Protein 6VPM (pdb70)

CATH classification: 1.10.510.10

Solvent-accessible surface area: 25249 Å² total

B-factor: mean 33.16, std 14.26, range [13.33, 147.03]

Foldseek 3Di:
DDPDAPADQPDDDPVVVHGDDPVQKDWADWPADDPFGTKTWIAGPPNRDIWIKTKGWPVSCVVVVQPVLVRVLRNLQCPADDPQAKHFVTWDDDPTIIITTTHDAPPFWQVVVCVVVLAADLQLLLQQLLSVLVSLVSCVVQQKAQLDDDRNQWGAHPVRHTHGHDSSPMDRQDPCVVDCPPPDPCVVLVVSSDSLSVLLVSLQSSQCRHRSDGFLDDPDPVSSVVCLQVVDGDHDPPDDPQNVVSSVQSSDNRSVSHDRSVCSCPRPSSVVRYPD/DDPDAQADQPDDDPVVVHGDDPVQKDWAAWPAADPFFTKTWIAGPPNRHTWIKTKGWPVSCVVVVCVVLVRVLRNLQQPADDPQAKHFVTWDDDDTIIITTTHDAPPAWQVVVCVVVLAADLAVLLQLLLLVLVSLVSCVVQQKAQLDDDGNQWGAHPVRRTHGHDSSPMDRADPCPVDCPPDDPCVVVVVSSDNLSVLLVSLQSSQCRHRNDGFLDDPDPVSSVVCLQVVPGDDDPPQDPLSVVQSVLSSDPPSVSRDRSVCSNVRVSSVVRYPD

Structure (mmCIF, N/CA/C/O backbone):
data_6VPM
#
_entry.id   6VPM
#
_cell.length_a   50.730
_cell.length_b   85.769
_cell.length_c   152.492
_cell.angle_alpha   90.00
_cell.angle_beta   90.00
_cell.angle_gamma   90.00
#
_symmetry.space_group_name_H-M   'P 21 21 21'
#
loop_
_entity.id
_entity.type
_entity.pdbx_description
1 polymer 'TPX2 fragme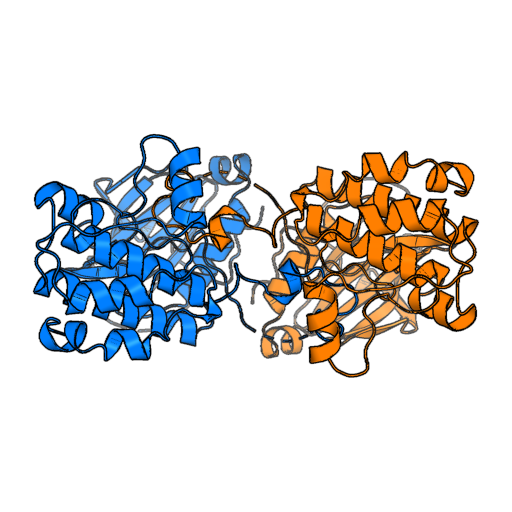nt - Aurora A kinase domain fusion'
2 non-polymer 'MAGNESIUM ION'
3 non-polymer 'ADENOSINE MONOPHOSPHATE'
4 non-polymer N~2~-[(2H-1,3-benzodioxol-5-yl)acetyl]-N-[(pyridin-4-yl)methyl]-L-cysteinamide
5 non-polymer 'MALONIC ACID'
6 water water
#
loop_
_atom_site.group_PDB
_atom_site.id
_atom_site.type_symbol
_atom_site.label_atom_id
_atom_site.label_alt_id
_atom_site.label_comp_id
_atom_site.label_asym_id
_atom_site.label_entity_id
_atom_site.label_seq_id
_atom_site.pdbx_PDB_ins_code
_atom_site.Cartn_x
_atom_site.Cartn_y
_atom_site.Cartn_z
_atom_site.occupancy
_atom_site.B_iso_or_equiv
_atom_site.auth_seq_id
_atom_site.auth_comp_id
_atom_site.auth_asym_id
_atom_site.auth_atom_id
_atom_site.pdbx_PDB_model_num
ATOM 1 N N . MET A 1 4 ? -6.012 18.603 -8.792 1.00 58.15 -1 MET A N 1
ATOM 2 C CA . MET A 1 4 ? -6.151 18.034 -10.142 1.00 58.27 -1 MET A CA 1
ATOM 3 C C . MET A 1 4 ? -5.329 18.783 -11.195 1.00 49.64 -1 MET A C 1
ATOM 4 O O . MET A 1 4 ? -5.370 20.023 -11.266 1.00 37.72 -1 MET A O 1
ATOM 9 N N . SER A 1 5 ? -4.615 18.041 -12.047 1.00 37.84 7 SER A N 1
ATOM 10 C CA . SER A 1 5 ? -3.604 18.650 -12.884 1.00 38.32 7 SER A CA 1
ATOM 11 C C . SER A 1 5 ? -4.192 19.027 -14.235 1.00 39.68 7 SER A C 1
ATOM 12 O O . SER A 1 5 ? -4.775 18.192 -14.940 1.00 48.20 7 SER A O 1
ATOM 15 N N . TYR A 1 6 ? -4.011 20.263 -14.614 1.00 26.48 8 TYR A N 1
ATOM 16 C CA . TYR A 1 6 ? -4.459 20.634 -15.949 1.00 25.30 8 TYR A CA 1
ATOM 17 C C . TYR A 1 6 ? -3.283 20.896 -16.883 1.00 26.70 8 TYR A C 1
ATOM 18 O O . TYR A 1 6 ? -3.385 21.664 -17.837 1.00 26.25 8 TYR A O 1
ATOM 27 N N . SER A 1 7 ? -2.204 20.170 -16.670 1.00 26.16 9 SER A N 1
ATOM 28 C CA . SER A 1 7 ? -1.018 20.150 -17.527 1.00 27.42 9 SER A CA 1
ATOM 29 C C . SER A 1 7 ? -1.144 18.979 -18.493 1.00 29.10 9 SER A C 1
ATOM 30 O O . SER A 1 7 ? -0.950 17.821 -18.120 1.00 31.28 9 SER A O 1
ATOM 35 N N . TYR A 1 8 ? -1.538 19.267 -19.732 1.00 22.39 10 TYR A N 1
ATOM 36 C CA . TYR A 1 8 ? -1.724 18.269 -20.769 1.00 21.90 10 TYR A CA 1
ATOM 37 C C . TYR A 1 8 ? -0.552 18.306 -21.737 1.00 29.04 10 TYR A C 1
ATOM 38 O O . TYR A 1 8 ? 0.135 19.328 -21.901 1.00 28.26 10 TYR A O 1
ATOM 47 N N . ASP A 1 9 ? -0.339 17.187 -22.422 1.00 23.43 11 ASP A N 1
ATOM 48 C CA . ASP A 1 9 ? 0.640 17.154 -23.498 1.00 23.25 11 ASP A CA 1
ATOM 49 C C . ASP A 1 9 ? -0.033 17.635 -24.772 1.00 24.38 11 ASP A C 1
ATOM 50 O O . ASP A 1 9 ? -0.326 16.880 -25.709 1.00 24.27 11 ASP A O 1
ATOM 55 N N . ALA A 1 10 ? -0.277 18.947 -24.794 1.00 21.59 12 ALA A N 1
ATOM 56 C CA . ALA A 1 10 ? -0.985 19.638 -25.825 1.00 19.63 12 ALA A CA 1
ATOM 57 C C . ALA A 1 10 ? -0.496 21.065 -25.833 1.00 23.99 12 ALA A C 1
ATOM 58 O O . ALA A 1 10 ? -0.114 21.592 -24.781 1.00 23.66 12 ALA A O 1
ATOM 60 N N . PRO A 1 11 ? -0.587 21.733 -26.960 1.00 22.07 13 PRO A N 1
ATOM 61 C CA . PRO A 1 11 ? -0.028 23.091 -27.061 1.00 23.72 13 PRO A CA 1
ATOM 62 C C . PRO A 1 11 ? -0.837 24.132 -26.303 1.00 22.21 13 PRO A C 1
ATOM 63 O O . PRO A 1 11 ? -2.070 24.092 -26.288 1.00 21.61 13 PRO A O 1
ATOM 67 N N . SER A 1 12 ? -0.107 25.049 -25.660 1.00 23.73 14 SER A N 1
ATOM 68 C CA . SER A 1 12 ? -0.713 26.232 -25.079 1.00 26.62 14 SER A CA 1
ATOM 69 C C . SER A 1 12 ? -0.032 27.495 -25.572 1.00 28.38 14 SER A C 1
ATOM 70 O O . SER A 1 12 ? -0.257 28.552 -24.993 1.00 28.05 14 SER A O 1
ATOM 73 N N . ASP A 1 13 ? 0.818 27.412 -26.585 1.00 26.02 15 ASP A N 1
ATOM 74 C CA . ASP A 1 13 ? 1.523 28.603 -27.041 1.00 27.72 15 ASP A CA 1
ATOM 75 C C . ASP A 1 13 ? 0.651 29.457 -27.954 1.00 24.57 15 ASP A C 1
ATOM 76 O O . ASP A 1 13 ? -0.062 28.952 -28.828 1.00 27.47 15 ASP A O 1
ATOM 81 N N . PHE A 1 14 ? 0.803 30.770 -27.809 1.00 27.83 16 PHE A N 1
ATOM 82 C CA . PHE A 1 14 ? 0.161 31.722 -28.702 1.00 25.52 16 PHE A CA 1
ATOM 83 C C . PHE A 1 14 ? 0.562 31.434 -30.153 1.00 25.24 16 PHE A C 1
ATOM 84 O O . PHE A 1 14 ? 1.734 31.136 -30.449 1.00 30.56 16 PHE A O 1
ATOM 92 N N . ILE A 1 15 ? -0.426 31.489 -31.063 1.00 28.43 17 ILE A N 1
ATOM 93 C CA . ILE A 1 15 ? -0.231 31.271 -32.496 1.00 27.94 17 ILE A CA 1
ATOM 94 C C . ILE A 1 15 ? -0.506 32.559 -33.242 1.00 29.48 17 ILE A C 1
ATOM 95 O O . ILE A 1 15 ? -1.476 33.256 -32.921 1.00 30.42 17 ILE A O 1
ATOM 100 N N . ASN A 1 16 ? 0.357 32.890 -34.237 1.00 31.73 18 ASN A N 1
ATOM 101 C CA . ASN A 1 16 ? 0.108 33.985 -35.191 1.00 28.57 18 ASN A CA 1
ATOM 102 C C . ASN A 1 16 ? -0.767 33.459 -36.321 1.00 38.04 18 ASN A C 1
ATOM 103 O O . ASN A 1 16 ? -0.282 32.812 -37.245 1.00 39.92 18 ASN A O 1
ATOM 108 N N . PHE A 1 17 ? -2.071 33.700 -36.243 1.00 33.50 19 PHE A N 1
ATOM 109 C CA . PHE A 1 17 ? -2.945 33.139 -37.262 1.00 35.75 19 PHE A CA 1
ATOM 110 C C . PHE A 1 17 ? -2.815 33.822 -38.615 1.00 44.50 19 PHE A C 1
ATOM 111 O O . PHE A 1 17 ? -3.323 33.280 -39.603 1.00 52.97 19 PHE A O 1
ATOM 119 N N . SER A 1 18 ? -2.174 34.993 -38.668 1.00 40.28 20 SER A N 1
ATOM 120 C CA . SER A 1 18 ? -1.889 35.667 -39.933 1.00 50.34 20 SER A CA 1
ATOM 121 C C . SER A 1 18 ? -0.817 34.955 -40.747 1.00 61.05 20 SER A C 1
ATOM 122 O O . SER A 1 18 ? -0.725 35.187 -41.957 1.00 61.29 20 SER A O 1
ATOM 125 N N . SER A 1 19 ? -0.011 34.103 -40.115 1.00 71.35 116 SER A N 1
ATOM 126 C CA . SER A 1 19 ? 1.143 33.473 -40.765 1.00 79.03 116 SER A CA 1
ATOM 127 C C . SER A 1 19 ? 0.974 31.966 -40.972 1.00 82.38 116 SER A C 1
ATOM 128 O O . SER A 1 19 ? 0.045 31.511 -41.647 1.00 83.49 116 SER A O 1
ATOM 131 N N . LYS A 1 28 ? 8.180 30.933 -24.130 1.00 73.90 125 LYS A N 1
ATOM 132 C CA . LYS A 1 28 ? 7.397 31.635 -25.128 1.00 63.54 125 LYS A CA 1
ATOM 133 C C . LYS A 1 28 ? 6.039 32.059 -24.596 1.00 61.79 125 LYS A C 1
ATOM 134 O O . LYS A 1 28 ? 5.627 31.697 -23.493 1.00 65.46 125 LYS A O 1
ATOM 140 N N . ARG A 1 29 ? 5.340 32.832 -25.410 1.00 46.96 126 ARG A N 1
ATOM 141 C CA . ARG A 1 29 ? 4.079 33.415 -24.983 1.00 37.38 126 ARG A CA 1
ATOM 142 C C . ARG A 1 29 ? 2.984 32.347 -24.981 1.00 31.59 126 ARG A C 1
ATOM 143 O O . ARG A 1 29 ? 2.808 31.640 -25.967 1.00 34.54 126 ARG A O 1
ATOM 151 N N . GLN A 1 30 ? 2.308 32.194 -23.847 1.00 34.60 127 GLN A N 1
ATOM 152 C CA . GLN A 1 30 ? 1.168 31.289 -23.703 1.00 32.62 127 GLN A CA 1
ATOM 153 C C . GLN A 1 30 ? -0.137 32.036 -23.885 1.00 29.80 127 GLN A C 1
ATOM 154 O O . GLN A 1 30 ? -0.232 33.226 -23.678 1.00 30.56 127 GLN A O 1
ATOM 160 N N . TRP A 1 31 ? -1.181 31.283 -24.192 1.00 26.13 128 TRP A N 1
ATOM 161 C CA . TRP A 1 31 ? -2.487 31.888 -24.394 1.00 25.78 128 TRP A CA 1
ATOM 162 C C . TRP A 1 31 ? -3.005 32.504 -23.107 1.00 32.43 128 TRP A C 1
ATOM 163 O O . TRP A 1 31 ? -2.717 32.031 -22.015 1.00 31.52 128 TRP A O 1
ATOM 174 N N . ALA A 1 32 ? -3.800 33.566 -23.245 1.00 29.49 129 ALA A N 1
ATOM 175 C CA . ALA A 1 32 ? -4.555 34.101 -22.124 1.00 33.40 129 ALA A CA 1
ATOM 176 C C . ALA A 1 32 ? -5.950 34.427 -22.613 1.00 27.06 129 ALA A C 1
ATOM 177 O O . ALA A 1 32 ? -6.154 34.703 -23.793 1.00 27.38 129 ALA A O 1
ATOM 179 N N . LEU A 1 33 ? -6.933 34.417 -21.705 1.00 25.68 130 LEU A N 1
ATOM 180 C CA . LEU A 1 33 ? -8.289 34.798 -22.105 1.00 28.33 130 LEU A CA 1
ATOM 181 C C . LEU A 1 33 ? -8.333 36.177 -22.779 1.00 23.98 130 LEU A C 1
ATOM 182 O O . LEU A 1 33 ? -9.055 36.366 -23.774 1.00 24.22 130 LEU A O 1
ATOM 187 N N . GLU A 1 34 ? -7.519 37.125 -22.295 1.00 27.54 131 GLU A N 1
ATOM 188 C CA . GLU A 1 34 ? -7.557 38.440 -22.889 1.00 28.63 131 GLU A CA 1
ATOM 189 C C . GLU A 1 34 ? -7.007 38.463 -24.320 1.00 32.58 131 GLU A C 1
ATOM 190 O O . GLU A 1 34 ? -7.089 39.525 -24.950 1.00 31.13 131 GLU A O 1
ATOM 196 N N . ASP A 1 35 ? -6.526 37.339 -24.887 1.00 24.78 132 ASP A N 1
ATOM 197 C CA . ASP A 1 35 ? -6.185 37.343 -26.305 1.00 26.91 132 ASP A CA 1
ATOM 198 C C . ASP A 1 35 ? -7.414 37.304 -27.189 1.00 26.08 132 ASP A C 1
ATOM 199 O O . ASP A 1 35 ? -7.282 37.465 -28.401 1.00 28.07 132 ASP A O 1
ATOM 204 N N . PHE A 1 36 ? -8.595 37.017 -26.642 1.00 22.43 133 PHE A N 1
ATOM 205 C CA . PHE A 1 36 ? -9.783 36.765 -27.459 1.00 22.97 133 PHE A CA 1
ATOM 206 C C . PHE A 1 36 ? -10.902 37.763 -27.212 1.00 25.59 133 PHE A C 1
ATOM 207 O O . PHE A 1 36 ? -11.215 38.112 -26.064 1.00 26.66 133 PHE A O 1
ATOM 215 N N . GLU A 1 37 ? -11.535 38.222 -28.303 1.00 24.48 134 GLU A N 1
ATOM 216 C CA . GLU A 1 37 ? -12.887 38.765 -28.214 1.00 24.96 134 GLU A CA 1
ATOM 217 C C . GLU A 1 37 ? -13.863 37.605 -28.250 1.00 28.34 134 GLU A C 1
ATOM 218 O O . GLU A 1 37 ? -13.690 36.632 -29.010 1.00 28.71 134 GLU A O 1
ATOM 224 N N . ILE A 1 38 ? -14.887 37.693 -27.436 1.00 26.13 135 ILE A N 1
ATOM 225 C CA . ILE A 1 38 ? -15.928 36.689 -27.377 1.00 25.77 135 ILE A CA 1
ATOM 226 C C . ILE A 1 38 ? -17.162 37.206 -28.106 1.00 28.58 135 ILE A C 1
ATOM 227 O O . ILE A 1 38 ? -17.532 38.393 -27.972 1.00 27.04 135 ILE A O 1
ATOM 232 N N . GLY A 1 39 ? -17.831 36.307 -28.833 1.00 24.43 136 GLY A N 1
ATOM 233 C CA . GLY A 1 39 ? -19.063 36.567 -29.564 1.00 25.08 136 GLY A CA 1
ATOM 234 C C . GLY A 1 39 ? -20.253 35.784 -29.049 1.00 29.18 136 GLY A C 1
ATOM 235 O O . GLY A 1 39 ? -20.283 35.412 -27.866 1.00 34.92 136 GLY A O 1
ATOM 236 N N . ARG A 1 40 ? -21.201 35.460 -29.930 1.00 28.88 137 ARG A N 1
ATOM 237 C CA . ARG A 1 40 ? -22.418 34.786 -29.502 1.00 31.68 137 ARG A CA 1
ATOM 238 C C . ARG A 1 40 ? -22.131 33.353 -29.089 1.00 33.13 137 ARG A C 1
ATOM 239 O O . ARG A 1 40 ? -21.159 32.735 -29.573 1.00 31.50 137 ARG A O 1
ATOM 247 N N . PRO A 1 41 ? -22.924 32.813 -28.156 1.00 35.08 138 PRO A N 1
ATOM 248 C CA . PRO A 1 41 ? -22.794 31.394 -27.812 1.00 41.50 138 PRO A CA 1
ATOM 249 C C . PRO A 1 41 ? -23.261 30.550 -28.981 1.00 39.95 138 PRO A C 1
ATOM 250 O O . PRO A 1 41 ? -24.297 30.827 -29.605 1.00 34.91 138 PRO A O 1
ATOM 254 N N . LEU A 1 42 ? -22.446 29.557 -29.306 1.00 38.56 139 LEU A N 1
ATOM 255 C CA . LEU A 1 42 ? -22.687 28.625 -30.386 1.00 43.33 139 LEU A CA 1
ATOM 256 C C . LEU A 1 42 ? -23.430 27.393 -29.931 1.00 50.52 139 LEU A C 1
ATOM 257 O O . LEU A 1 42 ? -24.009 26.694 -30.765 1.00 59.62 139 LEU A O 1
ATOM 262 N N . GLY A 1 43 ? -23.426 27.112 -28.638 1.00 50.97 140 GLY A N 1
ATOM 263 C CA . GLY A 1 43 ? -23.999 25.878 -28.167 1.00 51.62 140 GLY A CA 1
ATOM 264 C C . GLY A 1 43 ? -23.729 25.670 -26.703 1.00 57.38 140 GLY A C 1
ATOM 265 O O . GLY A 1 43 ? -22.813 26.277 -26.131 1.00 53.76 140 GLY A O 1
ATOM 266 N N . LYS A 1 44 ? -24.526 24.800 -26.096 1.00 66.09 141 LYS A N 1
ATOM 267 C CA . LYS A 1 44 ? -24.453 24.491 -24.681 1.00 73.56 141 LYS A CA 1
ATOM 268 C C . LYS A 1 44 ? -24.046 23.034 -24.516 1.00 74.72 141 LYS A C 1
ATOM 269 O O . LYS A 1 44 ? -24.418 22.175 -25.322 1.00 70.40 141 LYS A O 1
ATOM 275 N N . GLY A 1 45 ? -23.249 22.772 -23.481 1.00 72.51 142 GLY A N 1
ATOM 276 C CA . GLY A 1 45 ? -22.926 21.422 -23.086 1.00 73.64 142 GLY A CA 1
ATOM 277 C C . GLY A 1 45 ? -23.130 21.269 -21.590 1.00 72.00 142 GLY A C 1
ATOM 278 O O . GLY A 1 45 ? -23.391 22.240 -20.877 1.00 71.35 142 GLY A O 1
ATOM 279 N N . LYS A 1 46 ? -22.990 20.032 -21.120 1.00 75.05 143 LYS A N 1
ATOM 280 C CA . LYS A 1 46 ? -23.204 19.798 -19.699 1.00 76.91 143 LYS A CA 1
ATOM 281 C C . LYS A 1 46 ? -22.076 20.347 -18.845 1.00 71.31 143 LYS A C 1
ATOM 282 O O . LYS A 1 46 ? -22.240 20.447 -17.622 1.00 69.52 143 LYS A O 1
ATOM 288 N N . PHE A 1 47 ? -20.951 20.728 -19.453 1.00 63.90 144 PHE A N 1
ATOM 289 C CA . PHE A 1 47 ? -19.804 21.193 -18.693 1.00 56.70 144 PHE A CA 1
ATOM 290 C C . PHE A 1 47 ? -19.431 22.638 -18.990 1.00 55.20 144 PHE A C 1
ATOM 291 O O . PHE A 1 47 ? -18.497 23.160 -18.370 1.00 55.78 144 PHE A O 1
ATOM 299 N N . GLY A 1 48 ? -20.119 23.288 -19.913 1.00 37.84 145 GLY A N 1
ATOM 300 C CA . GLY A 1 48 ? -19.905 24.706 -20.203 1.00 44.98 145 GLY A CA 1
ATOM 301 C C . GLY A 1 48 ? -20.612 25.087 -21.496 1.00 45.91 145 GLY A C 1
ATOM 302 O O . GLY A 1 48 ? -21.706 24.608 -21.779 1.00 52.44 145 GLY A O 1
ATOM 303 N N . ASN A 1 49 ? -19.963 25.950 -22.273 1.00 36.22 146 ASN A N 1
ATOM 304 C CA . ASN A 1 49 ? -20.546 26.458 -23.502 1.00 38.18 146 ASN A CA 1
ATOM 305 C C . ASN A 1 49 ? -19.446 26.658 -24.532 1.00 36.00 146 ASN A C 1
ATOM 306 O O . ASN A 1 49 ? -18.265 26.673 -24.205 1.00 33.92 146 ASN A O 1
ATOM 311 N N . VAL A 1 50 ? -19.854 26.809 -25.783 1.00 27.68 147 VAL A N 1
ATOM 312 C CA . VAL A 1 50 ? -18.946 27.105 -26.889 1.00 30.16 147 VAL A CA 1
ATOM 313 C C . VAL A 1 50 ? -19.343 28.470 -27.441 1.00 30.54 147 VAL A C 1
ATOM 314 O O . VAL A 1 50 ? -20.540 28.726 -27.654 1.00 31.06 147 VAL A O 1
ATOM 318 N N . TYR A 1 51 ? -18.360 29.353 -27.644 1.00 23.16 148 TYR A N 1
ATOM 319 C CA . TYR A 1 51 ? -18.589 30.706 -28.145 1.00 23.10 148 TYR A CA 1
ATOM 320 C C . TYR A 1 51 ? -17.866 30.927 -29.455 1.00 23.83 148 TYR A C 1
ATOM 321 O O . TYR A 1 51 ? -16.748 30.453 -29.646 1.00 25.37 148 TYR A O 1
ATOM 330 N N . LEU A 1 52 ? -18.484 31.703 -30.348 1.00 22.18 149 LEU A N 1
ATOM 331 C CA . LEU A 1 52 ? -17.687 32.308 -31.397 1.00 21.78 149 LEU A CA 1
ATOM 332 C C . LEU A 1 52 ? -16.665 33.235 -30.751 1.00 25.51 149 LEU A C 1
ATOM 333 O O . LEU A 1 52 ? -16.943 33.885 -29.734 1.00 27.75 149 LEU A O 1
ATOM 338 N N . ALA A 1 53 ? -15.453 33.268 -31.299 1.00 20.99 150 ALA A N 1
ATOM 339 C CA . ALA A 1 53 ? -14.437 34.113 -30.725 1.00 21.96 150 ALA A CA 1
ATOM 340 C C . ALA A 1 53 ? -13.512 34.575 -31.823 1.00 19.56 150 ALA A C 1
ATOM 341 O O . ALA A 1 53 ? -13.589 34.114 -32.975 1.00 23.34 150 ALA A O 1
ATOM 343 N N . ARG A 1 54 ? -12.632 35.497 -31.444 1.00 20.94 151 ARG A N 1
ATOM 344 C CA . ARG A 1 54 ? -11.699 36.107 -32.376 1.00 22.99 151 ARG A CA 1
ATOM 345 C C . ARG A 1 54 ? -10.398 36.392 -31.638 1.00 26.17 151 ARG A C 1
ATOM 346 O O . ARG A 1 54 ? -10.396 37.076 -30.606 1.00 25.39 151 ARG A O 1
ATOM 354 N N . GLU A 1 55 ? -9.279 35.921 -32.188 1.00 23.95 152 GLU A N 1
ATOM 355 C CA . GLU A 1 55 ? -7.981 36.317 -31.646 1.00 23.62 152 GLU A CA 1
ATOM 356 C C . GLU A 1 55 ? -7.684 37.750 -32.074 1.00 28.48 152 GLU A C 1
ATOM 357 O O . GLU A 1 55 ? -7.802 38.084 -33.254 1.00 27.62 152 GLU A O 1
ATOM 363 N N . LYS A 1 56 ? -7.285 38.577 -31.105 1.00 24.81 153 LYS A N 1
ATOM 364 C CA . LYS A 1 56 ? -7.321 40.036 -31.262 1.00 28.32 153 LYS A CA 1
ATOM 365 C C . LYS A 1 56 ? -6.277 40.587 -32.227 1.00 31.05 153 LYS A C 1
ATOM 366 O O . LYS A 1 56 ? -6.573 41.528 -32.983 1.00 33.55 153 LYS A O 1
ATOM 372 N N . GLN A 1 57 ? -5.052 40.077 -32.185 1.00 29.33 154 GLN A N 1
ATOM 373 C CA . GLN A 1 57 ? -4.010 40.583 -33.073 1.00 32.20 154 GLN A CA 1
ATOM 374 C C . GLN A 1 57 ? -4.321 40.292 -34.537 1.00 33.17 154 GLN A C 1
ATOM 375 O O . GLN A 1 57 ? -4.240 41.195 -35.396 1.00 33.46 154 GLN A O 1
ATOM 381 N N . SER A 1 58 ? -4.687 39.037 -34.844 1.00 30.80 155 SER A N 1
ATOM 382 C CA . SER A 1 58 ? -4.926 38.608 -36.208 1.00 33.46 155 SER A CA 1
ATOM 383 C C . SER A 1 58 ? -6.346 38.860 -36.685 1.00 31.03 155 SER A C 1
ATOM 384 O O . SER A 1 58 ? -6.588 38.791 -37.895 1.00 32.45 155 SER A O 1
ATOM 387 N N . LYS A 1 59 ? -7.282 39.088 -35.755 1.00 26.78 156 LYS A N 1
ATOM 388 C CA . LYS A 1 59 ? -8.723 39.108 -36.011 1.00 25.28 156 LYS A CA 1
ATOM 389 C C . LYS A 1 59 ? -9.263 37.786 -36.584 1.00 26.35 156 LYS A C 1
ATOM 390 O O . LYS A 1 59 ? -10.374 37.738 -37.160 1.00 28.36 156 LYS A O 1
ATOM 396 N N . PHE A 1 60 ? -8.545 36.673 -36.373 1.00 25.59 157 PHE A N 1
ATOM 397 C CA . PHE A 1 60 ? -8.953 35.370 -36.886 1.00 28.25 157 PHE A CA 1
ATOM 398 C C . PHE A 1 60 ? -10.120 34.807 -36.085 1.00 25.03 157 PHE A C 1
ATOM 399 O O . PHE A 1 60 ? -10.056 34.741 -34.844 1.00 26.31 157 PHE A O 1
ATOM 407 N N . ILE A 1 61 ? -11.173 34.402 -36.789 1.00 24.95 158 ILE A N 1
ATOM 408 C CA . ILE A 1 61 ? -12.363 33.836 -36.158 1.00 23.46 158 ILE A CA 1
ATOM 409 C C . ILE A 1 61 ? -12.111 32.383 -35.803 1.00 22.72 158 ILE A C 1
ATOM 410 O O . ILE A 1 61 ? -11.592 31.606 -36.624 1.00 25.75 158 ILE A O 1
ATOM 415 N N . LEU A 1 62 ? -12.538 32.004 -34.595 1.00 19.82 159 LEU A N 1
ATOM 416 C CA . LEU A 1 62 ? -12.402 30.642 -34.087 1.00 21.48 159 LEU A CA 1
ATOM 417 C C . LEU A 1 62 ? -13.558 30.371 -33.124 1.00 21.26 159 LEU A C 1
ATOM 418 O O . LEU A 1 62 ? -14.509 31.177 -33.002 1.00 22.70 159 LEU A O 1
ATOM 426 N N . ALA A 1 63 ? -13.543 29.182 -32.532 1.00 21.94 160 ALA A N 1
ATOM 427 C CA . ALA A 1 63 ? -14.502 28.872 -31.488 1.00 22.20 160 ALA A CA 1
ATOM 428 C C . ALA A 1 63 ? -13.749 28.634 -30.199 1.00 25.85 160 ALA A C 1
ATOM 429 O O . ALA A 1 63 ? -12.712 27.977 -30.189 1.00 25.65 160 ALA A O 1
ATOM 431 N N . LEU A 1 64 ? -14.292 29.115 -29.098 1.00 22.19 161 LEU A N 1
ATOM 432 C CA . LEU A 1 64 ? -13.710 28.898 -27.779 1.00 20.37 161 LEU A CA 1
ATOM 433 C C . LEU A 1 64 ? -14.678 28.044 -26.972 1.00 23.80 161 LEU A C 1
ATOM 434 O O . LEU A 1 64 ? -15.798 28.489 -26.686 1.00 24.31 161 LEU A O 1
ATOM 439 N N . LYS A 1 65 ? -14.278 26.814 -26.656 1.00 19.96 162 LYS A N 1
ATOM 440 C CA . LYS A 1 65 ? -15.087 25.944 -25.817 1.00 20.41 162 LYS A CA 1
ATOM 441 C C . LYS A 1 65 ? -14.653 26.165 -24.369 1.00 25.39 162 LYS A C 1
ATOM 442 O O . LYS A 1 65 ? -13.475 26.008 -24.042 1.00 22.86 162 LYS A O 1
ATOM 453 N N . VAL A 1 66 ? -15.602 26.501 -23.498 1.00 22.02 163 VAL A N 1
ATOM 454 C CA . VAL A 1 66 ? -15.317 26.817 -22.105 1.00 23.94 163 VAL A CA 1
ATOM 455 C C . VAL A 1 66 ? -15.915 25.721 -21.231 1.00 28.74 163 VAL A C 1
ATOM 456 O O . VAL A 1 66 ? -17.121 25.464 -21.280 1.00 33.26 163 VAL A O 1
ATOM 460 N N . LEU A 1 67 ? -15.075 25.053 -20.444 1.00 21.54 164 LEU A N 1
ATOM 461 C CA . LEU A 1 67 ? -15.520 23.975 -19.570 1.00 25.09 164 LEU A CA 1
ATOM 462 C C . LEU A 1 67 ? -15.230 24.349 -18.128 1.00 28.83 164 LEU A C 1
ATOM 463 O O . LEU A 1 67 ? -14.210 24.968 -17.821 1.00 28.71 164 LEU A O 1
ATOM 468 N N . PHE A 1 68 ? -16.128 23.980 -17.234 1.00 25.14 165 PHE A N 1
ATOM 469 C CA . PHE A 1 68 ? -15.939 24.360 -15.843 1.00 24.22 165 PHE A CA 1
ATOM 470 C C . PHE A 1 68 ? -15.244 23.240 -15.068 1.00 25.25 165 PHE A C 1
ATOM 471 O O . PHE A 1 68 ? -15.750 22.116 -14.996 1.00 28.22 165 PHE A O 1
ATOM 479 N N . LYS A 1 69 ? -14.102 23.562 -14.472 1.00 25.73 166 LYS A N 1
ATOM 480 C CA . LYS A 1 69 ? -13.315 22.577 -13.704 1.00 25.65 166 LYS A CA 1
ATOM 481 C C . LYS A 1 69 ? -14.151 21.874 -12.636 1.00 28.01 166 LYS A C 1
ATOM 482 O O . LYS A 1 69 ? -14.026 20.656 -12.449 1.00 30.19 166 LYS A O 1
ATOM 488 N N . ALA A 1 70 ? -14.960 22.625 -11.885 1.00 30.85 167 ALA A N 1
ATOM 489 C CA . ALA A 1 70 ? -15.754 21.998 -10.832 1.00 36.83 167 ALA A CA 1
ATOM 490 C C . ALA A 1 70 ? -16.718 20.960 -11.395 1.00 30.07 167 ALA A C 1
ATOM 491 O O . ALA A 1 70 ? -16.911 19.891 -10.798 1.00 36.56 167 ALA A O 1
ATOM 493 N N . GLN A 1 71 ? -17.300 21.237 -12.565 1.00 31.17 168 GLN A N 1
ATOM 494 C CA . GLN A 1 71 ? -18.232 20.279 -13.170 1.00 31.79 168 GLN A CA 1
ATOM 495 C C . GLN A 1 71 ? -17.486 19.067 -13.725 1.00 36.08 168 GLN A C 1
ATOM 496 O O . GLN A 1 71 ? -17.955 17.934 -13.594 1.00 36.80 168 GLN A O 1
ATOM 502 N N . LEU A 1 72 ? -16.328 19.286 -14.359 1.00 31.25 169 LEU A N 1
ATOM 503 C CA . LEU A 1 72 ? -15.533 18.173 -14.857 1.00 26.63 169 LEU A CA 1
ATOM 504 C C . LEU A 1 72 ? -15.144 17.227 -13.744 1.00 32.29 169 LEU A C 1
ATOM 505 O O . LEU A 1 72 ? -15.212 15.996 -13.895 1.00 32.02 169 LEU A O 1
ATOM 510 N N . GLU A 1 73 ? -14.655 17.793 -12.640 1.00 32.14 170 GLU A N 1
ATOM 511 C CA . GLU A 1 73 ? -14.143 17.007 -11.529 1.00 34.00 170 GLU A CA 1
ATOM 512 C C . GLU A 1 73 ? -15.271 16.286 -10.795 1.00 31.97 170 GLU A C 1
ATOM 513 O O . GLU A 1 73 ? -15.130 15.103 -10.456 1.00 36.19 170 GLU A O 1
ATOM 519 N N . LYS A 1 74 ? -16.418 16.956 -10.612 1.00 32.33 171 LYS A N 1
ATOM 520 C CA . LYS A 1 74 ? -17.570 16.274 -10.010 1.00 37.42 171 LYS A CA 1
ATOM 521 C C . LYS A 1 74 ? -18.005 15.063 -10.837 1.00 44.02 171 LYS A C 1
ATOM 522 O O . LYS A 1 74 ? -18.274 13.993 -10.275 1.00 41.12 171 LYS A O 1
ATOM 528 N N . ALA A 1 75 ? -18.064 15.203 -12.171 1.00 38.67 172 ALA A N 1
ATOM 529 C CA . ALA A 1 75 ? -18.462 14.129 -13.075 1.00 35.10 172 ALA A CA 1
ATOM 530 C C . ALA A 1 75 ? -17.384 13.077 -13.275 1.00 37.39 172 ALA A C 1
ATOM 531 O O . ALA A 1 75 ? -17.665 12.044 -13.894 1.00 37.41 172 ALA A O 1
ATOM 533 N N . GLY A 1 76 ? -16.162 13.316 -12.799 1.00 35.48 173 GLY A N 1
ATOM 534 C CA . GLY A 1 76 ? -15.094 12.344 -12.974 1.00 28.61 173 GLY A CA 1
ATOM 535 C C . GLY A 1 76 ? -14.576 12.205 -14.398 1.00 34.84 173 GLY A C 1
ATOM 536 O O . GLY A 1 76 ? -13.989 11.163 -14.720 1.00 32.27 173 GLY A O 1
ATOM 537 N N . VAL A 1 77 ? -14.730 13.242 -15.237 1.00 29.82 174 VAL A N 1
ATOM 538 C CA . VAL A 1 77 ? -14.364 13.182 -16.653 1.00 28.77 174 VAL A CA 1
ATOM 539 C C . VAL A 1 77 ? -13.107 13.980 -16.966 1.00 24.55 174 VAL A C 1
ATOM 540 O O . VAL A 1 77 ? -12.830 14.243 -18.131 1.00 27.16 174 VAL A O 1
ATOM 544 N N . GLU A 1 78 ? -12.356 14.410 -15.955 1.00 24.91 175 GLU A N 1
ATOM 545 C CA . GLU A 1 78 ? -11.237 15.285 -16.292 1.00 24.86 175 GLU A CA 1
ATOM 546 C C . GLU A 1 78 ? -10.154 14.548 -17.086 1.00 23.79 175 GLU A C 1
ATOM 547 O O . GLU A 1 78 ? -9.532 15.146 -17.977 1.00 23.71 175 GLU A O 1
ATOM 553 N N . HIS A 1 79 ? -9.898 13.252 -16.816 1.00 25.87 176 HIS A N 1
ATOM 554 C CA . HIS A 1 79 ? -8.877 12.565 -17.617 1.00 21.54 176 HIS A CA 1
ATOM 555 C C . HIS A 1 79 ? -9.362 12.283 -19.029 1.00 22.88 176 HIS A C 1
ATOM 556 O O . HIS A 1 79 ? -8.551 12.150 -19.953 1.00 22.39 176 HIS A O 1
ATOM 563 N N . GLN A 1 80 ? -10.675 12.138 -19.194 1.00 22.88 177 GLN A N 1
ATOM 564 C CA . GLN A 1 80 ? -11.213 12.000 -20.536 1.00 22.21 177 GLN A CA 1
ATOM 565 C C . GLN A 1 80 ? -10.986 13.268 -21.338 1.00 22.03 177 GLN A C 1
ATOM 566 O O . GLN A 1 80 ? -10.609 13.191 -22.516 1.00 21.76 177 GLN A O 1
ATOM 572 N N . LEU A 1 81 ? -11.152 14.449 -20.717 1.00 21.84 178 LEU A N 1
ATOM 573 C CA . LEU A 1 81 ? -10.896 15.701 -21.420 1.00 21.26 178 LEU A CA 1
ATOM 574 C C . LEU A 1 81 ? -9.425 15.822 -21.771 1.00 20.25 178 LEU A C 1
ATOM 575 O O . LEU A 1 81 ? -9.057 16.237 -22.879 1.00 19.91 178 LEU A O 1
ATOM 580 N N . ARG A 1 82 ? -8.569 15.487 -20.803 1.00 19.81 179 ARG A N 1
ATOM 581 C CA . ARG A 1 82 ? -7.139 15.498 -21.081 1.00 18.88 179 ARG A CA 1
ATOM 582 C C . ARG A 1 82 ? -6.797 14.658 -22.321 1.00 19.43 179 ARG A C 1
ATOM 583 O O . ARG A 1 82 ? -6.057 15.126 -23.210 1.00 18.17 179 ARG A O 1
ATOM 591 N N . ARG A 1 83 ? -7.304 13.421 -22.385 1.00 21.11 180 ARG A N 1
ATOM 592 C CA . ARG A 1 83 ? -7.044 12.571 -23.556 1.00 21.18 180 ARG A CA 1
ATOM 593 C C . ARG A 1 83 ? -7.617 13.185 -24.841 1.00 18.77 180 ARG A C 1
ATOM 594 O O . ARG A 1 83 ? -6.941 13.211 -25.870 1.00 20.48 180 ARG A O 1
ATOM 602 N N . GLU A 1 84 ? -8.833 13.734 -24.788 1.00 18.07 181 GLU A N 1
ATOM 603 C CA . GLU A 1 84 ? -9.443 14.355 -25.970 1.00 17.73 181 GLU A CA 1
ATOM 604 C C . GLU A 1 84 ? -8.574 15.477 -26.519 1.00 20.50 181 GLU A C 1
ATOM 605 O O . GLU A 1 84 ? -8.305 15.549 -27.723 1.00 19.02 181 GLU A O 1
ATOM 611 N N . VAL A 1 85 ? -8.081 16.345 -25.633 1.00 19.04 182 VAL A N 1
ATOM 612 C CA . VAL A 1 85 ? -7.277 17.492 -26.042 1.00 16.42 182 VAL A CA 1
ATOM 613 C C . VAL A 1 85 ? -5.934 17.022 -26.588 1.00 18.83 182 VAL A C 1
ATOM 614 O O . VAL A 1 85 ? -5.455 17.492 -27.622 1.00 18.26 182 VAL A O 1
ATOM 618 N N . GLU A 1 86 ? -5.304 16.082 -25.884 1.00 18.74 183 GLU A N 1
ATOM 619 C CA . GLU A 1 86 ? -4.022 15.541 -26.338 1.00 18.89 183 GLU A CA 1
ATOM 620 C C . GLU A 1 86 ? -4.159 14.902 -27.714 1.00 18.44 183 GLU A C 1
ATOM 621 O O . GLU A 1 86 ? -3.328 15.150 -28.589 1.00 20.72 183 GLU A O 1
ATOM 627 N N . ILE A 1 87 ? -5.182 14.078 -27.923 1.00 17.04 184 ILE A N 1
ATOM 628 C CA . ILE A 1 87 ? -5.320 13.457 -29.248 1.00 17.68 184 ILE A CA 1
ATOM 629 C C . ILE A 1 87 ? -5.621 14.505 -30.322 1.00 19.10 184 ILE A C 1
ATOM 630 O O . ILE A 1 87 ? -4.967 14.534 -31.381 1.00 20.09 184 ILE A O 1
ATOM 635 N N . GLN A 1 88 ? -6.655 15.321 -30.119 1.00 18.45 185 GLN A N 1
ATOM 636 C CA . GLN A 1 88 ? -7.167 16.132 -31.218 1.00 18.05 185 GLN A CA 1
ATOM 637 C C . GLN A 1 88 ? -6.163 17.211 -31.595 1.00 20.29 185 GLN A C 1
ATOM 638 O O . GLN A 1 88 ? -6.012 17.520 -32.785 1.00 20.15 185 GLN A O 1
ATOM 644 N N . SER A 1 89 ? -5.417 17.749 -30.607 1.00 19.70 186 SER A N 1
ATOM 645 C CA . SER A 1 89 ? -4.469 18.829 -30.889 1.00 18.67 186 SER A CA 1
ATOM 646 C C . SER A 1 89 ? -3.284 18.377 -31.703 1.00 21.87 186 SER A C 1
ATOM 647 O O . SER A 1 89 ? -2.546 19.238 -32.206 1.00 24.52 186 SER A O 1
ATOM 650 N N . HIS A 1 90 ? -3.063 17.074 -31.847 1.00 20.61 187 HIS A N 1
ATOM 651 C CA . HIS A 1 90 ? -1.972 16.565 -32.680 1.00 22.48 187 HIS A CA 1
ATOM 652 C C . HIS A 1 90 ? -2.447 16.036 -34.027 1.00 27.27 187 HIS A C 1
ATOM 653 O O . HIS A 1 90 ? -1.649 15.457 -34.745 1.00 32.08 187 HIS A O 1
ATOM 660 N N . LEU A 1 91 ? -3.723 16.245 -34.403 1.00 18.37 188 LEU A N 1
ATOM 661 C CA . LEU A 1 91 ? -4.217 15.821 -35.706 1.00 18.78 188 LEU A CA 1
ATOM 662 C C . LEU A 1 91 ? -4.330 17.064 -36.585 1.00 22.54 188 LEU A C 1
ATOM 663 O O . LEU A 1 91 ? -4.830 18.097 -36.120 1.00 27.02 188 LEU A O 1
ATOM 672 N N . ARG A 1 92 ? -3.856 16.994 -37.831 1.00 21.41 189 ARG A N 1
ATOM 673 C CA . ARG A 1 92 ? -3.913 18.128 -38.754 1.00 25.01 189 ARG A CA 1
ATOM 674 C C . ARG A 1 92 ? -4.394 17.621 -40.107 1.00 23.13 189 ARG A C 1
ATOM 675 O O . ARG A 1 92 ? -3.599 17.065 -40.874 1.00 24.86 189 ARG A O 1
ATOM 690 N N . HIS A 1 93 ? -5.690 17.807 -40.401 1.00 21.10 190 HIS A N 1
ATOM 691 C CA . HIS A 1 93 ? -6.261 17.295 -41.630 1.00 22.54 190 HIS A CA 1
ATOM 692 C C . HIS A 1 93 ? -7.467 18.148 -42.002 1.00 20.32 190 HIS A C 1
ATOM 693 O O . HIS A 1 93 ? -8.149 18.647 -41.108 1.00 20.20 190 HIS A O 1
ATOM 700 N N . PRO A 1 94 ? -7.719 18.402 -43.284 1.00 21.43 191 PRO A N 1
ATOM 701 C CA . PRO A 1 94 ? -8.770 19.367 -43.620 1.00 23.50 191 PRO A CA 1
ATOM 702 C C . PRO A 1 94 ? -10.181 18.886 -43.267 1.00 21.19 191 PRO A C 1
ATOM 703 O O . PRO A 1 94 ? -11.098 19.714 -43.243 1.00 22.95 191 PRO A O 1
ATOM 707 N N . ASN A 1 95 ? -10.374 17.597 -43.035 1.00 21.86 192 ASN A N 1
ATOM 708 C CA . ASN A 1 95 ? -11.679 17.058 -42.650 1.00 19.54 192 ASN A CA 1
ATOM 709 C C . ASN A 1 95 ? -11.713 16.663 -41.196 1.00 20.19 192 ASN A C 1
ATOM 710 O O . ASN A 1 95 ? -12.563 15.850 -40.795 1.00 20.86 192 ASN A O 1
ATOM 715 N N . ILE A 1 96 ? -10.779 17.175 -40.396 1.00 18.03 193 ILE A N 1
ATOM 716 C CA . ILE A 1 96 ? -10.803 16.990 -38.951 1.00 18.56 193 ILE A CA 1
ATOM 717 C C . ILE A 1 96 ? -10.802 18.388 -38.317 1.00 19.68 193 ILE A C 1
ATOM 718 O O . ILE A 1 96 ? -9.939 19.221 -38.610 1.00 20.82 193 ILE A O 1
ATOM 723 N N . LEU A 1 97 ? -11.755 18.629 -37.425 1.00 18.62 194 LEU A N 1
ATOM 724 C CA . LEU A 1 97 ? -11.816 19.959 -36.794 1.00 19.62 194 LEU A CA 1
ATOM 725 C C . LEU A 1 97 ? -10.526 20.222 -36.013 1.00 19.07 194 LEU A C 1
ATOM 726 O O . LEU A 1 97 ? -10.151 19.398 -35.161 1.00 20.55 194 LEU A O 1
ATOM 731 N N . ARG A 1 98 ? -9.831 21.347 -36.304 1.00 19.05 195 ARG A N 1
ATOM 732 C CA . ARG A 1 98 ? -8.563 21.632 -35.634 1.00 19.60 195 ARG A CA 1
ATOM 733 C C . ARG A 1 98 ? -8.779 22.023 -34.184 1.00 19.51 195 ARG A C 1
ATOM 734 O O . ARG A 1 98 ? -9.746 22.705 -33.827 1.00 21.07 195 ARG A O 1
ATOM 742 N N . LEU A 1 99 ? -7.915 21.535 -33.335 1.00 19.50 196 LEU A N 1
ATOM 743 C CA . LEU A 1 99 ? -7.817 22.037 -31.944 1.00 16.09 196 LEU A CA 1
ATOM 744 C C . LEU A 1 99 ? -6.441 22.680 -31.864 1.00 18.75 196 LEU A C 1
ATOM 745 O O . LEU A 1 99 ? -5.400 21.983 -31.835 1.00 20.55 196 LEU A O 1
ATOM 750 N N . TYR A 1 100 ? -6.452 24.021 -31.873 1.00 19.15 197 TYR A N 1
ATOM 751 C CA . TYR A 1 100 ? -5.212 24.802 -31.970 1.00 18.75 197 TYR A CA 1
ATOM 752 C C . TYR A 1 100 ? -4.429 24.806 -30.670 1.00 20.80 197 TYR A C 1
ATOM 753 O O . TYR A 1 100 ? -3.193 24.847 -30.701 1.00 22.01 197 TYR A O 1
ATOM 762 N N . GLY A 1 101 ? -5.112 24.697 -29.543 1.00 20.52 198 GLY A N 1
ATOM 763 C CA . GLY A 1 101 ? -4.442 24.718 -28.257 1.00 21.78 198 GLY A CA 1
ATOM 764 C C . GLY A 1 101 ? -5.472 24.862 -27.171 1.00 19.92 198 GLY A C 1
ATOM 765 O O . GLY A 1 101 ? -6.674 24.816 -27.420 1.00 19.72 198 GLY A O 1
ATOM 766 N N . TYR A 1 102 ? -4.972 24.905 -25.947 1.00 17.99 199 TYR A N 1
ATOM 767 C CA . TYR A 1 102 ? -5.835 24.999 -24.793 1.00 18.27 199 TYR A CA 1
ATOM 768 C C . TYR A 1 102 ? -5.138 25.895 -23.776 1.00 19.10 199 TYR A C 1
ATOM 769 O O . TYR A 1 102 ? -3.923 26.116 -23.838 1.00 18.93 199 TYR A O 1
ATOM 778 N N . PHE A 1 103 ? -5.925 26.375 -22.825 1.00 18.02 200 PHE A N 1
ATOM 779 C CA . PHE A 1 103 ? -5.379 27.032 -21.642 1.00 21.60 200 PHE A CA 1
ATOM 780 C C . PHE A 1 103 ? -6.381 26.880 -20.508 1.00 21.14 200 PHE A C 1
ATOM 781 O O . PHE A 1 103 ? -7.491 26.377 -20.701 1.00 21.79 200 PHE A O 1
ATOM 789 N N . HIS A 1 104 ? -6.004 27.334 -19.309 1.00 19.68 201 HIS A N 1
ATOM 790 C CA . HIS A 1 104 ? -6.955 27.221 -18.219 1.00 21.79 201 HIS A CA 1
ATOM 791 C C . HIS A 1 104 ? -6.691 28.306 -17.173 1.00 23.59 201 HIS A C 1
ATOM 792 O O . HIS A 1 104 ? -5.593 28.865 -17.083 1.00 26.39 201 HIS A O 1
ATOM 799 N N . ASP A 1 105 ? -7.710 28.590 -16.375 1.00 25.91 202 ASP A N 1
ATOM 800 C CA . ASP A 1 105 ? -7.574 29.574 -15.303 1.00 30.51 202 ASP A CA 1
ATOM 801 C C . ASP A 1 105 ? -8.148 28.943 -14.036 1.00 30.95 202 ASP A C 1
ATOM 802 O O . ASP A 1 105 ? -8.335 27.725 -13.953 1.00 30.07 202 ASP A O 1
ATOM 807 N N . ALA A 1 106 ? -8.437 29.763 -13.006 1.00 30.24 203 ALA A N 1
ATOM 808 C CA . ALA A 1 106 ? -8.756 29.149 -11.714 1.00 32.13 203 ALA A CA 1
ATOM 809 C C . ALA A 1 106 ? -10.006 28.280 -11.791 1.00 28.69 203 ALA A C 1
ATOM 810 O O . ALA A 1 106 ? -10.129 27.301 -11.048 1.00 34.97 203 ALA A O 1
ATOM 812 N N . THR A 1 107 ? -10.942 28.599 -12.676 1.00 28.73 204 THR A N 1
ATOM 813 C CA . THR A 1 107 ? -12.192 27.867 -12.712 1.00 26.90 204 THR A CA 1
ATOM 814 C C . THR A 1 107 ? -12.521 27.173 -14.019 1.00 28.11 204 THR A C 1
ATOM 815 O O . THR A 1 107 ? -13.478 26.380 -14.027 1.00 29.81 204 THR A O 1
ATOM 819 N N . ARG A 1 108 ? -11.811 27.457 -15.113 1.00 28.53 205 ARG A N 1
ATOM 820 C CA . ARG A 1 108 ? -12.283 27.040 -16.426 1.00 22.70 205 ARG A CA 1
ATOM 821 C C . ARG A 1 108 ? -11.133 26.451 -17.219 1.00 24.37 205 ARG A C 1
ATOM 822 O O . ARG A 1 108 ? -9.979 26.828 -17.027 1.00 24.36 205 ARG A O 1
ATOM 837 N N . VAL A 1 109 ? -11.482 25.554 -18.153 1.00 20.56 206 VAL A N 1
ATOM 838 C CA . VAL A 1 109 ? -10.559 25.059 -19.184 1.00 18.03 206 VAL A CA 1
ATOM 839 C C . VAL A 1 109 ? -11.096 25.588 -20.501 1.00 21.52 206 VAL A C 1
ATOM 840 O O . VAL A 1 109 ? -12.311 25.525 -20.754 1.00 24.13 206 VAL A O 1
ATOM 844 N N . TYR A 1 110 ? -10.203 26.089 -21.343 1.00 18.86 207 TYR A N 1
ATOM 845 C CA . TYR A 1 110 ? -10.572 26.696 -22.609 1.00 18.51 207 TYR A CA 1
ATOM 846 C C . TYR A 1 110 ? -9.953 25.902 -23.746 1.00 19.09 207 TYR A C 1
ATOM 847 O O . TYR A 1 110 ? -8.734 25.662 -23.759 1.00 20.78 207 TYR A O 1
ATOM 856 N N . LEU A 1 111 ? -10.781 25.464 -24.708 1.00 18.92 208 LEU A N 1
ATOM 857 C CA . LEU A 1 111 ? -10.273 24.815 -25.899 1.00 18.68 208 LEU A CA 1
ATOM 858 C C . LEU A 1 111 ? -10.403 25.770 -27.077 1.00 19.20 208 LEU A C 1
ATOM 859 O O . LEU A 1 111 ? -11.502 26.315 -27.323 1.00 20.44 208 LEU A 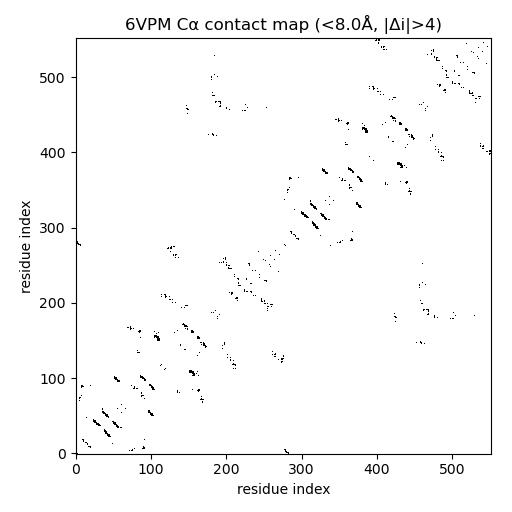O 1
ATOM 864 N N . ILE A 1 112 ? -9.310 25.961 -27.824 1.00 18.84 209 ILE A N 1
ATOM 865 C CA . ILE A 1 112 ? -9.272 26.912 -28.942 1.00 17.61 209 ILE A CA 1
ATOM 866 C C . ILE A 1 112 ? -9.468 26.122 -30.228 1.00 16.77 209 ILE A C 1
ATOM 867 O O . ILE A 1 112 ? -8.558 25.421 -30.697 1.00 18.53 209 ILE A O 1
ATOM 872 N N . LEU A 1 113 ? -10.684 26.175 -30.790 1.00 18.69 210 LEU A N 1
ATOM 873 C CA . LEU A 1 113 ? -11.104 25.270 -31.868 1.00 19.27 210 LEU A CA 1
ATOM 874 C C . LEU A 1 113 ? -11.291 26.002 -33.188 1.00 18.56 210 LEU A C 1
ATOM 875 O O . LEU A 1 113 ? -11.655 27.175 -33.216 1.00 21.16 210 LEU A O 1
ATOM 880 N N . GLU A 1 114 ? -11.088 25.280 -34.292 1.00 20.75 211 GLU A N 1
ATOM 881 C CA . GLU A 1 114 ? -11.555 25.767 -35.588 1.00 19.60 211 GLU A CA 1
ATOM 882 C C . GLU A 1 114 ? -13.064 25.986 -35.554 1.00 18.77 211 GLU A C 1
ATOM 883 O O . GLU A 1 114 ? -13.827 25.169 -35.018 1.00 21.50 211 GLU A O 1
ATOM 889 N N . TYR A 1 115 ? -13.508 27.117 -36.130 1.00 21.86 212 TYR A N 1
ATOM 890 C CA . TYR A 1 115 ? -14.932 27.415 -36.233 1.00 22.26 212 TYR A CA 1
ATOM 891 C C . TYR A 1 115 ? -15.430 26.819 -37.546 1.00 23.53 212 TYR A C 1
ATOM 892 O O . TYR A 1 115 ? -14.876 27.110 -38.607 1.00 24.85 212 TYR A O 1
ATOM 901 N N . ALA A 1 116 ? -16.457 25.999 -37.463 1.00 21.64 213 ALA A N 1
ATOM 902 C CA . ALA A 1 116 ? -17.100 25.422 -38.630 1.00 21.50 213 ALA A CA 1
ATOM 903 C C . ALA A 1 116 ? -18.393 26.170 -38.909 1.00 22.14 213 ALA A C 1
ATOM 904 O O . ALA A 1 116 ? -19.382 25.966 -38.196 1.00 25.76 213 ALA A O 1
ATOM 906 N N . PRO A 1 117 ? -18.452 26.981 -39.963 1.00 20.44 214 PRO A N 1
ATOM 907 C CA . PRO A 1 117 ? -19.528 27.974 -40.079 1.00 26.53 214 PRO A CA 1
ATOM 908 C C . PRO A 1 117 ? -20.821 27.428 -40.618 1.00 31.11 214 PRO A C 1
ATOM 909 O O . PRO A 1 117 ? -21.847 28.103 -40.456 1.00 31.19 214 PRO A O 1
ATOM 913 N N . LEU A 1 118 ? -20.841 26.232 -41.211 1.00 26.92 215 LEU A N 1
ATOM 914 C CA . LEU A 1 118 ? -22.077 25.764 -41.805 1.00 26.01 215 LEU A CA 1
ATOM 915 C C . LEU A 1 118 ? -22.801 24.758 -40.941 1.00 28.11 215 LEU A C 1
ATOM 916 O O . LEU A 1 118 ? -23.729 24.097 -41.429 1.00 31.99 215 LEU A O 1
ATOM 921 N N . GLY A 1 119 ? -22.405 24.605 -39.680 1.00 28.00 216 GLY A N 1
ATOM 922 C CA . GLY A 1 119 ? -23.246 23.826 -38.775 1.00 27.40 216 GLY A CA 1
ATOM 923 C C . GLY A 1 119 ? -22.962 22.325 -38.827 1.00 27.73 216 GLY A C 1
ATOM 924 O O . GLY A 1 119 ? -21.949 21.884 -39.314 1.00 27.38 216 GLY A O 1
ATOM 925 N N . THR A 1 120 ? -23.890 21.544 -38.308 1.00 27.64 217 THR A N 1
ATOM 926 C CA . THR A 1 120 ? -23.669 20.089 -38.222 1.00 24.23 217 THR A CA 1
ATOM 927 C C . THR A 1 120 ? -24.384 19.388 -39.359 1.00 25.98 217 THR A C 1
ATOM 928 O O . THR A 1 120 ? -25.389 19.872 -39.897 1.00 25.02 217 THR A O 1
ATOM 932 N N . VAL A 1 121 ? -23.889 18.188 -39.668 1.00 23.10 218 VAL A N 1
ATOM 933 C CA . VAL A 1 121 ? -24.607 17.344 -40.607 1.00 22.05 218 VAL A CA 1
ATOM 934 C C . VAL A 1 121 ? -25.958 16.917 -40.029 1.00 25.92 218 VAL A C 1
ATOM 935 O O . VAL A 1 121 ? -26.921 16.688 -40.778 1.00 24.96 218 VAL A O 1
ATOM 939 N N . TYR A 1 122 ? -26.028 16.759 -38.706 1.00 23.47 219 TYR A N 1
ATOM 940 C CA . TYR A 1 122 ? -27.290 16.512 -38.027 1.00 24.21 219 TYR A CA 1
ATOM 941 C C . TYR A 1 122 ? -28.362 17.547 -38.412 1.00 24.74 219 TYR A C 1
ATOM 942 O O . TYR A 1 122 ? -29.508 17.203 -38.767 1.00 24.98 219 TYR A O 1
ATOM 951 N N . ARG A 1 123 ? -27.995 18.822 -38.403 1.00 24.36 220 ARG A N 1
ATOM 952 C CA . ARG A 1 123 ? -28.971 19.866 -38.710 1.00 24.71 220 ARG A CA 1
ATOM 953 C C . ARG A 1 123 ? -29.299 19.851 -40.194 1.00 29.60 220 ARG A C 1
ATOM 954 O O . ARG A 1 123 ? -30.456 20.139 -40.582 1.00 30.30 220 ARG A O 1
ATOM 962 N N . GLU A 1 124 ? -28.311 19.464 -41.019 1.00 25.14 221 GLU A N 1
ATOM 963 C CA . GLU A 1 124 ? -28.562 19.394 -42.459 1.00 27.71 221 GLU A CA 1
ATOM 964 C C . GLU A 1 124 ? -29.552 18.283 -42.770 1.00 28.64 221 GLU A C 1
ATOM 965 O O . GLU A 1 124 ? -30.420 18.444 -43.637 1.00 30.72 221 GLU A O 1
ATOM 971 N N . LEU A 1 125 ? -29.498 17.189 -42.008 1.00 25.08 222 LEU A N 1
ATOM 972 C CA . LEU A 1 125 ? -30.494 16.107 -42.165 1.00 24.57 222 LEU A CA 1
ATOM 973 C C . LEU A 1 125 ? -31.869 16.519 -41.681 1.00 31.29 222 LEU A C 1
ATOM 974 O O . LEU A 1 125 ? -32.884 16.111 -42.271 1.00 33.72 222 LEU A O 1
ATOM 979 N N . GLN A 1 126 ? -31.949 17.343 -40.640 1.00 29.00 223 GLN A N 1
ATOM 980 C CA . GLN A 1 126 ? -33.272 17.821 -40.240 1.00 34.08 223 GLN A CA 1
ATOM 981 C C . GLN A 1 126 ? -33.885 18.671 -41.338 1.00 33.48 223 GLN A C 1
ATOM 982 O O . GLN A 1 126 ? -35.096 18.611 -41.587 1.00 35.84 223 GLN A O 1
ATOM 988 N N . LYS A 1 127 ? -33.051 19.472 -42.012 1.00 30.84 224 LYS A N 1
ATOM 989 C CA . LYS A 1 127 ? -33.545 20.426 -43.008 1.00 30.54 224 LYS A CA 1
ATOM 990 C C . LYS A 1 127 ? -33.986 19.726 -44.294 1.00 36.67 224 LYS A C 1
ATOM 991 O O . LYS A 1 127 ? -35.015 20.087 -44.891 1.00 36.39 224 LYS A O 1
ATOM 997 N N . LEU A 1 128 ? -33.220 18.734 -44.741 1.00 37.76 225 LEU A N 1
ATOM 998 C CA . LEU A 1 128 ? -33.443 18.091 -46.016 1.00 33.55 225 LEU A CA 1
ATOM 999 C C . LEU A 1 128 ? -34.129 16.751 -45.892 1.00 34.91 225 LEU A C 1
ATOM 1000 O O . LEU A 1 128 ? -34.666 16.288 -46.885 1.00 37.93 225 LEU A O 1
ATOM 1005 N N . SER A 1 129 ? -34.144 16.151 -44.706 1.00 30.42 226 SER A N 1
ATOM 1006 C CA . SER A 1 129 ? -34.661 14.806 -44.504 1.00 33.13 226 SER A CA 1
ATOM 1007 C C . SER A 1 129 ? -33.663 13.738 -44.975 1.00 31.01 226 SER A C 1
ATOM 1008 O O . SER A 1 129 ? -33.211 12.903 -44.165 1.00 34.74 226 SER A O 1
ATOM 1011 N N . LYS A 1 130 ? -33.252 13.754 -46.245 1.00 35.01 227 LYS A N 1
ATOM 1012 C CA . LYS A 1 130 ? -32.249 12.784 -46.703 1.00 28.92 227 LYS A CA 1
ATOM 1013 C C . LYS A 1 130 ? -31.448 13.441 -47.823 1.00 33.61 227 LYS A C 1
ATOM 1014 O O . LYS A 1 130 ? -31.863 14.455 -48.381 1.00 33.24 227 LYS A O 1
ATOM 1020 N N . PHE A 1 131 ? -30.303 12.843 -48.152 1.00 29.60 228 PHE A N 1
ATOM 1021 C CA . PHE A 1 131 ? -29.338 13.382 -49.097 1.00 30.61 228 PHE A CA 1
ATOM 1022 C C . PHE A 1 131 ? -29.331 12.576 -50.387 1.00 30.23 228 PHE A C 1
ATOM 1023 O O . PHE A 1 131 ? -29.558 11.357 -50.380 1.00 30.88 228 PHE A O 1
ATOM 1031 N N . ASP A 1 132 ? -29.042 13.255 -51.505 1.00 33.75 229 ASP A N 1
ATOM 1032 C CA . ASP A 1 132 ? -28.909 12.501 -52.743 1.00 34.06 229 ASP A CA 1
ATOM 1033 C C . ASP A 1 132 ? -27.606 11.719 -52.747 1.00 36.21 229 ASP A C 1
ATOM 1034 O O . ASP A 1 132 ? -26.787 11.820 -51.827 1.00 31.31 229 ASP A O 1
ATOM 1039 N N . GLU A 1 133 ? -27.432 10.899 -53.789 1.00 31.84 230 GLU A N 1
ATOM 1040 C CA . GLU A 1 133 ? -26.278 10.013 -53.816 1.00 32.63 230 GLU A CA 1
ATOM 1041 C C . GLU A 1 133 ? -24.971 10.773 -53.941 1.00 35.79 230 GLU A C 1
ATOM 1042 O O . GLU A 1 133 ? -23.943 10.314 -53.434 1.00 30.65 230 GLU A O 1
ATOM 1048 N N . GLN A 1 134 ? -24.973 11.909 -54.638 1.00 31.96 231 GLN A N 1
ATOM 1049 C CA . GLN A 1 134 ? -23.739 12.637 -54.863 1.00 28.36 231 GLN A CA 1
ATOM 1050 C C . GLN A 1 134 ? -23.283 13.293 -53.582 1.00 26.17 231 GLN A C 1
ATOM 1051 O O . GLN A 1 134 ? -22.113 13.203 -53.216 1.00 31.27 231 GLN A O 1
ATOM 1057 N N . ARG A 1 135 ? -24.208 13.940 -52.872 1.00 28.52 232 ARG A N 1
ATOM 1058 C CA . ARG A 1 135 ? -23.858 14.529 -51.586 1.00 25.81 232 ARG A CA 1
ATOM 1059 C C . ARG A 1 135 ? -23.395 13.452 -50.609 1.00 27.82 232 ARG A C 1
ATOM 1060 O O . ARG A 1 135 ? -22.383 13.619 -49.911 1.00 29.50 232 ARG A O 1
ATOM 1068 N N . THR A 1 136 ? -24.110 12.333 -50.578 1.00 25.34 233 THR A N 1
ATOM 1069 C CA . THR A 1 136 ? -23.746 11.239 -49.683 1.00 24.99 233 THR A CA 1
ATOM 1070 C C . THR A 1 136 ? -22.344 10.723 -50.000 1.00 26.57 233 THR A C 1
ATOM 1071 O O . THR A 1 136 ? -21.500 10.600 -49.102 1.00 25.66 233 THR A O 1
ATOM 1075 N N . ALA A 1 137 ? -22.083 10.385 -51.270 1.00 28.74 234 ALA A N 1
ATOM 1076 C CA . ALA A 1 137 ? -20.801 9.782 -51.599 1.00 27.21 234 ALA A CA 1
ATOM 1077 C C . ALA A 1 137 ? -19.653 10.744 -51.346 1.00 27.56 234 ALA A C 1
ATOM 1078 O O . ALA A 1 137 ? -18.562 10.313 -50.973 1.00 26.49 234 ALA A O 1
ATOM 1080 N N . THR A 1 138 ? -19.866 12.039 -51.591 1.00 24.03 235 THR A N 1
ATOM 1081 C CA . THR A 1 138 ? -18.838 13.028 -51.320 1.00 25.00 235 THR A CA 1
ATOM 1082 C C . THR A 1 138 ? -18.526 13.094 -49.820 1.00 24.24 235 THR A C 1
ATOM 1083 O O . THR A 1 138 ? -17.360 13.091 -49.427 1.00 27.09 235 THR A O 1
ATOM 1087 N N . TYR A 1 139 ? -19.565 13.088 -48.972 1.00 26.44 236 TYR A N 1
ATOM 1088 C CA . TYR A 1 139 ? -19.332 13.075 -47.524 1.00 23.62 236 TYR A CA 1
ATOM 1089 C C . TYR A 1 139 ? -18.587 11.812 -47.085 1.00 26.45 236 TYR A C 1
ATOM 1090 O O . TYR A 1 139 ? -17.682 11.878 -46.229 1.00 24.44 236 TYR A O 1
ATOM 1099 N N . ILE A 1 140 ? -18.936 10.650 -47.670 1.00 24.76 237 ILE A N 1
ATOM 1100 C CA . ILE A 1 140 ? -18.273 9.399 -47.289 1.00 23.57 237 ILE A CA 1
ATOM 1101 C C . ILE A 1 140 ? -16.812 9.404 -47.702 1.00 24.01 237 ILE A C 1
ATOM 1102 O O . ILE A 1 140 ? -15.942 8.938 -46.950 1.00 23.62 237 ILE A O 1
ATOM 1107 N N . THR A 1 141 ? -16.496 9.979 -48.873 1.00 24.28 238 THR A N 1
ATOM 1108 C CA . THR A 1 141 ? -15.095 10.153 -49.256 1.00 24.91 238 THR A CA 1
ATOM 1109 C C . THR A 1 141 ? -14.325 11.009 -48.243 1.00 25.20 238 THR A C 1
ATOM 1110 O O . THR A 1 141 ? -13.234 10.623 -47.807 1.00 24.01 238 THR A O 1
ATOM 1114 N N . GLU A 1 142 ? -14.886 12.168 -47.845 1.00 26.83 239 GLU A N 1
ATOM 1115 C CA . GLU A 1 142 ? -14.214 13.049 -46.879 1.00 25.78 239 GLU A CA 1
ATOM 1116 C C . GLU A 1 142 ? -14.001 12.321 -45.563 1.00 23.91 239 GLU A C 1
ATOM 1117 O O . GLU A 1 142 ? -12.933 12.399 -44.949 1.00 24.58 239 GLU A O 1
ATOM 1123 N N . LEU A 1 143 ? -15.034 11.624 -45.105 1.00 21.55 240 LEU A N 1
ATOM 1124 C CA . LEU A 1 143 ? -14.942 10.890 -43.853 1.00 19.76 240 LEU A CA 1
ATOM 1125 C C . LEU A 1 143 ? -13.892 9.802 -43.952 1.00 21.33 240 LEU A C 1
ATOM 1126 O O . LEU A 1 143 ? -13.078 9.609 -43.042 1.00 23.18 240 LEU A O 1
ATOM 1135 N N . ALA A 1 144 ? -13.875 9.076 -45.090 1.00 22.82 241 ALA A N 1
ATOM 1136 C CA . ALA A 1 144 ? -12.894 8.006 -45.232 1.00 21.53 241 ALA A CA 1
ATOM 1137 C C . ALA A 1 144 ? -11.480 8.552 -45.297 1.00 27.71 241 ALA A C 1
ATOM 1138 O O . ALA A 1 144 ? -10.558 7.933 -44.766 1.00 25.68 241 ALA A O 1
ATOM 1140 N N . ASN A 1 145 ? -11.292 9.691 -45.971 1.00 25.54 242 ASN A N 1
ATOM 1141 C CA . ASN A 1 145 ? -10.002 10.384 -45.957 1.00 25.44 242 ASN A CA 1
ATOM 1142 C C . ASN A 1 145 ? -9.582 10.755 -44.538 1.00 24.62 242 ASN A C 1
ATOM 1143 O O . ASN A 1 145 ? -8.440 10.481 -44.128 1.00 27.47 242 ASN A O 1
ATOM 1148 N N . ALA A 1 146 ? -10.494 11.358 -43.760 1.00 22.36 243 ALA A N 1
ATOM 1149 C CA . ALA A 1 146 ? -10.145 11.728 -42.382 1.00 23.07 243 ALA A CA 1
ATOM 1150 C C . ALA A 1 146 ? -9.799 10.522 -41.554 1.00 26.96 243 ALA A C 1
ATOM 1151 O O . ALA A 1 146 ? -8.833 10.545 -40.780 1.00 22.40 243 ALA A O 1
ATOM 1153 N N . LEU A 1 147 ? -10.600 9.461 -41.671 1.00 25.33 244 LEU A N 1
ATOM 1154 C CA . LEU A 1 147 ? -10.313 8.256 -40.889 1.00 26.93 244 LEU A CA 1
ATOM 1155 C C . LEU A 1 147 ? -9.031 7.577 -41.342 1.00 26.25 244 LEU A C 1
ATOM 1156 O O . LEU A 1 147 ? -8.340 6.989 -40.511 1.00 24.29 244 LEU A O 1
ATOM 1161 N N . SER A 1 148 ? -8.689 7.628 -42.633 1.00 25.46 245 SER A N 1
ATOM 1162 C CA . SER A 1 148 ? -7.409 7.060 -43.066 1.00 25.97 245 SER A CA 1
ATOM 1163 C C . SER A 1 148 ? -6.246 7.801 -42.420 1.00 29.82 245 SER A C 1
ATOM 1164 O O . SER A 1 148 ? -5.286 7.178 -41.954 1.00 31.12 245 SER A O 1
ATOM 1169 N N . TYR A 1 149 ? -6.325 9.127 -42.375 1.00 25.56 246 TYR A N 1
ATOM 1170 C CA . TYR A 1 149 ? -5.309 9.900 -41.678 1.00 24.10 246 TYR A CA 1
ATOM 1171 C C . TYR A 1 149 ? -5.265 9.513 -40.203 1.00 25.40 246 TYR A C 1
ATOM 1172 O O . TYR A 1 149 ? -4.182 9.295 -39.656 1.00 26.12 246 TYR A O 1
ATOM 1181 N N . CYS A 1 150 ? -6.430 9.390 -39.546 1.00 24.82 247 CYS A N 1
ATOM 1182 C CA . CYS A 1 150 ? -6.438 9.046 -38.122 1.00 24.22 247 CYS A CA 1
ATOM 1183 C C . CYS A 1 150 ? -5.754 7.711 -37.907 1.00 24.16 247 CYS A C 1
ATOM 1184 O O . CYS A 1 150 ? -4.925 7.538 -37.008 1.00 26.86 247 CYS A O 1
ATOM 1187 N N . HIS A 1 151 ? -6.171 6.723 -38.686 1.00 30.36 248 HIS A N 1
ATOM 1188 C CA . HIS A 1 151 ? -5.617 5.398 -38.497 1.00 35.49 248 HIS A CA 1
ATOM 1189 C C . HIS A 1 151 ? -4.100 5.401 -38.787 1.00 36.46 248 HIS A C 1
ATOM 1190 O O . HIS A 1 151 ? -3.332 4.701 -38.101 1.00 35.81 248 HIS A O 1
ATOM 1203 N N . SER A 1 152 ? -3.630 6.257 -39.708 1.00 31.82 249 SER A N 1
ATOM 1204 C CA . SER A 1 152 ? -2.196 6.410 -39.932 1.00 33.10 249 SER A C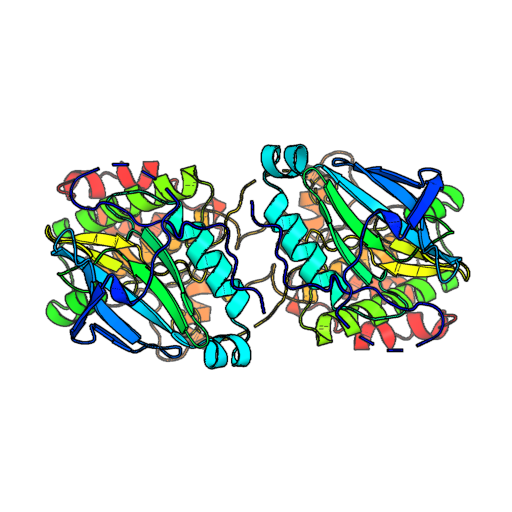A 1
ATOM 1205 C C . SER A 1 152 ? -1.485 6.930 -38.685 1.00 38.36 249 SER A C 1
ATOM 1206 O O . SER A 1 152 ? -0.289 6.677 -38.500 1.00 37.22 249 SER A O 1
ATOM 1209 N N . LYS A 1 153 ? -2.181 7.705 -37.851 1.00 29.21 250 LYS A N 1
ATOM 1210 C CA . LYS A 1 153 ? -1.652 8.190 -36.583 1.00 27.89 250 LYS A CA 1
ATOM 1211 C C . LYS A 1 153 ? -1.993 7.262 -35.419 1.00 26.92 250 LYS A C 1
ATOM 1212 O O . LYS A 1 153 ? -1.811 7.646 -34.250 1.00 29.88 250 LYS A O 1
ATOM 1218 N N . ARG A 1 154 ? -2.572 6.109 -35.726 1.00 26.24 251 ARG A N 1
ATOM 1219 C CA . ARG A 1 154 ? -2.987 5.103 -34.753 1.00 29.32 251 ARG A CA 1
ATOM 1220 C C . ARG A 1 154 ? -4.055 5.669 -33.816 1.00 30.16 251 ARG A C 1
ATOM 1221 O O . ARG A 1 154 ? -4.119 5.328 -32.632 1.00 29.41 251 ARG A O 1
ATOM 1235 N N . VAL A 1 155 ? -4.937 6.511 -34.351 1.00 22.07 252 VAL A N 1
ATOM 1236 C CA . VAL A 1 155 ? -6.052 7.052 -33.588 1.00 20.30 252 VAL A CA 1
ATOM 1237 C C . VAL A 1 155 ? -7.354 6.457 -34.119 1.00 22.10 252 VAL A C 1
ATOM 1238 O O . VAL A 1 155 ? -7.579 6.450 -35.335 1.00 22.13 252 VAL A O 1
ATOM 1242 N N . ILE A 1 156 ? -8.196 5.973 -33.214 1.00 19.53 253 ILE A N 1
ATOM 1243 C CA . ILE A 1 156 ? -9.540 5.482 -33.550 1.00 19.80 253 ILE A CA 1
ATOM 1244 C C . ILE A 1 156 ? -10.538 6.451 -32.947 1.00 21.30 253 ILE A C 1
ATOM 1245 O O . ILE A 1 156 ? -10.401 6.795 -31.773 1.00 20.76 253 ILE A O 1
ATOM 1250 N N . HIS A 1 157 ? -11.555 6.872 -33.726 1.00 19.29 254 HIS A N 1
ATOM 1251 C CA . HIS A 1 157 ? -12.413 7.944 -33.215 1.00 19.63 254 HIS A CA 1
ATOM 1252 C C . HIS A 1 157 ? -13.485 7.397 -32.265 1.00 22.88 254 HIS A C 1
ATOM 1253 O O . HIS A 1 157 ? -13.646 7.879 -31.146 1.00 21.32 254 HIS A O 1
ATOM 1260 N N . ARG A 1 158 ? -14.201 6.376 -32.690 1.00 18.08 255 ARG A N 1
ATOM 1261 C CA . ARG A 1 158 ? -15.164 5.564 -31.919 1.00 20.14 255 ARG A CA 1
ATOM 1262 C C . ARG A 1 158 ? -16.500 6.269 -31.625 1.00 26.64 255 ARG A C 1
ATOM 1263 O O . ARG A 1 158 ? -17.343 5.686 -30.965 1.00 23.61 255 ARG A O 1
ATOM 1271 N N . ASP A 1 159 ? -16.749 7.478 -32.113 1.00 21.02 256 ASP A N 1
ATOM 1272 C CA . ASP A 1 159 ? -18.045 8.112 -31.823 1.00 26.03 256 ASP A CA 1
ATOM 1273 C C . ASP A 1 159 ? -18.516 8.923 -33.017 1.00 25.44 256 ASP A C 1
ATOM 1274 O O . ASP A 1 159 ? -19.055 10.027 -32.878 1.00 22.92 256 ASP A O 1
ATOM 1279 N N . ILE A 1 160 ? -18.325 8.392 -34.228 1.00 19.45 257 ILE A N 1
ATOM 1280 C CA . ILE A 1 160 ? -18.754 9.085 -35.420 1.00 19.35 257 ILE A CA 1
ATOM 1281 C C . ILE A 1 160 ? -20.271 8.997 -35.556 1.00 22.35 257 ILE A C 1
ATOM 1282 O O . ILE A 1 160 ? -20.849 7.899 -35.587 1.00 23.98 257 ILE A O 1
ATOM 1287 N N . LYS A 1 161 ? -20.924 10.151 -35.681 1.00 18.64 258 LYS A N 1
ATOM 1288 C CA . LYS A 1 161 ? -22.371 10.251 -35.826 1.00 21.67 258 LYS A CA 1
ATOM 1289 C C . LYS A 1 161 ? -22.683 11.654 -36.312 1.00 19.89 258 LYS A C 1
ATOM 1290 O O . LYS A 1 161 ? -21.809 12.548 -36.205 1.00 22.40 258 LYS A O 1
ATOM 1296 N N . PRO A 1 162 ? -23.897 11.902 -36.848 1.00 20.23 259 PRO A N 1
ATOM 1297 C CA . PRO A 1 162 ? -24.127 13.195 -37.517 1.00 21.25 259 PRO A CA 1
ATOM 1298 C C . PRO A 1 162 ? -23.936 14.402 -36.621 1.00 19.85 259 PRO A C 1
ATOM 1299 O O . PRO A 1 162 ? -23.511 15.457 -37.118 1.00 22.03 259 PRO A O 1
ATOM 1303 N N . GLU A 1 163 ? -24.250 14.302 -35.328 1.00 23.07 260 GLU A N 1
ATOM 1304 C CA . GLU A 1 163 ? -24.022 15.451 -34.455 1.00 25.36 260 GLU A CA 1
ATOM 1305 C C . GLU A 1 163 ? -22.538 15.791 -34.324 1.00 21.86 260 GLU A C 1
ATOM 1306 O O . GLU A 1 163 ? -22.207 16.943 -33.943 1.00 24.65 260 GLU A O 1
ATOM 1312 N N . ASN A 1 164 ? -21.649 14.823 -34.599 1.00 21.21 261 ASN A N 1
ATOM 1313 C CA . ASN A 1 164 ? -20.208 15.056 -34.464 1.00 24.46 261 ASN A CA 1
ATOM 1314 C C . ASN A 1 164 ? -19.555 15.397 -35.774 1.00 21.47 261 ASN A C 1
ATOM 1315 O O . ASN A 1 164 ? -18.316 15.400 -35.863 1.00 25.32 261 ASN A O 1
ATOM 1320 N N . LEU A 1 165 ? -20.349 15.703 -36.825 1.00 19.57 262 LEU A N 1
ATOM 1321 C CA . LEU A 1 165 ? -19.794 16.057 -38.126 1.00 19.21 262 LEU A CA 1
ATOM 1322 C C . LEU A 1 165 ? -20.172 17.497 -38.389 1.00 20.85 262 LEU A C 1
ATOM 1323 O O . LEU A 1 165 ? -21.359 17.821 -38.540 1.00 24.05 262 LEU A O 1
ATOM 1328 N N . LEU A 1 166 ? -19.181 18.358 -38.400 1.00 21.15 263 LEU A N 1
ATOM 1329 C CA . LEU A 1 166 ? -19.427 19.779 -38.639 1.00 21.17 263 LEU A CA 1
ATOM 1330 C C . LEU A 1 166 ? -19.111 20.086 -40.091 1.00 21.28 263 LEU A C 1
ATOM 1331 O O . LEU A 1 166 ? -18.553 19.257 -40.820 1.00 22.40 263 LEU A O 1
ATOM 1336 N N . LEU A 1 167 ? -19.525 21.287 -40.532 1.00 22.12 264 LEU A N 1
ATOM 1337 C CA . LEU A 1 167 ? -19.384 21.672 -41.938 1.00 25.11 264 LEU A CA 1
ATOM 1338 C C . LEU A 1 167 ? -18.554 22.947 -42.107 1.00 22.08 264 LEU A C 1
ATOM 1339 O O . LEU A 1 167 ? -18.813 23.980 -41.466 1.00 24.18 264 LEU A O 1
ATOM 1344 N N . GLY A 1 168 ? -17.505 22.855 -42.937 1.00 23.01 265 GLY A N 1
ATOM 1345 C CA . GLY A 1 168 ? -16.618 23.966 -43.186 1.00 24.70 265 GLY A CA 1
ATOM 1346 C C . GLY A 1 168 ? -17.231 24.953 -44.183 1.00 27.20 265 GLY A C 1
ATOM 1347 O O . GLY A 1 168 ? -18.322 24.741 -44.722 1.00 27.13 265 GLY A O 1
ATOM 1348 N N . SER A 1 169 ? -16.433 25.984 -44.518 1.00 27.14 266 SER A N 1
ATOM 1349 C CA . SER A 1 169 ? -16.962 27.063 -45.358 1.00 28.48 266 SER A CA 1
ATOM 1350 C C . SER A 1 169 ? -17.348 26.582 -46.740 1.00 34.46 266 SER A C 1
ATOM 1351 O O . SER A 1 169 ? -18.254 27.154 -47.357 1.00 36.62 266 SER A O 1
ATOM 1354 N N . ALA A 1 170 ? -16.670 25.567 -47.259 1.00 30.88 267 ALA A N 1
ATOM 1355 C CA . ALA A 1 170 ? -17.017 24.979 -48.545 1.00 32.61 267 ALA A CA 1
ATOM 1356 C C . ALA A 1 170 ? -17.973 23.797 -48.422 1.00 34.23 267 ALA A C 1
ATOM 1357 O O . ALA A 1 170 ? -18.157 23.058 -49.396 1.00 37.03 267 ALA A O 1
ATOM 1359 N N . GLY A 1 171 ? -18.610 23.597 -47.264 1.00 29.19 268 GLY A N 1
ATOM 1360 C CA . GLY A 1 171 ? -19.518 22.465 -47.168 1.00 26.56 268 GLY A CA 1
ATOM 1361 C C . GLY A 1 171 ? -18.831 21.124 -46.957 1.00 29.17 268 GLY A C 1
ATOM 1362 O O . GLY A 1 171 ? -19.490 20.081 -47.048 1.00 31.58 268 GLY A O 1
ATOM 1363 N N . GLU A 1 172 ? -17.535 21.122 -46.646 1.00 30.21 269 GLU A N 1
ATOM 1364 C CA . GLU A 1 172 ? -16.853 19.858 -46.410 1.00 28.00 269 GLU A CA 1
ATOM 1365 C C . GLU A 1 172 ? -16.974 19.439 -44.937 1.00 22.21 269 GLU A C 1
ATOM 1366 O O . GLU A 1 172 ? -17.019 20.282 -44.038 1.00 25.16 269 GLU A O 1
ATOM 1372 N N . LEU A 1 173 ? -16.980 18.122 -44.713 1.00 22.87 270 LEU A N 1
ATOM 1373 C CA . LEU A 1 173 ? -17.103 17.559 -43.370 1.00 23.64 270 LEU A CA 1
ATOM 1374 C C . LEU A 1 173 ? -15.890 17.881 -42.539 1.00 23.98 270 LEU A C 1
ATOM 1375 O O . LEU A 1 173 ? -14.778 17.895 -43.048 1.00 25.61 270 LEU A O 1
ATOM 1380 N N . LYS A 1 174 ? -16.128 18.120 -41.246 1.00 22.26 271 LYS A N 1
ATOM 1381 C CA . LYS A 1 174 ? -15.098 18.255 -40.217 1.00 25.57 271 LYS A CA 1
ATOM 1382 C C . LYS A 1 174 ? -15.464 17.286 -39.090 1.00 25.23 271 LYS A C 1
ATOM 1383 O O . LYS A 1 174 ? -16.452 17.521 -38.377 1.00 25.37 271 LYS A O 1
ATOM 1389 N N . ILE A 1 175 ? -14.677 16.223 -38.881 1.00 18.92 272 ILE A N 1
ATOM 1390 C CA . ILE A 1 175 ? -14.934 15.335 -37.767 1.00 18.09 272 ILE A CA 1
ATOM 1391 C C . ILE A 1 175 ? -14.579 16.057 -36.472 1.00 20.69 272 ILE A C 1
ATOM 1392 O O . ILE A 1 175 ? -13.492 16.636 -36.325 1.00 21.97 272 ILE A O 1
ATOM 1397 N N . ALA A 1 176 ? -15.497 16.009 -35.518 1.00 19.68 273 ALA A N 1
ATOM 1398 C CA . ALA A 1 176 ? -15.301 16.636 -34.218 1.00 20.51 273 ALA A CA 1
ATOM 1399 C C . ALA A 1 176 ? -15.539 15.585 -33.125 1.00 21.62 273 ALA A C 1
ATOM 1400 O O . ALA A 1 176 ? -15.899 14.431 -33.394 1.00 22.89 273 ALA A O 1
ATOM 1402 N N . ASP A 1 177 ? -15.389 16.001 -31.879 1.00 23.50 274 ASP A N 1
ATOM 1403 C CA . ASP A 1 177 ? -15.664 15.210 -30.671 1.00 25.48 274 ASP A CA 1
ATOM 1404 C C . ASP A 1 177 ? -14.763 14.000 -30.509 1.00 25.77 274 ASP A C 1
ATOM 1405 O O . ASP A 1 177 ? -15.172 12.867 -30.755 1.00 23.78 274 ASP A O 1
ATOM 1410 N N . PHE A 1 178 ? -13.554 14.235 -30.040 1.00 22.30 275 PHE A N 1
ATOM 1411 C CA . PHE A 1 178 ? -12.619 13.152 -29.805 1.00 21.48 275 PHE A CA 1
ATOM 1412 C C . PHE A 1 178 ? -12.654 12.652 -28.360 1.00 22.83 275 PHE A C 1
ATOM 1413 O O . PHE A 1 178 ? -11.714 12.012 -27.918 1.00 23.41 275 PHE A O 1
ATOM 1421 N N . GLY A 1 179 ? -13.763 12.887 -27.651 1.00 23.74 276 GLY A N 1
ATOM 1422 C CA . GLY A 1 179 ? -13.934 12.493 -26.268 1.00 25.53 276 GLY A CA 1
ATOM 1423 C C . GLY A 1 179 ? -13.883 11.006 -26.018 1.00 21.45 276 GLY A C 1
ATOM 1424 O O . GLY A 1 179 ? -13.627 10.603 -24.890 1.00 24.92 276 GLY A O 1
ATOM 1425 N N . TRP A 1 180 ? -14.141 10.170 -27.038 1.00 22.07 277 TRP A N 1
ATOM 1426 C CA . TRP A 1 180 ? -14.117 8.731 -26.844 1.00 20.91 277 TRP A CA 1
ATOM 1427 C C . TRP A 1 180 ? -12.980 8.083 -27.631 1.00 23.29 277 TRP A C 1
ATOM 1428 O O . TRP A 1 180 ? -12.909 6.856 -27.726 1.00 25.21 277 TRP A O 1
ATOM 1439 N N . SER A 1 181 ? -12.116 8.889 -28.229 1.00 21.02 278 SER A N 1
ATOM 1440 C CA . SER A 1 181 ? -11.038 8.375 -29.063 1.00 22.68 278 SER A CA 1
ATOM 1441 C C . SER A 1 181 ? -9.924 7.718 -28.248 1.00 24.55 278 SER A C 1
ATOM 1442 O O . SER A 1 181 ? -9.718 7.982 -27.060 1.00 24.23 278 SER A O 1
ATOM 1447 N N . VAL A 1 182 ? -9.180 6.841 -28.921 1.00 22.14 279 VAL A N 1
ATOM 1448 C CA . VAL A 1 182 ? -8.078 6.139 -28.267 1.00 24.11 279 VAL A CA 1
ATOM 1449 C C . VAL A 1 182 ? -6.922 6.082 -29.249 1.00 25.30 279 VAL A C 1
ATOM 1450 O O . VAL A 1 182 ? -7.120 6.058 -30.468 1.00 25.61 279 VAL A O 1
ATOM 1454 N N . HIS A 1 183 ? -5.705 6.186 -28.710 1.00 30.12 280 HIS A N 1
ATOM 1455 C CA . HIS A 1 183 ? -4.479 6.020 -29.489 1.00 43.31 280 HIS A CA 1
ATOM 1456 C C . HIS A 1 183 ? -4.059 4.578 -29.271 1.00 52.63 280 HIS A C 1
ATOM 1457 O O . HIS A 1 183 ? -3.745 4.195 -28.146 1.00 48.88 280 HIS A O 1
ATOM 1464 N N . ALA A 1 184 ? -4.140 3.759 -30.321 1.00 65.52 281 ALA A N 1
ATOM 1465 C CA . ALA A 1 184 ? -3.974 2.309 -30.217 1.00 77.46 281 ALA A CA 1
ATOM 1466 C C . ALA A 1 184 ? -2.751 1.845 -31.004 1.00 82.85 281 ALA A C 1
ATOM 1467 O O . ALA A 1 184 ? -2.894 1.315 -32.116 1.00 84.10 281 ALA A O 1
ATOM 1469 N N . PRO A 1 185 ? -1.527 2.021 -30.463 1.00 88.99 282 PRO A N 1
ATOM 1470 C CA . PRO A 1 185 ? -0.329 1.553 -31.181 1.00 93.91 282 PRO A CA 1
ATOM 1471 C C . PRO A 1 185 ? -0.188 0.026 -31.196 1.00 93.18 282 PRO A C 1
ATOM 1472 O O . PRO A 1 185 ? 0.713 -0.495 -31.860 1.00 93.32 282 PRO A O 1
ATOM 1476 N N . THR A 1 190 ? 5.468 -5.880 -26.468 1.00 70.41 287 THR A N 1
ATOM 1477 C CA . THR A 1 190 ? 4.455 -5.717 -25.418 1.00 63.50 287 THR A CA 1
ATOM 1478 C C . THR A 1 190 ? 4.371 -6.981 -24.543 1.00 53.47 287 THR A C 1
ATOM 1479 O O . THR A 1 190 ? 4.189 -8.093 -25.049 1.00 50.40 287 THR A O 1
ATOM 1494 N N . LEU A 1 192 ? 2.113 -7.644 -22.504 1.00 39.26 289 LEU A N 1
ATOM 1495 C CA . LEU A 1 192 ? 0.719 -8.058 -22.383 1.00 31.71 289 LEU A CA 1
ATOM 1496 C C . LEU A 1 192 ? 0.449 -9.241 -23.292 1.00 33.66 289 LEU A C 1
ATOM 1497 O O . LEU A 1 192 ? -0.060 -10.260 -22.823 1.00 36.31 289 LEU A O 1
ATOM 1502 N N . CYS A 1 193 ? 0.808 -9.111 -24.578 1.00 33.14 290 CYS A N 1
ATOM 1503 C CA . CYS A 1 193 ? 0.508 -10.123 -25.605 1.00 42.26 290 CYS A CA 1
ATOM 1504 C C . CYS A 1 193 ? 1.653 -11.096 -25.800 1.00 52.66 290 CYS A C 1
ATOM 1505 O O . CYS A 1 193 ? 1.509 -12.047 -26.571 1.00 49.61 290 CYS A O 1
ATOM 1508 N N . GLY A 1 194 ? 2.774 -10.839 -25.129 1.00 60.28 291 GLY A N 1
ATOM 1509 C CA . GLY A 1 194 ? 3.885 -11.767 -25.119 1.00 65.72 291 GLY A CA 1
ATOM 1510 C C . GLY A 1 194 ? 3.405 -13.155 -24.750 1.00 70.21 291 GLY A C 1
ATOM 1511 O O . GLY A 1 194 ? 3.820 -14.152 -25.332 1.00 69.30 291 GLY A O 1
ATOM 1512 N N . THR A 1 195 ? 2.500 -13.223 -23.784 1.00 72.49 292 THR A N 1
ATOM 1513 C CA . THR A 1 195 ? 1.874 -14.482 -23.408 1.00 76.95 292 THR A CA 1
ATOM 1514 C C . THR A 1 195 ? 0.361 -14.333 -23.554 1.00 61.47 292 THR A C 1
ATOM 1515 O O . THR A 1 195 ? -0.237 -13.456 -22.917 1.00 62.05 292 THR A O 1
ATOM 1519 N N . LEU A 1 196 ? -0.258 -15.174 -24.411 1.00 43.48 293 LEU A N 1
ATOM 1520 C CA . LEU A 1 196 ? -1.724 -15.192 -24.451 1.00 31.79 293 LEU A CA 1
ATOM 1521 C C . LEU A 1 196 ? -2.323 -15.989 -23.286 1.00 32.06 293 LEU A C 1
ATOM 1522 O O . LEU A 1 196 ? -3.534 -15.920 -23.092 1.00 27.10 293 LEU A O 1
ATOM 1527 N N . ASP A 1 197 ? -1.515 -16.756 -22.533 1.00 30.83 294 ASP A N 1
ATOM 152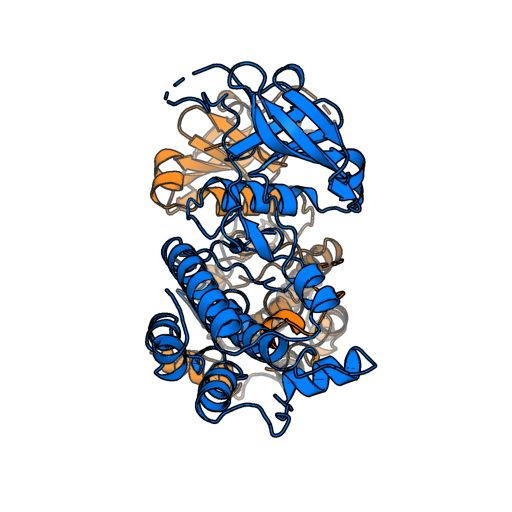8 C CA . ASP A 1 197 ? -2.086 -17.817 -21.706 1.00 24.74 294 ASP A CA 1
ATOM 1529 C C . ASP A 1 197 ? -3.054 -17.316 -20.642 1.00 26.19 294 ASP A C 1
ATOM 1530 O O . ASP A 1 197 ? -3.954 -18.068 -20.251 1.00 23.74 294 ASP A O 1
ATOM 1535 N N . TYR A 1 198 ? -2.893 -16.091 -20.149 1.00 26.29 295 TYR A N 1
ATOM 1536 C CA . TYR A 1 198 ? -3.705 -15.577 -19.048 1.00 24.72 295 TYR A CA 1
ATOM 1537 C C . TYR A 1 198 ? -4.752 -14.578 -19.509 1.00 24.44 295 TYR A C 1
ATOM 1538 O O . TYR A 1 198 ? -5.533 -14.106 -18.686 1.00 28.03 295 TYR A O 1
ATOM 1547 N N . LEU A 1 199 ? -4.797 -14.288 -20.782 1.00 24.42 296 LEU A N 1
ATOM 1548 C CA . LEU A 1 199 ? -5.744 -13.255 -21.281 1.00 24.22 296 LEU A CA 1
ATOM 1549 C C . LEU A 1 199 ? -7.091 -13.878 -21.646 1.00 23.31 296 LEU A C 1
ATOM 1550 O O . LEU A 1 199 ? -7.137 -14.876 -22.376 1.00 22.94 296 LEU A O 1
ATOM 1555 N N . PRO A 1 200 ? -8.205 -13.299 -21.240 1.00 22.95 297 PRO A N 1
ATOM 1556 C CA . PRO A 1 200 ? -9.491 -13.767 -21.736 1.00 22.14 297 PRO A CA 1
ATOM 1557 C C . PRO A 1 200 ? -9.693 -13.422 -23.202 1.00 23.62 297 PRO A C 1
ATOM 1558 O O . PRO A 1 200 ? -9.000 -12.558 -23.779 1.00 22.67 297 PRO A O 1
ATOM 1562 N N . PRO A 1 201 ? -10.628 -14.082 -23.848 1.00 21.65 298 PRO A N 1
ATOM 1563 C CA . PRO A 1 201 ? -10.823 -13.872 -25.288 1.00 24.17 298 PRO A CA 1
ATOM 1564 C C . PRO A 1 201 ? -11.022 -12.396 -25.647 1.00 23.76 298 PRO A C 1
ATOM 1565 O O . PRO A 1 201 ? -10.452 -11.904 -26.654 1.00 24.63 298 PRO A O 1
ATOM 1569 N N . GLU A 1 202 ? -11.729 -11.624 -24.794 1.00 22.47 299 GLU A N 1
ATOM 1570 C CA . GLU A 1 202 ? -11.994 -10.251 -25.163 1.00 23.92 299 GLU A CA 1
ATOM 1571 C C . GLU A 1 202 ? -10.731 -9.389 -25.094 1.00 22.81 299 GLU A C 1
ATOM 1572 O O . GLU A 1 202 ? -10.638 -8.370 -25.795 1.00 23.61 299 GLU A O 1
ATOM 1578 N N . MET A 1 203 ? -9.736 -9.781 -24.293 1.00 23.19 300 MET A N 1
ATOM 1579 C CA . MET A 1 203 ? -8.503 -8.986 -24.277 1.00 24.06 300 MET A CA 1
ATOM 1580 C C . MET A 1 203 ? -7.622 -9.351 -25.454 1.00 24.32 300 MET A C 1
ATOM 1581 O O . MET A 1 203 ? -6.980 -8.476 -26.045 1.00 27.99 300 MET A O 1
ATOM 1586 N N . ILE A 1 204 ? -7.616 -10.626 -25.853 1.00 23.89 301 ILE A N 1
ATOM 1587 C CA . ILE A 1 204 ? -6.850 -11.029 -27.040 1.00 24.10 301 ILE A CA 1
ATOM 1588 C C . ILE A 1 204 ? -7.397 -10.330 -28.266 1.00 24.82 301 ILE A C 1
ATOM 1589 O O . ILE A 1 204 ? -6.647 -9.823 -29.097 1.00 24.52 301 ILE A O 1
ATOM 1594 N N . GLU A 1 205 ? -8.723 -10.311 -28.396 1.00 24.00 302 GLU A N 1
ATOM 1595 C CA . GLU A 1 205 ? -9.321 -9.764 -29.608 1.00 25.18 302 GLU A CA 1
ATOM 1596 C C . GLU A 1 205 ? -9.275 -8.242 -29.625 1.00 24.91 302 GLU A C 1
ATOM 1597 O O . GLU A 1 205 ? -9.073 -7.636 -30.697 1.00 27.67 302 GLU A O 1
ATOM 1603 N N . GLY A 1 206 ? -9.453 -7.613 -28.459 1.00 25.78 303 GLY A N 1
ATOM 1604 C CA . GLY A 1 206 ? -9.365 -6.156 -28.298 1.00 25.01 303 GLY A CA 1
ATOM 1605 C C . GLY A 1 206 ? -10.242 -5.383 -29.270 1.00 28.68 303 GLY A C 1
ATOM 1606 O O . GLY A 1 206 ? -9.775 -4.462 -29.940 1.00 27.83 303 GLY A O 1
ATOM 1607 N N . ARG A 1 207 ? -11.507 -5.790 -29.399 1.00 24.96 304 ARG A N 1
ATOM 1608 C CA . ARG A 1 207 ? -12.325 -5.255 -30.464 1.00 22.54 304 ARG A CA 1
ATOM 1609 C C . ARG A 1 207 ? -12.583 -3.770 -30.317 1.00 25.59 304 ARG A C 1
ATOM 1610 O O . ARG A 1 207 ? -12.653 -3.056 -31.338 1.00 23.91 304 ARG A O 1
ATOM 1618 N N . MET A 1 208 ? -12.702 -3.265 -29.087 1.00 23.55 305 MET A N 1
ATOM 1619 C CA . MET A 1 208 ? -13.007 -1.839 -28.987 1.00 28.33 305 MET A CA 1
ATOM 1620 C C . MET A 1 208 ? -11.784 -0.992 -29.286 1.00 29.43 305 MET A C 1
ATOM 1621 O O . MET A 1 208 ? -11.896 0.241 -29.306 1.00 29.11 305 MET A O 1
ATOM 1630 N N . HIS A 1 209 ? -10.612 -1.616 -29.434 1.00 25.26 306 HIS A N 1
ATOM 1631 C CA . HIS A 1 209 ? -9.388 -0.910 -29.796 1.00 26.97 306 HIS A CA 1
ATOM 1632 C C . HIS A 1 209 ? -8.992 -1.163 -31.232 1.00 33.77 306 HIS A C 1
ATOM 1633 O O . HIS A 1 209 ? -7.815 -0.980 -31.590 1.00 40.83 306 HIS A O 1
ATOM 1640 N N . ASP A 1 210 ? -9.908 -1.692 -32.032 1.00 26.00 307 ASP A N 1
ATOM 1641 C CA . ASP A 1 210 ? -9.614 -2.018 -33.421 1.00 26.47 307 ASP A CA 1
ATOM 1642 C C . ASP A 1 210 ? -10.028 -0.840 -34.307 1.00 24.53 307 ASP A C 1
ATOM 1643 O O . ASP A 1 210 ? -11.148 -0.318 -34.174 1.00 26.85 307 ASP A O 1
ATOM 1648 N N . GLU A 1 211 ? -9.171 -0.464 -35.256 1.00 31.39 308 GLU A N 1
ATOM 1649 C CA . GLU A 1 211 ? -9.563 0.633 -36.152 1.00 30.74 308 GLU A CA 1
ATOM 1650 C C . GLU A 1 211 ? -10.850 0.322 -36.904 1.00 28.70 308 GLU A C 1
ATOM 1651 O O . GLU A 1 211 ? -11.577 1.251 -37.313 1.00 30.00 308 GLU A O 1
ATOM 1657 N N . LYS A 1 212 ? -11.154 -0.964 -37.089 1.00 29.53 309 LYS A N 1
ATOM 1658 C CA . LYS A 1 212 ? -12.403 -1.327 -37.757 1.00 28.94 309 LYS A CA 1
ATOM 1659 C C . LYS A 1 212 ? -13.655 -0.804 -37.061 1.00 27.32 309 LYS A C 1
ATOM 1660 O O . LYS A 1 212 ? -14.739 -0.885 -37.660 1.00 25.39 309 LYS A O 1
ATOM 1666 N N . VAL A 1 213 ? -13.565 -0.379 -35.786 1.00 23.89 310 VAL A N 1
ATOM 1667 C CA . VAL A 1 213 ? -14.692 0.253 -35.105 1.00 24.98 310 VAL A CA 1
ATOM 1668 C C . VAL A 1 213 ? -15.302 1.302 -36.006 1.00 21.65 310 VAL A C 1
ATOM 1669 O O . VAL A 1 213 ? -16.519 1.372 -36.182 1.00 22.52 310 VAL A O 1
ATOM 1673 N N . ASP A 1 214 ? -14.449 2.199 -36.541 1.00 21.73 311 ASP A N 1
ATOM 1674 C CA . ASP A 1 214 ? -14.980 3.347 -37.278 1.00 18.59 311 ASP A CA 1
ATOM 1675 C C . ASP A 1 214 ? -15.533 2.978 -38.660 1.00 22.27 311 ASP A C 1
ATOM 1676 O O . ASP A 1 214 ? -16.265 3.789 -39.250 1.00 23.31 311 ASP A O 1
ATOM 1681 N N . LEU A 1 215 ? -15.193 1.801 -39.201 1.00 21.64 312 LEU A N 1
ATOM 1682 C CA . LEU A 1 215 ? -15.774 1.393 -40.486 1.00 18.98 312 LEU A CA 1
ATOM 1683 C C . LEU A 1 215 ? -17.263 1.059 -40.352 1.00 21.26 312 LEU A C 1
ATOM 1684 O O . LEU A 1 215 ? -18.045 1.300 -41.272 1.00 19.94 312 LEU A O 1
ATOM 1689 N N . TRP A 1 216 ? -17.677 0.478 -39.226 1.00 20.57 313 TRP A N 1
ATOM 1690 C CA . TRP A 1 216 ? -19.104 0.260 -39.005 1.00 18.49 313 TRP A CA 1
ATOM 1691 C C . TRP A 1 216 ? -19.850 1.578 -39.023 1.00 20.80 313 TRP A C 1
ATOM 1692 O O . TRP A 1 216 ? -20.905 1.716 -39.679 1.00 18.82 313 TRP A O 1
ATOM 1703 N N . SER A 1 217 ? -19.319 2.585 -38.318 1.00 21.10 314 SER A N 1
ATOM 1704 C CA . SER A 1 217 ? -20.088 3.816 -38.242 1.00 22.43 314 SER A CA 1
ATOM 1705 C C . SER A 1 217 ? -20.181 4.481 -39.608 1.00 20.74 314 SER A C 1
ATOM 1706 O O . SER A 1 217 ? -21.164 5.151 -39.896 1.00 22.05 314 SER A O 1
ATOM 1711 N N . LEU A 1 218 ? -19.179 4.276 -40.467 1.00 21.06 315 LEU A N 1
ATOM 1712 C CA . LEU A 1 218 ? -19.244 4.791 -41.825 1.00 23.05 315 LEU A CA 1
ATOM 1713 C C . LEU A 1 218 ? -20.401 4.171 -42.592 1.00 22.92 315 LEU A C 1
ATOM 1714 O O . LEU A 1 218 ? -21.133 4.872 -43.301 1.00 25.77 315 LEU A O 1
ATOM 1719 N N . GLY A 1 219 ? -20.630 2.871 -42.388 1.00 20.93 316 GLY A N 1
ATOM 1720 C CA . GLY A 1 219 ? -21.786 2.208 -42.959 1.00 19.98 316 GLY A CA 1
ATOM 1721 C C . GLY A 1 219 ? -23.115 2.724 -42.437 1.00 22.07 316 GLY A C 1
ATOM 1722 O O . GLY A 1 219 ? -24.057 2.947 -43.211 1.00 22.30 316 GLY A O 1
ATOM 1723 N N . VAL A 1 220 ? -23.219 2.942 -41.119 1.00 19.93 317 VAL A N 1
ATOM 1724 C CA . VAL A 1 220 ? -24.447 3.494 -40.570 1.00 18.41 317 VAL A CA 1
ATOM 1725 C C . VAL A 1 220 ? -24.703 4.873 -41.162 1.00 18.20 317 VAL A C 1
ATOM 1726 O O . VAL A 1 220 ? -25.836 5.199 -41.512 1.00 19.79 317 VAL A O 1
ATOM 1730 N N . LEU A 1 221 ? -23.672 5.724 -41.192 1.00 22.16 318 LEU A N 1
ATOM 1731 C CA . LEU A 1 221 ? -23.834 7.066 -41.744 1.00 19.48 318 LEU A CA 1
ATOM 1732 C C . LEU A 1 221 ? -24.242 7.042 -43.203 1.00 20.42 318 LEU A C 1
ATOM 1733 O O . LEU A 1 221 ? -25.102 7.846 -43.614 1.00 22.11 318 LEU A O 1
ATOM 1738 N N . CYS A 1 222 ? -23.607 6.171 -44.020 1.00 18.73 319 CYS A N 1
ATOM 1739 C CA . CYS A 1 222 ? -23.995 6.112 -45.425 1.00 23.52 319 CYS A CA 1
ATOM 1740 C C . CYS A 1 222 ? -25.481 5.791 -45.541 1.00 24.60 319 CYS A C 1
ATOM 1741 O O . CYS A 1 222 ? -26.196 6.391 -46.353 1.00 24.64 319 CYS A O 1
ATOM 1744 N N . TYR A 1 223 ? -25.968 4.846 -44.726 1.00 19.55 320 TYR A N 1
ATOM 1745 C CA . TYR A 1 223 ? -27.383 4.512 -44.741 1.00 21.34 320 TYR A CA 1
ATOM 1746 C C . TYR A 1 223 ? -28.229 5.704 -44.314 1.00 19.74 320 TYR A C 1
ATOM 1747 O O . TYR A 1 223 ? -29.203 6.062 -45.001 1.00 23.77 320 TYR A O 1
ATOM 1756 N N . GLU A 1 224 ? -27.890 6.322 -43.171 1.00 20.84 321 GLU A N 1
ATOM 1757 C CA . GLU A 1 224 ? -28.687 7.443 -42.692 1.00 22.93 321 GLU A CA 1
ATOM 1758 C C . GLU A 1 224 ? -28.724 8.580 -43.715 1.00 26.04 321 GLU A C 1
ATOM 1759 O O . GLU A 1 224 ? -29.778 9.200 -43.931 1.00 24.21 321 GLU A O 1
ATOM 1765 N N . PHE A 1 225 ? -27.589 8.853 -44.359 1.00 23.54 322 PHE A N 1
ATOM 1766 C CA . PHE A 1 225 ? -27.554 9.923 -45.346 1.00 22.57 322 PHE A CA 1
ATOM 1767 C C . PHE A 1 225 ? -28.537 9.676 -46.480 1.00 29.42 322 PHE A C 1
ATOM 1768 O O . PHE A 1 225 ? -29.228 10.607 -46.920 1.00 25.84 322 PHE A O 1
ATOM 1776 N N . LEU A 1 226 ? -28.587 8.429 -46.993 1.00 26.82 323 LEU A N 1
ATOM 1777 C CA . LEU A 1 226 ? -29.464 8.101 -48.128 1.00 25.86 323 LEU A CA 1
ATOM 1778 C C . LEU A 1 226 ? -30.916 7.961 -47.706 1.00 25.43 323 LEU A C 1
ATOM 1779 O O . LEU A 1 226 ? -31.824 8.290 -48.497 1.00 27.40 323 LEU A O 1
ATOM 1784 N N . VAL A 1 227 ? -31.180 7.498 -46.480 1.00 23.49 324 VAL A N 1
ATOM 1785 C CA . VAL A 1 227 ? -32.532 7.059 -46.130 1.00 23.32 324 VAL A CA 1
ATOM 1786 C C . VAL A 1 227 ? -33.230 8.071 -45.227 1.00 29.16 324 VAL A C 1
ATOM 1787 O O . VAL A 1 227 ? -34.458 8.201 -45.269 1.00 31.00 324 VAL A O 1
ATOM 1791 N N . GLY A 1 228 ? -32.465 8.776 -44.381 1.00 25.14 325 GLY A N 1
ATOM 1792 C CA . GLY A 1 228 ? -33.005 9.748 -43.450 1.00 26.66 325 GLY A CA 1
ATOM 1793 C C . GLY A 1 228 ? -33.285 9.222 -42.068 1.00 28.88 325 GLY A C 1
ATOM 1794 O O . GLY A 1 228 ? -33.704 10.000 -41.196 1.00 31.12 325 GLY A O 1
ATOM 1795 N N . LYS A 1 229 ? -33.072 7.922 -41.844 1.00 27.69 326 LYS A N 1
ATOM 1796 C CA . LYS A 1 229 ? -33.219 7.250 -40.560 1.00 28.04 326 LYS A CA 1
ATOM 1797 C C . LYS A 1 229 ? -32.066 6.274 -40.457 1.00 24.63 326 LYS A C 1
ATOM 1798 O O . LYS A 1 229 ? -31.620 5.751 -41.482 1.00 25.07 326 LYS A O 1
ATOM 1804 N N . PRO A 1 230 ? -31.523 6.057 -39.262 1.00 25.77 327 PRO A N 1
ATOM 1805 C CA . PRO A 1 230 ? -30.444 5.076 -39.141 1.00 26.82 327 PRO A CA 1
ATOM 1806 C C . PRO A 1 230 ? -31.004 3.672 -39.242 1.00 22.14 327 PRO A C 1
ATOM 1807 O O . PRO A 1 230 ? -32.198 3.435 -38.974 1.00 24.77 327 PRO A O 1
ATOM 1811 N N . PRO A 1 231 ? -30.182 2.696 -39.646 1.00 19.01 328 PRO A N 1
ATOM 1812 C CA . PRO A 1 231 ? -30.713 1.383 -40.068 1.00 19.21 328 PRO A CA 1
ATOM 1813 C C . PRO A 1 231 ? -31.233 0.506 -38.925 1.00 21.20 328 PRO A C 1
ATOM 1814 O O . PRO A 1 231 ? -32.009 -0.411 -39.189 1.00 21.45 328 PRO A O 1
ATOM 1818 N N . PHE A 1 232 ? -30.822 0.732 -37.677 1.00 19.16 329 PHE A N 1
ATOM 1819 C CA . PHE A 1 232 ? -31.204 -0.127 -36.570 1.00 19.10 329 PHE A CA 1
ATOM 1820 C C . PHE A 1 232 ? -32.175 0.610 -35.662 1.00 22.50 329 PHE A C 1
ATOM 1821 O O . PHE A 1 232 ? -32.362 0.224 -34.502 1.00 22.48 329 PHE A O 1
ATOM 1829 N N . GLU A 1 233 ? -32.744 1.711 -36.160 1.00 22.43 330 GLU A N 1
ATOM 1830 C CA . GLU A 1 233 ? -33.659 2.507 -35.355 1.00 24.69 330 GLU A CA 1
ATOM 1831 C C . GLU A 1 233 ? -34.785 1.650 -34.798 1.00 25.60 330 GLU A C 1
ATOM 1832 O O . GLU A 1 233 ? -35.356 0.823 -35.501 1.00 25.50 330 GLU A O 1
ATOM 1838 N N . ALA A 1 234 ? -35.105 1.870 -33.521 1.00 23.58 331 ALA A N 1
ATOM 1839 C CA . ALA A 1 234 ? -36.163 1.093 -32.877 1.00 24.56 331 ALA A CA 1
ATOM 1840 C C . ALA A 1 234 ? -36.702 1.953 -31.744 1.00 30.52 331 ALA A C 1
ATOM 1841 O O . ALA A 1 234 ? -36.059 2.912 -31.344 1.00 32.31 331 ALA A O 1
ATOM 1843 N N . ASN A 1 235 ? -37.886 1.615 -31.216 1.00 34.11 332 ASN A N 1
ATOM 1844 C CA . ASN A 1 235 ? -38.399 2.562 -30.240 1.00 35.75 332 ASN A CA 1
ATOM 1845 C C . ASN A 1 235 ? -37.954 2.256 -28.813 1.00 35.70 332 ASN A C 1
ATOM 1846 O O . ASN A 1 235 ? -38.328 3.006 -27.902 1.00 30.62 332 ASN A O 1
ATOM 1855 N N . THR A 1 236 ? -37.112 1.232 -28.590 1.00 27.97 333 THR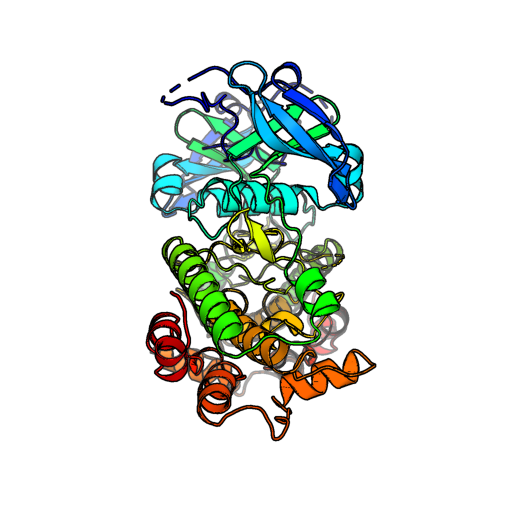 A N 1
ATOM 1856 C CA . THR A 1 236 ? -36.430 1.050 -27.311 1.00 26.36 333 THR A CA 1
ATOM 1857 C C . THR A 1 236 ? -34.962 0.776 -27.568 1.00 31.38 333 THR A C 1
ATOM 1858 O O . THR A 1 236 ? -34.604 0.277 -28.646 1.00 28.47 333 THR A O 1
ATOM 1862 N N . TYR A 1 237 ? -34.135 1.090 -26.556 1.00 30.99 334 TYR A N 1
ATOM 1863 C CA . TYR A 1 237 ? -32.704 0.801 -26.644 1.00 32.80 334 TYR A CA 1
ATOM 1864 C C . TYR A 1 237 ? -32.461 -0.689 -26.750 1.00 36.17 334 TYR A C 1
ATOM 1865 O O . TYR A 1 237 ? -31.555 -1.120 -27.480 1.00 34.11 334 TYR A O 1
ATOM 1874 N N . GLN A 1 238 ? -33.241 -1.491 -26.014 1.00 33.60 335 GLN A N 1
ATOM 1875 C CA . GLN A 1 238 ? -33.033 -2.939 -25.998 1.00 34.67 335 GLN A CA 1
ATOM 1876 C C . GLN A 1 238 ? -33.255 -3.539 -27.379 1.00 36.51 335 GLN A C 1
ATOM 1877 O O . GLN A 1 238 ? -32.520 -4.443 -27.804 1.00 33.35 335 GLN A O 1
ATOM 1883 N N . GLU A 1 239 ? -34.252 -3.029 -28.099 1.00 31.78 336 GLU A N 1
ATOM 1884 C CA . GLU A 1 239 ? -34.533 -3.488 -29.448 1.00 32.84 336 GLU A CA 1
ATOM 1885 C C . GLU A 1 239 ? -33.463 -3.009 -30.437 1.00 26.67 336 GLU A C 1
ATOM 1886 O O . GLU A 1 239 ? -33.067 -3.767 -31.326 1.00 26.53 336 GLU A O 1
ATOM 1892 N N . THR A 1 240 ? -32.999 -1.760 -30.310 1.00 26.55 337 THR A N 1
ATOM 1893 C CA . THR A 1 240 ? -31.879 -1.300 -31.127 1.00 24.30 337 THR A CA 1
ATOM 1894 C C . THR A 1 240 ? -30.648 -2.165 -30.910 1.00 26.28 337 THR A C 1
ATOM 1895 O O . THR A 1 240 ? -29.974 -2.535 -31.863 1.00 24.88 337 THR A O 1
ATOM 1899 N N . TYR A 1 241 ? -30.306 -2.466 -29.644 1.00 26.44 338 TYR A N 1
ATOM 1900 C CA . TYR A 1 241 ? -29.149 -3.329 -29.392 1.00 25.46 338 TYR A CA 1
ATOM 1901 C C . TYR A 1 241 ? -29.317 -4.700 -30.027 1.00 25.22 338 TYR A C 1
ATOM 1902 O O . TYR A 1 241 ? -28.379 -5.226 -30.637 1.00 25.43 338 TYR A O 1
ATOM 1911 N N . LYS A 1 242 ? -30.490 -5.302 -29.889 1.00 26.38 339 LYS A N 1
ATOM 1912 C CA . LYS A 1 242 ? -30.736 -6.591 -30.534 1.00 24.44 339 LYS A CA 1
ATOM 1913 C C . LYS A 1 242 ? -30.600 -6.494 -32.052 1.00 28.38 339 LYS A C 1
ATOM 1914 O O . LYS A 1 242 ? -29.998 -7.378 -32.670 1.00 27.36 339 LYS A O 1
ATOM 1920 N N . ARG A 1 243 ? -31.066 -5.388 -32.669 1.00 25.36 340 ARG A N 1
ATOM 1921 C CA . ARG A 1 243 ? -30.945 -5.276 -34.129 1.00 24.03 340 ARG A CA 1
ATOM 1922 C C . ARG A 1 243 ? -29.496 -5.092 -34.528 1.00 22.04 340 ARG A C 1
ATOM 1923 O O . ARG A 1 243 ? -29.056 -5.611 -35.565 1.00 23.43 340 ARG A O 1
ATOM 1931 N N . ILE A 1 244 ? -28.731 -4.313 -33.746 1.00 20.68 341 ILE A N 1
ATOM 1932 C CA . ILE A 1 244 ? -27.312 -4.153 -34.060 1.00 21.56 341 ILE A CA 1
ATOM 1933 C C . ILE A 1 244 ? -26.587 -5.472 -33.881 1.00 22.68 341 ILE A C 1
ATOM 1934 O O . ILE A 1 244 ? -25.812 -5.902 -34.756 1.00 23.81 341 ILE A O 1
ATOM 1939 N N . SER A 1 245 ? -26.825 -6.121 -32.758 1.00 21.93 342 SER A N 1
ATOM 1940 C CA . SER A 1 245 ? -26.140 -7.383 -32.456 1.00 25.56 342 SER A CA 1
ATOM 1941 C C . SER A 1 245 ? -26.435 -8.434 -33.512 1.00 25.55 342 SER A C 1
ATOM 1942 O O . SER A 1 245 ? -25.551 -9.227 -33.879 1.00 27.30 342 SER A O 1
ATOM 1945 N N . ARG A 1 246 ? -27.661 -8.441 -34.038 1.00 25.18 343 ARG A N 1
ATOM 1946 C CA . ARG A 1 246 ? -28.069 -9.399 -35.061 1.00 28.02 343 ARG A CA 1
ATOM 1947 C C . ARG A 1 246 ? -27.834 -8.907 -36.487 1.00 28.23 343 ARG A C 1
ATOM 1948 O O . ARG A 1 246 ? -28.140 -9.645 -37.444 1.00 27.63 343 ARG A O 1
ATOM 1956 N N . VAL A 1 247 ? -27.303 -7.684 -36.640 1.00 22.85 344 VAL A N 1
ATOM 1957 C CA . VAL A 1 247 ? -27.152 -6.977 -37.917 1.00 23.62 344 VAL A CA 1
ATOM 1958 C C . VAL A 1 247 ? -28.431 -7.069 -38.741 1.00 27.89 344 VAL A C 1
ATOM 1959 O O . VAL A 1 247 ? -28.427 -7.552 -39.878 1.00 25.46 344 VAL A O 1
ATOM 1963 N N . GLU A 1 248 ? -29.553 -6.689 -38.129 1.00 21.01 345 GLU A N 1
ATOM 1964 C CA . GLU A 1 248 ? -30.852 -6.740 -38.794 1.00 23.12 345 GLU A CA 1
ATOM 1965 C C . GLU A 1 248 ? -31.197 -5.354 -39.319 1.00 24.36 345 GLU A C 1
ATOM 1966 O O . GLU A 1 248 ? -31.591 -4.478 -38.547 1.00 25.13 345 GLU A O 1
ATOM 1972 N N . PHE A 1 249 ? -31.125 -5.188 -40.644 1.00 23.35 346 PHE A N 1
ATOM 1973 C CA . PHE A 1 249 ? -31.563 -3.948 -41.282 1.00 24.08 346 PHE A CA 1
ATOM 1974 C C . PHE A 1 249 ? -31.992 -4.284 -42.690 1.00 20.26 346 PHE A C 1
ATOM 1975 O O . PHE A 1 249 ? -31.636 -5.341 -43.245 1.00 23.62 346 PHE A O 1
ATOM 1983 N N . THR A 1 250 ? -32.769 -3.383 -43.269 1.00 23.62 347 THR A N 1
ATOM 1984 C CA . THR A 1 250 ? -33.261 -3.533 -44.627 1.00 23.38 347 THR A CA 1
ATOM 1985 C C . THR A 1 250 ? -33.249 -2.163 -45.276 1.00 21.53 347 THR A C 1
ATOM 1986 O O . THR A 1 250 ? -33.130 -1.135 -44.605 1.00 24.41 347 THR A O 1
ATOM 1990 N N . PHE A 1 251 ? -33.364 -2.160 -46.591 1.00 24.79 348 PHE A N 1
ATOM 1991 C CA . PHE A 1 251 ? -33.310 -0.939 -47.388 1.00 26.94 348 PHE A CA 1
ATOM 1992 C C . PHE A 1 251 ? -34.670 -0.579 -47.969 1.00 26.80 348 PHE A C 1
ATOM 1993 O O . PHE A 1 251 ? -35.380 -1.450 -48.487 1.00 27.52 348 PHE A O 1
ATOM 2001 N N . PRO A 1 252 ? -35.036 0.698 -47.970 1.00 26.22 349 PRO A N 1
ATOM 2002 C CA . PRO A 1 252 ? -36.176 1.107 -48.809 1.00 31.14 349 PRO A CA 1
ATOM 2003 C C . PRO A 1 252 ? -35.858 0.870 -50.286 1.00 33.10 349 PRO A C 1
ATOM 2004 O O . PRO A 1 252 ? -34.703 0.694 -50.686 1.00 30.78 349 PRO A O 1
ATOM 2008 N N . ASP A 1 253 ? -36.903 0.850 -51.125 1.00 33.23 350 ASP A N 1
ATOM 2009 C CA . ASP A 1 253 ? -36.676 0.357 -52.487 1.00 34.86 350 ASP A CA 1
ATOM 2010 C C . ASP A 1 253 ? -35.826 1.313 -53.318 1.00 33.16 350 ASP A C 1
ATOM 2011 O O . ASP A 1 253 ? -35.121 0.871 -54.226 1.00 37.70 350 ASP A O 1
ATOM 2016 N N . PHE A 1 254 ? -35.808 2.601 -52.989 1.00 34.11 351 PHE A N 1
ATOM 2017 C CA . PHE A 1 254 ? -35.046 3.529 -53.827 1.00 38.48 351 PHE A CA 1
ATOM 2018 C C . PHE A 1 254 ? -33.535 3.421 -53.666 1.00 39.92 351 PHE A C 1
ATOM 2019 O O . PHE A 1 254 ? -32.810 3.994 -54.490 1.00 37.07 351 PHE A O 1
ATOM 2027 N N . VAL A 1 255 ? -33.035 2.755 -52.621 1.00 30.40 352 VAL A N 1
ATOM 2028 C CA . VAL A 1 255 ? -31.590 2.690 -52.426 1.00 30.31 352 VAL A CA 1
ATOM 2029 C C . VAL A 1 255 ? -30.973 1.820 -53.512 1.00 29.11 352 VAL A C 1
ATOM 2030 O O . VAL A 1 255 ? -31.478 0.728 -53.816 1.00 31.73 352 VAL A O 1
ATOM 2034 N N . THR A 1 256 ? -29.944 2.336 -54.173 1.00 31.40 353 THR A N 1
ATOM 2035 C CA . THR A 1 256 ? -29.466 1.668 -55.364 1.00 34.08 353 THR A CA 1
ATOM 2036 C C . THR A 1 256 ? -28.542 0.508 -55.005 1.00 32.44 353 THR A C 1
ATOM 2037 O O . THR A 1 256 ? -28.031 0.399 -53.888 1.00 31.51 353 THR A O 1
ATOM 2041 N N . GLU A 1 257 ? -28.293 -0.338 -56.009 1.00 31.75 354 GLU A N 1
ATOM 2042 C CA . GLU A 1 257 ? -27.480 -1.542 -55.839 1.00 34.83 354 GLU A CA 1
ATOM 2043 C C . GLU A 1 257 ? -26.079 -1.217 -55.352 1.00 33.65 354 GLU A C 1
ATOM 2044 O O . GLU A 1 257 ? -25.530 -1.928 -54.496 1.00 32.72 354 GLU A O 1
ATOM 2050 N N . GLY A 1 258 ? -25.466 -0.180 -55.919 1.00 30.78 355 GLY A N 1
ATOM 2051 C CA . GLY A 1 258 ? -24.131 0.195 -55.486 1.00 27.94 355 GLY A CA 1
ATOM 2052 C C . GLY A 1 258 ? -24.077 0.617 -54.020 1.00 29.31 355 GLY A C 1
ATOM 2053 O O . GLY A 1 258 ? -23.165 0.236 -53.294 1.00 28.10 355 GLY A O 1
ATOM 2054 N N . ALA A 1 259 ? -25.020 1.450 -53.585 1.00 30.31 356 ALA A N 1
ATOM 2055 C CA . ALA A 1 259 ? -25.061 1.854 -52.179 1.00 27.45 356 ALA A CA 1
ATOM 2056 C C . ALA A 1 259 ? -25.322 0.652 -51.260 1.00 26.30 356 ALA A C 1
ATOM 2057 O O . ALA A 1 259 ? -24.734 0.549 -50.163 1.00 26.05 356 ALA A O 1
ATOM 2059 N N . ARG A 1 260 ? -26.232 -0.231 -51.671 1.00 25.47 357 ARG A N 1
ATOM 2060 C CA . ARG A 1 260 ? -26.525 -1.425 -50.879 1.00 25.51 357 ARG A CA 1
ATOM 2061 C C . ARG A 1 260 ? -25.271 -2.253 -50.711 1.00 27.94 357 ARG A C 1
ATOM 2062 O O . ARG A 1 260 ? -24.978 -2.735 -49.614 1.00 27.10 357 ARG A O 1
ATOM 2070 N N . ASP A 1 261 ? -24.486 -2.383 -51.779 1.00 28.81 358 ASP A N 1
ATOM 2071 C CA . ASP A 1 261 ? -23.273 -3.178 -51.692 1.00 29.85 358 ASP A CA 1
ATOM 2072 C C . ASP A 1 261 ? -22.301 -2.580 -50.676 1.00 28.45 358 ASP A C 1
ATOM 2073 O O . ASP A 1 261 ? -21.745 -3.294 -49.832 1.00 27.48 358 ASP A O 1
ATOM 2078 N N . LEU A 1 262 ? -22.062 -1.277 -50.773 1.00 24.17 359 LEU A N 1
ATOM 2079 C CA . LEU A 1 262 ? -21.133 -0.634 -49.861 1.00 23.63 359 LEU A CA 1
ATOM 2080 C C . LEU A 1 262 ? -21.600 -0.784 -48.420 1.00 25.32 359 LEU A C 1
ATOM 2081 O O . LEU A 1 262 ? -20.837 -1.213 -47.541 1.00 23.53 359 LEU A O 1
ATOM 2086 N N . ILE A 1 263 ? -22.864 -0.450 -48.166 1.00 22.55 360 ILE A N 1
ATOM 2087 C CA . ILE A 1 263 ? -23.364 -0.482 -46.787 1.00 22.39 360 ILE A CA 1
ATOM 2088 C C . ILE A 1 263 ? -23.307 -1.904 -46.238 1.00 23.68 360 ILE A C 1
ATOM 2089 O O . ILE A 1 263 ? -22.886 -2.138 -45.074 1.00 22.97 360 ILE A O 1
ATOM 2094 N N . SER A 1 264 ? -23.816 -2.869 -47.013 1.00 24.08 361 SER A N 1
ATOM 2095 C CA . SER A 1 264 ? -23.755 -4.263 -46.572 1.00 23.31 361 SER A CA 1
ATOM 2096 C C . SER A 1 264 ? -22.325 -4.721 -46.302 1.00 28.52 361 SER A C 1
ATOM 2097 O O . SER A 1 264 ? -22.111 -5.533 -45.402 1.00 27.39 361 SER A O 1
ATOM 2100 N N . ARG A 1 265 ? -21.341 -4.218 -47.050 1.00 26.59 362 ARG A N 1
ATOM 2101 C CA . ARG A 1 265 ? -19.964 -4.631 -46.781 1.00 26.37 362 ARG A CA 1
ATOM 2102 C C . ARG A 1 265 ? -19.436 -4.049 -45.487 1.00 26.12 362 ARG A C 1
ATOM 2103 O O . ARG A 1 265 ? -18.605 -4.686 -44.840 1.00 27.44 362 ARG A O 1
ATOM 2118 N N . LEU A 1 266 ? -19.886 -2.845 -45.127 1.00 21.42 363 LEU A N 1
ATOM 2119 C CA . LEU A 1 266 ? -19.410 -2.164 -43.927 1.00 22.45 363 LEU A CA 1
ATOM 2120 C C . LEU A 1 266 ? -20.041 -2.729 -42.667 1.00 22.95 363 LEU A C 1
ATOM 2121 O O . LEU A 1 266 ? -19.396 -2.789 -41.619 1.00 25.40 363 LEU A O 1
ATOM 2126 N N . LEU A 1 267 ? -21.314 -3.114 -42.715 1.00 21.34 364 LEU A N 1
ATOM 2127 C CA . LEU A 1 267 ? -22.032 -3.518 -41.495 1.00 21.89 364 LEU A CA 1
ATOM 2128 C C . LEU A 1 267 ? -21.848 -5.022 -41.237 1.00 21.64 364 LEU A C 1
ATOM 2129 O O . LEU A 1 267 ? -22.746 -5.856 -41.376 1.00 26.47 364 LEU A O 1
ATOM 2134 N N . LYS A 1 268 ? -20.628 -5.376 -40.828 1.00 22.72 365 LYS A N 1
ATOM 2135 C CA . LYS A 1 268 ? -20.366 -6.761 -40.448 1.00 23.52 365 LYS A CA 1
ATOM 2136 C C . LYS A 1 268 ? -20.156 -6.831 -38.949 1.00 22.44 365 LYS A C 1
ATOM 2137 O O . LYS A 1 268 ? -19.485 -5.973 -38.370 1.00 24.58 365 LYS A O 1
ATOM 2143 N N . HIS A 1 269 ? -20.732 -7.860 -38.332 1.00 24.14 366 HIS A N 1
ATOM 2144 C CA . HIS A 1 269 ? -20.618 -8.007 -36.883 1.00 26.21 366 HIS A CA 1
ATOM 2145 C C . HIS A 1 269 ? -19.169 -8.188 -36.460 1.00 27.68 366 HIS A C 1
ATOM 2146 O O . HIS A 1 269 ? -18.702 -7.518 -35.530 1.00 31.61 366 HIS A O 1
ATOM 2153 N N . ASN A 1 270 ? -18.445 -9.040 -37.156 1.00 29.16 367 ASN A N 1
ATOM 2154 C CA . ASN A 1 270 ? -17.032 -9.318 -36.908 1.00 35.87 367 ASN A CA 1
ATOM 2155 C C . ASN A 1 270 ? -16.220 -8.164 -37.497 1.00 35.12 367 ASN A C 1
ATOM 2156 O O . ASN A 1 270 ? -16.256 -7.965 -38.703 1.00 31.81 367 ASN A O 1
ATOM 2161 N N . PRO A 1 271 ? -15.564 -7.332 -36.678 1.00 32.89 368 PRO A N 1
ATOM 2162 C CA . PRO A 1 271 ? -14.831 -6.195 -37.236 1.00 28.32 368 PRO A CA 1
ATOM 2163 C C . PR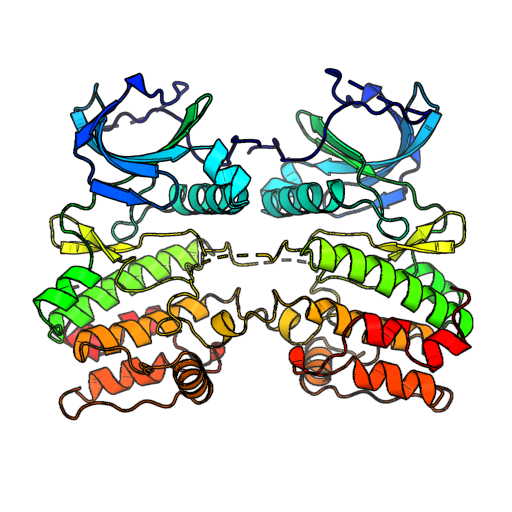O A 1 271 ? -13.816 -6.604 -38.297 1.00 36.98 368 PRO A C 1
ATOM 2164 O O . PRO A 1 271 ? -13.609 -5.870 -39.285 1.00 30.81 368 PRO A O 1
ATOM 2168 N N . SER A 1 272 ? -13.237 -7.799 -38.177 1.00 33.43 369 SER A N 1
ATOM 2169 C CA . SER A 1 272 ? -12.226 -8.169 -39.145 1.00 34.16 369 SER A CA 1
ATOM 2170 C C . SER A 1 272 ? -12.812 -8.437 -40.521 1.00 36.37 369 SER A C 1
ATOM 2171 O O . SER A 1 272 ? -12.073 -8.387 -41.513 1.00 38.59 369 SER A O 1
ATOM 2174 N N . GLN A 1 273 ? -14.122 -8.654 -40.635 1.00 29.68 370 GLN A N 1
ATOM 2175 C CA . GLN A 1 273 ? -14.699 -8.779 -41.969 1.00 30.53 370 GLN A CA 1
ATOM 2176 C C . GLN A 1 273 ? -15.018 -7.429 -42.625 1.00 28.70 370 GLN A C 1
ATOM 2177 O O . GLN A 1 273 ? -15.399 -7.411 -43.803 1.00 29.48 370 GLN A O 1
ATOM 2183 N N . ARG A 1 274 ? -14.873 -6.288 -41.905 1.00 29.13 371 ARG A N 1
ATOM 2184 C CA . ARG A 1 274 ? -15.178 -5.026 -42.553 1.00 27.03 371 ARG A CA 1
ATOM 2185 C C . ARG A 1 274 ? -14.048 -4.629 -43.506 1.00 27.79 371 ARG A C 1
ATOM 2186 O O . ARG A 1 274 ? -12.898 -5.049 -43.324 1.00 28.96 371 ARG A O 1
ATOM 2194 N N . PRO A 1 275 ? -14.356 -3.865 -44.552 1.00 28.59 372 PRO A N 1
ATOM 2195 C CA . PRO A 1 275 ? -13.323 -3.519 -45.543 1.00 31.15 372 PRO A CA 1
ATOM 2196 C C . PRO A 1 275 ? -12.297 -2.532 -45.000 1.00 28.82 372 PRO A C 1
ATOM 2197 O O . PRO A 1 275 ? -12.485 -1.881 -43.965 1.00 30.98 372 PRO A O 1
ATOM 2201 N N . MET A 1 276 ? -11.182 -2.446 -45.726 1.00 31.96 373 MET A N 1
ATOM 2202 C CA . MET A 1 276 ? -10.242 -1.366 -45.458 1.00 29.86 373 MET A CA 1
ATOM 2203 C C . MET A 1 276 ? -10.780 -0.083 -46.042 1.00 34.26 373 MET A C 1
ATOM 2204 O O . MET A 1 276 ? -11.621 -0.086 -46.952 1.00 31.06 373 MET A O 1
ATOM 2209 N N . LEU A 1 277 ? -10.289 1.029 -45.493 1.00 32.62 374 LEU A N 1
ATOM 2210 C CA . LEU A 1 277 ? -10.736 2.342 -45.973 1.00 32.13 374 LEU A CA 1
ATOM 2211 C C . LEU A 1 277 ? -10.420 2.535 -47.448 1.00 32.74 374 LEU A C 1
ATOM 2212 O O . LEU A 1 277 ? -11.179 3.196 -48.169 1.00 30.72 374 LEU A O 1
ATOM 2217 N N . ARG A 1 278 ? -9.300 1.994 -47.915 1.00 29.88 375 ARG A N 1
ATOM 2218 C CA . ARG A 1 278 ? -8.995 2.095 -49.349 1.00 32.47 375 ARG A CA 1
ATOM 2219 C C . ARG A 1 278 ? -10.107 1.478 -50.187 1.00 36.59 375 ARG A C 1
ATOM 2220 O O . ARG A 1 278 ? -10.427 1.987 -51.272 1.00 35.97 375 ARG A O 1
ATOM 2228 N N . GLU A 1 279 ? -10.746 0.415 -49.677 1.00 33.89 376 GLU A N 1
ATOM 2229 C CA . GLU A 1 279 ? -11.796 -0.224 -50.461 1.00 35.56 376 GLU A CA 1
ATOM 2230 C C . GLU A 1 279 ? -13.049 0.628 -50.475 1.00 34.02 376 GLU A C 1
ATOM 2231 O O . GLU A 1 279 ? -13.850 0.510 -51.402 1.00 35.22 376 GLU A O 1
ATOM 2237 N N . VAL A 1 280 ? -13.261 1.455 -49.434 1.00 30.22 377 VAL A N 1
ATOM 2238 C CA . VAL A 1 280 ? -14.387 2.391 -49.463 1.00 29.33 377 VAL A CA 1
ATOM 2239 C C . VAL A 1 280 ? -14.097 3.488 -50.474 1.00 28.88 377 VAL A C 1
ATOM 2240 O O . VAL A 1 280 ? -14.934 3.816 -51.320 1.00 30.87 377 VAL A O 1
ATOM 2244 N N . LEU A 1 281 ? -12.903 4.078 -50.382 1.00 28.07 378 LEU A N 1
ATOM 2245 C CA . LEU A 1 281 ? -12.539 5.160 -51.285 1.00 28.02 378 LEU A CA 1
ATOM 2246 C C . LEU A 1 281 ? -12.540 4.750 -52.746 1.00 36.25 378 LEU A C 1
ATOM 2247 O O . LEU A 1 281 ? -12.805 5.598 -53.601 1.00 40.34 378 LEU A O 1
ATOM 2252 N N . GLU A 1 282 ? -12.233 3.487 -53.063 1.00 35.51 379 GLU A N 1
ATOM 2253 C CA . GLU A 1 282 ? -12.222 2.996 -54.443 1.00 39.86 379 GLU A CA 1
ATOM 2254 C C . GLU A 1 282 ? -13.487 2.227 -54.839 1.00 32.73 379 GLU A C 1
ATOM 2255 O O . GLU A 1 282 ? -13.541 1.670 -55.950 1.00 37.42 379 GLU A O 1
ATOM 2261 N N . HIS A 1 283 ? -14.485 2.179 -53.973 1.00 30.09 380 HIS A N 1
ATOM 2262 C CA . HIS A 1 283 ? -15.714 1.467 -54.280 1.00 33.47 380 HIS A CA 1
ATOM 2263 C C . HIS A 1 283 ? -16.382 2.101 -55.495 1.00 35.50 380 HIS A C 1
ATOM 2264 O O . HIS A 1 283 ? -16.443 3.345 -55.590 1.00 32.98 380 HIS A O 1
ATOM 2271 N N . PRO A 1 284 ? -16.880 1.285 -56.445 1.00 36.25 381 PRO A N 1
ATOM 2272 C CA . PRO A 1 284 ? -17.405 1.840 -57.702 1.00 39.56 381 PRO A CA 1
ATOM 2273 C C . PRO A 1 284 ? -18.576 2.790 -57.509 1.00 32.90 381 PRO A C 1
ATOM 2274 O O . PRO A 1 284 ? -18.717 3.730 -58.297 1.00 39.07 381 PRO A O 1
ATOM 2278 N N . TRP A 1 285 ? -19.393 2.603 -56.477 1.00 31.30 382 TRP A N 1
ATOM 2279 C CA . TRP A 1 285 ? -20.463 3.555 -56.218 1.00 33.58 382 TRP A CA 1
ATOM 2280 C C . TRP A 1 285 ? -19.886 4.868 -55.721 1.00 36.18 382 TRP A C 1
ATOM 2281 O O . TRP A 1 285 ? -20.371 5.944 -56.081 1.00 33.02 382 TRP A O 1
ATOM 2292 N N . ILE A 1 286 ? -18.868 4.799 -54.871 1.00 29.99 383 ILE A N 1
ATOM 2293 C CA . ILE A 1 286 ? -18.212 6.011 -54.398 1.00 31.29 383 ILE A CA 1
ATOM 2294 C C . ILE A 1 286 ? -17.589 6.779 -55.566 1.00 39.40 383 ILE A C 1
ATOM 2295 O O . ILE A 1 286 ? -17.816 7.984 -55.746 1.00 35.99 383 ILE A O 1
ATOM 2300 N N . THR A 1 287 ? -16.795 6.107 -56.385 1.00 39.32 384 THR A N 1
ATOM 2301 C CA . THR A 1 287 ? -16.134 6.867 -57.444 1.00 39.46 384 THR A CA 1
ATOM 2302 C C . THR A 1 287 ? -17.110 7.363 -58.506 1.00 40.33 384 THR A C 1
ATOM 2303 O O . THR A 1 287 ? -16.856 8.400 -59.115 1.00 38.77 384 THR A O 1
ATOM 2307 N N . ALA A 1 288 ? -18.241 6.690 -58.707 1.00 38.79 385 ALA A N 1
ATOM 2308 C CA . ALA A 1 288 ? -19.231 7.175 -59.669 1.00 41.16 385 ALA A CA 1
ATOM 2309 C C . ALA A 1 288 ? -19.967 8.416 -59.185 1.00 42.97 385 ALA A C 1
ATOM 2310 O O . ALA A 1 288 ? -20.460 9.189 -60.011 1.00 41.78 385 ALA A O 1
ATOM 2312 N N . ASN A 1 289 ? -20.066 8.622 -57.872 1.00 40.57 386 ASN A N 1
ATOM 2313 C CA . ASN A 1 289 ? -20.951 9.633 -57.326 1.00 37.08 386 ASN A CA 1
ATOM 2314 C C . ASN A 1 289 ? -20.234 10.735 -56.582 1.00 41.61 386 ASN A C 1
ATOM 2315 O O . ASN A 1 289 ? -20.798 11.828 -56.436 1.00 34.54 386 ASN A O 1
ATOM 2320 N N . SER A 1 290 ? -19.019 10.486 -56.115 1.00 35.50 387 SER A N 1
ATOM 2321 C CA . SER A 1 290 ? -18.312 11.452 -55.288 1.00 35.12 387 SER A CA 1
ATOM 2322 C C . SER A 1 290 ? -17.723 12.542 -56.164 1.00 39.06 387 SER A C 1
ATOM 2323 O O . SER A 1 290 ? -17.167 12.263 -57.235 1.00 42.59 387 SER A O 1
ATOM 2326 N N . SER A 1 291 ? -17.866 13.789 -55.724 1.00 38.48 388 SER A N 1
ATOM 2327 C CA . SER A 1 291 ? -17.194 14.863 -56.447 1.00 40.59 388 SER A CA 1
ATOM 2328 C C . SER A 1 291 ? -15.722 14.949 -56.070 1.00 48.28 388 SER A C 1
ATOM 2329 O O . SER A 1 291 ? -14.951 15.636 -56.754 1.00 56.51 388 SER A O 1
ATOM 2332 N N . LYS A 1 292 ? -15.320 14.221 -55.033 1.00 58.57 389 LYS A N 1
ATOM 2333 C CA . LYS A 1 292 ? -13.942 14.107 -54.578 1.00 65.39 389 LYS A CA 1
ATOM 2334 C C . LYS A 1 292 ? -13.473 12.656 -54.684 1.00 64.64 389 LYS A C 1
ATOM 2335 O O . LYS A 1 292 ? -12.367 12.324 -54.262 1.00 66.06 389 LYS A O 1
ATOM 2344 N N . MET B 1 4 ? 7.625 16.013 -22.785 1.00 43.63 -1 MET B N 1
ATOM 2345 C CA . MET B 1 4 ? 6.344 15.549 -22.256 1.00 41.86 -1 MET B CA 1
ATOM 2346 C C . MET B 1 4 ? 6.122 16.073 -20.847 1.00 35.86 -1 MET B C 1
ATOM 2347 O O . MET B 1 4 ? 7.076 16.447 -20.159 1.00 38.28 -1 MET B O 1
ATOM 2356 N N . SER B 1 5 ? 4.871 16.084 -20.384 1.00 31.49 7 SER B N 1
ATOM 2357 C CA . SER B 1 5 ? 4.560 16.663 -19.097 1.00 34.79 7 SER B CA 1
ATOM 2358 C C . SER B 1 5 ? 4.603 15.545 -18.087 1.00 35.37 7 SER B C 1
ATOM 2359 O O . SER B 1 5 ? 3.960 14.502 -18.272 1.00 38.12 7 SER B O 1
ATOM 2362 N N . TYR B 1 6 ? 5.357 15.748 -17.033 1.00 24.95 8 TYR B N 1
ATOM 2363 C CA . TYR B 1 6 ? 5.414 14.746 -15.993 1.00 24.67 8 TYR B CA 1
ATOM 2364 C C . TYR B 1 6 ? 4.637 15.196 -14.771 1.00 24.30 8 TYR B C 1
ATOM 2365 O O . TYR B 1 6 ? 4.955 14.817 -13.634 1.00 25.57 8 TYR B O 1
ATOM 2374 N N . SER B 1 7 ? 3.619 16.026 -15.001 1.00 23.90 9 SER B N 1
ATOM 2375 C CA . SER B 1 7 ? 2.691 16.430 -13.947 1.00 25.89 9 SER B CA 1
ATOM 2376 C C . SER B 1 7 ? 1.517 15.451 -13.966 1.00 28.39 9 SER B C 1
ATOM 2377 O O . SER B 1 7 ? 0.616 15.540 -14.807 1.00 32.65 9 SER B O 1
ATOM 2382 N N . TYR B 1 8 ? 1.532 14.492 -13.065 1.00 22.46 10 TYR B N 1
ATOM 2383 C CA . TYR B 1 8 ? 0.510 13.454 -12.983 1.00 19.95 10 TYR B CA 1
ATOM 2384 C C . TYR B 1 8 ? -0.467 13.777 -11.876 1.00 20.96 10 TYR B C 1
ATOM 2385 O O . TYR B 1 8 ? -0.135 14.457 -10.899 1.00 24.90 10 TYR B O 1
ATOM 2394 N N . ASP B 1 9 ? -1.647 13.196 -11.977 1.00 20.23 11 ASP B N 1
ATOM 2395 C CA . ASP B 1 9 ? -2.591 13.270 -10.867 1.00 23.40 11 ASP B CA 1
ATOM 2396 C C . ASP B 1 9 ? -2.297 12.131 -9.904 1.00 23.81 11 ASP B C 1
ATOM 2397 O O . ASP B 1 9 ? -3.023 11.144 -9.792 1.00 23.91 11 ASP B O 1
ATOM 2402 N N . ALA B 1 10 ? -1.211 12.311 -9.157 1.00 21.64 12 ALA B N 1
ATOM 2403 C CA . ALA B 1 10 ? -0.653 11.303 -8.271 1.00 22.04 12 ALA B CA 1
ATOM 2404 C C . ALA B 1 10 ? 0.201 12.038 -7.263 1.00 21.88 12 ALA B C 1
ATOM 2405 O O . ALA B 1 10 ? 0.743 13.109 -7.593 1.00 23.96 12 ALA B O 1
ATOM 2407 N N . PRO B 1 11 ? 0.401 11.480 -6.076 1.00 22.44 13 PRO B N 1
ATOM 2408 C CA . PRO B 1 11 ? 1.119 12.210 -5.009 1.00 25.06 13 PRO B CA 1
ATOM 2409 C C . PRO B 1 11 ? 2.608 12.285 -5.271 1.00 23.31 13 PRO B C 1
ATOM 2410 O O . PRO B 1 11 ? 3.223 11.332 -5.771 1.00 24.00 13 PRO B O 1
ATOM 2414 N N . SER B 1 12 ? 3.159 13.457 -4.941 1.00 25.79 14 SER B N 1
ATOM 2415 C CA . SER B 1 12 ? 4.595 13.694 -4.913 1.00 29.13 14 SER B CA 1
ATOM 2416 C C . SER B 1 12 ? 5.014 14.298 -3.586 1.00 29.84 14 SER B C 1
ATOM 2417 O O . SER B 1 12 ? 6.161 14.733 -3.463 1.00 31.35 14 SER B O 1
ATOM 2420 N N . ASP B 1 13 ? 4.144 14.271 -2.578 1.00 31.62 15 ASP B N 1
ATOM 2421 C CA . ASP B 1 13 ? 4.452 14.863 -1.276 1.00 30.77 15 ASP B CA 1
ATOM 2422 C C . ASP B 1 13 ? 5.298 13.919 -0.442 1.00 27.90 15 ASP B C 1
ATOM 2423 O O . ASP B 1 13 ? 5.005 12.730 -0.317 1.00 31.07 15 ASP B O 1
ATOM 2428 N N . PHE B 1 14 ? 6.341 14.474 0.175 1.00 32.82 16 PHE B N 1
ATOM 2429 C CA . PHE B 1 14 ? 7.136 13.708 1.117 1.00 34.10 16 PHE B CA 1
ATOM 2430 C C . PHE B 1 14 ? 6.248 13.083 2.202 1.00 39.18 16 PHE B C 1
ATOM 2431 O O . PHE B 1 14 ? 5.304 13.707 2.695 1.00 39.25 16 PHE B O 1
ATOM 2439 N N . ILE B 1 15 ? 6.513 11.817 2.537 1.00 32.04 17 ILE B N 1
ATOM 2440 C CA . ILE B 1 15 ? 5.759 11.084 3.557 1.00 41.32 17 ILE B CA 1
ATOM 2441 C C . ILE B 1 15 ? 6.649 10.832 4.761 1.00 42.53 17 ILE B C 1
ATOM 2442 O O . ILE B 1 15 ? 7.807 10.422 4.615 1.00 37.01 17 ILE B O 1
ATOM 2447 N N . ASN B 1 16 ? 6.101 11.043 5.955 1.00 43.93 18 ASN B N 1
ATOM 2448 C CA . ASN B 1 16 ? 6.788 10.656 7.189 1.00 48.69 18 ASN B CA 1
ATOM 2449 C C . ASN B 1 16 ? 6.437 9.199 7.445 1.00 43.52 18 ASN B C 1
ATOM 2450 O O . ASN B 1 16 ? 5.309 8.884 7.819 1.00 48.08 18 ASN B O 1
ATOM 2455 N N . PHE B 1 17 ? 7.379 8.292 7.196 1.00 41.85 19 PHE B N 1
ATOM 2456 C CA . PHE B 1 17 ? 7.045 6.874 7.290 1.00 44.80 19 PHE B CA 1
ATOM 2457 C C . PHE B 1 17 ? 7.002 6.385 8.731 1.00 54.40 19 PHE B C 1
ATOM 2458 O O . PHE B 1 17 ? 6.514 5.281 8.980 1.00 54.92 19 PHE B O 1
ATOM 2466 N N . SER B 1 18 ? 7.504 7.175 9.679 1.00 67.20 20 SER B N 1
ATOM 2467 C CA . SER B 1 18 ? 7.495 6.801 11.089 1.00 76.26 20 SER B CA 1
ATOM 2468 C C . SER B 1 18 ? 6.108 6.875 11.722 1.00 76.80 20 SER B C 1
ATOM 2469 O O . SER B 1 18 ? 5.866 6.187 12.719 1.00 87.14 20 SER B O 1
ATOM 2472 N N . SER B 1 19 ? 5.204 7.693 11.184 1.00 147.03 116 SER B N 1
ATOM 2473 C CA . SER B 1 19 ? 3.877 7.878 11.775 1.00 111.02 116 SER B CA 1
ATOM 2474 C C . SER B 1 19 ? 2.752 7.772 10.747 1.00 102.27 116 SER B C 1
ATOM 2475 O O . SER B 1 19 ? 1.687 8.374 10.916 1.00 86.43 116 SER B O 1
ATOM 2478 N N . LYS B 1 28 ? 3.473 22.055 0.966 1.00 59.90 125 LYS B N 1
ATOM 2479 C CA . LYS B 1 28 ? 3.949 20.737 1.354 1.00 55.99 125 LYS B CA 1
ATOM 2480 C C . LYS B 1 28 ? 5.263 20.309 0.682 1.00 51.62 125 LYS B C 1
ATOM 2481 O O . LYS B 1 28 ? 5.464 20.451 -0.515 1.00 46.71 125 LYS B O 1
ATOM 2487 N N . ARG B 1 29 ? 6.162 19.782 1.498 1.00 46.23 126 ARG B N 1
ATOM 2488 C CA . ARG B 1 29 ? 7.430 19.249 1.014 1.00 40.35 126 ARG B CA 1
ATOM 2489 C C . ARG B 1 29 ? 7.197 18.165 -0.032 1.00 33.89 126 ARG B C 1
ATOM 2490 O O . ARG B 1 29 ? 6.372 17.272 0.163 1.00 37.01 126 ARG B O 1
ATOM 2498 N N . GLN B 1 30 ? 7.941 18.241 -1.130 1.00 39.93 127 GLN B N 1
ATOM 2499 C CA . GLN B 1 30 ? 7.897 17.251 -2.195 1.00 35.70 127 GLN B CA 1
ATOM 2500 C C . GLN B 1 30 ? 9.128 16.366 -2.116 1.00 37.45 127 GLN B C 1
ATOM 2501 O O . GLN B 1 30 ? 10.151 16.753 -1.532 1.00 37.34 127 GLN B O 1
ATOM 2507 N N . TRP B 1 31 ? 8.996 15.149 -2.679 1.00 32.83 128 TRP B N 1
ATOM 2508 C CA . TRP B 1 31 ? 10.114 14.215 -2.714 1.00 30.45 128 TRP B CA 1
ATOM 2509 C C . TRP B 1 31 ? 11.272 14.809 -3.500 1.00 35.09 128 TRP B C 1
ATOM 2510 O O . TRP B 1 31 ? 11.083 15.566 -4.462 1.00 36.17 128 TRP B O 1
ATOM 2521 N N . ALA B 1 32 ? 12.472 14.445 -3.081 1.00 32.19 129 ALA B N 1
ATOM 2522 C CA . ALA B 1 32 ? 13.715 14.790 -3.748 1.00 33.01 129 ALA B CA 1
ATOM 2523 C C . ALA B 1 32 ? 14.557 13.534 -3.814 1.00 36.65 129 ALA B C 1
ATOM 2524 O O . ALA B 1 32 ? 14.471 12.672 -2.937 1.00 34.02 129 ALA B O 1
ATOM 2526 N N . LEU B 1 33 ? 15.381 13.416 -4.846 1.00 32.75 130 LEU B N 1
ATOM 2527 C CA . LEU B 1 33 ? 16.256 12.241 -4.889 1.00 39.01 130 LEU B CA 1
ATOM 2528 C C . LEU B 1 33 ? 17.116 12.118 -3.628 1.00 43.09 130 LEU B C 1
ATOM 2529 O O . LEU B 1 33 ? 17.404 10.996 -3.170 1.00 33.86 130 LEU B O 1
ATOM 2534 N N . GLU B 1 34 ? 17.495 13.257 -3.032 1.00 35.25 131 GLU B N 1
ATOM 2535 C CA . GLU B 1 34 ? 18.344 13.252 -1.856 1.00 41.61 131 GLU B CA 1
ATOM 2536 C C . GLU B 1 34 ? 17.645 12.668 -0.635 1.00 36.18 131 GLU B C 1
ATOM 2537 O O . GLU B 1 34 ? 18.313 12.443 0.380 1.00 40.70 131 GLU B O 1
ATOM 2543 N N . ASP B 1 35 ? 16.340 12.373 -0.718 1.00 34.83 132 ASP B N 1
ATOM 2544 C CA . ASP B 1 35 ? 15.641 11.731 0.381 1.00 35.99 132 ASP B CA 1
ATOM 2545 C C . ASP B 1 35 ? 15.972 10.252 0.521 1.00 35.62 132 ASP B C 1
ATOM 2546 O O . ASP B 1 35 ? 15.617 9.657 1.540 1.00 37.63 132 ASP B O 1
ATOM 2551 N N . PHE B 1 36 ? 16.672 9.658 -0.440 1.00 36.03 133 PHE B N 1
ATOM 2552 C CA . PHE B 1 36 ? 16.787 8.204 -0.514 1.00 34.37 133 PHE B CA 1
ATOM 2553 C C . PHE B 1 36 ? 18.242 7.758 -0.519 1.00 41.30 133 PHE B C 1
ATOM 2554 O O . PHE B 1 36 ? 19.067 8.331 -1.240 1.00 42.99 133 PHE B O 1
ATOM 2562 N N . GLU B 1 37 ? 18.570 6.754 0.308 1.00 39.26 134 GLU B N 1
ATOM 2563 C CA . GLU B 1 37 ? 19.849 6.050 0.209 1.00 45.15 134 GLU B CA 1
ATOM 2564 C C . GLU B 1 37 ? 19.623 4.864 -0.706 1.00 38.80 134 GLU B C 1
ATOM 2565 O O . GLU B 1 37 ? 18.856 3.958 -0.369 1.00 40.05 134 GLU B O 1
ATOM 2571 N N . ILE B 1 38 ? 20.278 4.867 -1.854 1.00 44.18 135 ILE B N 1
ATOM 2572 C CA . ILE B 1 38 ? 19.989 3.890 -2.889 1.00 40.93 135 ILE B CA 1
ATOM 2573 C C . ILE B 1 38 ? 20.913 2.687 -2.725 1.00 43.23 135 ILE B C 1
ATOM 2574 O O . ILE B 1 38 ? 22.138 2.816 -2.781 1.00 42.10 135 ILE B O 1
ATOM 2579 N N . GLY B 1 39 ? 20.328 1.518 -2.501 1.00 39.97 136 GLY B N 1
ATOM 2580 C CA . GLY B 1 39 ? 21.104 0.292 -2.292 1.00 39.71 136 GLY B CA 1
ATOM 2581 C C . GLY B 1 39 ? 21.112 -0.600 -3.519 1.00 36.48 136 GLY B C 1
ATOM 2582 O O . GLY B 1 39 ? 21.121 -0.119 -4.659 1.00 39.52 136 GLY B O 1
ATOM 2583 N N . ARG B 1 40 ? 21.057 -1.918 -3.292 1.00 36.49 137 ARG B N 1
ATOM 2584 C CA . ARG B 1 40 ? 21.302 -2.864 -4.377 1.00 42.32 137 ARG B CA 1
ATOM 2585 C C . ARG B 1 40 ? 20.174 -2.880 -5.411 1.00 42.43 137 ARG B C 1
ATOM 2586 O O . ARG B 1 40 ? 19.000 -2.639 -5.081 1.00 39.60 137 ARG B O 1
ATOM 2594 N N . PRO B 1 41 ? 20.509 -3.149 -6.677 1.00 43.73 138 PRO B N 1
ATOM 2595 C CA . PRO B 1 41 ? 19.468 -3.419 -7.676 1.00 42.21 138 PRO B CA 1
ATOM 2596 C C . PRO B 1 41 ? 18.638 -4.639 -7.316 1.00 38.18 138 PRO B C 1
ATOM 2597 O O . PRO B 1 41 ? 19.146 -5.663 -6.843 1.00 37.72 138 PRO B O 1
ATOM 2601 N N . LEU B 1 42 ? 17.329 -4.479 -7.462 1.00 35.50 139 LEU B N 1
ATOM 2602 C CA . LEU B 1 42 ? 16.365 -5.543 -7.246 1.00 33.99 139 LEU B CA 1
ATOM 2603 C C . LEU B 1 42 ? 15.927 -6.165 -8.555 1.00 45.94 139 LEU B C 1
ATOM 2604 O O . LEU B 1 42 ? 15.452 -7.305 -8.575 1.00 51.28 139 LEU B O 1
ATOM 2609 N N . GLY B 1 43 ? 16.097 -5.446 -9.640 1.00 42.65 140 GLY B N 1
ATOM 2610 C CA . GLY B 1 43 ? 15.669 -5.951 -10.910 1.00 45.41 140 GLY B CA 1
ATOM 2611 C C . GLY B 1 43 ? 15.943 -4.904 -11.948 1.00 46.66 140 GLY B C 1
ATOM 2612 O O . GLY B 1 43 ? 16.183 -3.730 -11.628 1.00 42.47 140 GLY B O 1
ATOM 2613 N N . LYS B 1 44 ? 15.953 -5.342 -13.198 1.00 52.83 141 LYS B N 1
ATOM 2614 C CA . LYS B 1 44 ? 16.163 -4.484 -14.348 1.00 53.82 141 LYS B CA 1
ATOM 2615 C C . LYS B 1 44 ? 14.875 -4.461 -15.145 1.00 53.33 141 LYS B C 1
ATOM 2616 O O . LYS B 1 44 ? 14.358 -5.517 -15.514 1.00 61.16 141 LYS B O 1
ATOM 2622 N N . GLY B 1 45 ? 14.346 -3.273 -15.387 1.00 55.72 142 GLY B N 1
ATOM 2623 C CA . GLY B 1 45 ? 13.237 -3.111 -16.297 1.00 60.16 142 GLY B CA 1
ATOM 2624 C C . GLY B 1 45 ? 13.670 -2.613 -17.681 1.00 54.42 142 GLY B C 1
ATOM 2625 O O . GLY B 1 45 ? 14.821 -2.270 -17.942 1.00 56.15 142 GLY B O 1
ATOM 2626 N N . LYS B 1 46 ? 12.690 -2.560 -18.577 1.00 59.63 143 LYS B N 1
ATOM 2627 C CA . LYS B 1 46 ? 12.939 -2.065 -19.926 1.00 60.53 143 LYS B CA 1
ATOM 2628 C C . LYS B 1 46 ? 13.390 -0.597 -19.935 1.00 61.97 143 LYS B C 1
ATOM 2629 O O . LYS B 1 46 ? 14.218 -0.221 -20.772 1.00 53.53 143 LYS B O 1
ATOM 2635 N N . PHE B 1 47 ? 12.899 0.249 -19.004 1.00 53.40 144 PHE B N 1
ATOM 2636 C CA . PHE B 1 47 ? 13.237 1.675 -19.029 1.00 54.99 144 PHE B CA 1
ATOM 2637 C C . PHE B 1 47 ? 14.088 2.122 -17.842 1.00 58.38 144 PHE B C 1
ATOM 2638 O O . PHE B 1 47 ? 14.389 3.321 -17.705 1.00 46.57 144 PHE B O 1
ATOM 2646 N N . GLY B 1 48 ? 14.538 1.189 -17.027 1.00 56.64 145 GLY B N 1
ATOM 2647 C CA . GLY B 1 48 ? 15.321 1.523 -15.857 1.00 53.29 145 GLY B CA 1
ATOM 2648 C C . GLY B 1 48 ? 15.100 0.496 -14.771 1.00 53.21 145 GLY B C 1
ATOM 2649 O O . GLY B 1 48 ? 14.202 -0.340 -14.823 1.00 53.34 145 GLY B O 1
ATOM 2650 N N . ASN B 1 49 ? 15.931 0.579 -13.768 1.00 48.33 146 ASN B N 1
ATOM 2651 C CA . ASN B 1 49 ? 15.961 -0.500 -12.815 1.00 43.92 146 ASN B CA 1
ATOM 2652 C C . ASN B 1 49 ? 15.176 -0.159 -11.569 1.00 33.58 146 ASN B C 1
ATOM 2653 O O . ASN B 1 49 ? 14.733 0.969 -11.340 1.00 30.22 146 ASN B O 1
ATOM 2658 N N . VAL B 1 50 ? 15.051 -1.169 -10.736 1.00 29.87 147 VAL B N 1
ATOM 2659 C CA . VAL B 1 50 ? 14.423 -1.061 -9.434 1.00 27.25 147 VAL B CA 1
ATOM 2660 C C . VAL B 1 50 ? 15.525 -1.310 -8.427 1.00 29.43 147 VAL B C 1
ATOM 2661 O O . VAL B 1 50 ? 16.307 -2.264 -8.584 1.00 34.37 147 VAL B O 1
ATOM 2665 N N . TYR B 1 51 ? 15.615 -0.455 -7.424 1.00 30.21 148 TYR B N 1
ATOM 2666 C CA . TYR B 1 51 ? 16.644 -0.553 -6.398 1.00 30.82 148 TYR B CA 1
ATOM 2667 C C . TYR B 1 51 ? 15.997 -0.670 -5.042 1.00 34.50 148 TYR B C 1
ATOM 2668 O O . TYR B 1 51 ? 14.998 -0.005 -4.774 1.00 31.37 148 TYR B O 1
ATOM 2677 N N . LEU B 1 52 ? 16.605 -1.466 -4.169 1.00 27.65 149 LEU B N 1
ATOM 2678 C CA . LEU B 1 52 ? 16.292 -1.380 -2.761 1.00 27.61 149 LEU B CA 1
ATOM 2679 C C . LEU B 1 52 ? 16.790 -0.039 -2.254 1.00 40.45 149 LEU B C 1
ATOM 2680 O O . LEU B 1 52 ? 17.884 0.405 -2.623 1.00 45.33 149 LEU B O 1
ATOM 2685 N N . ALA B 1 53 ? 15.989 0.621 -1.430 1.00 31.06 150 ALA B N 1
ATOM 2686 C CA . ALA B 1 53 ? 16.341 1.960 -0.991 1.00 33.34 150 ALA B CA 1
ATOM 2687 C C . ALA B 1 53 ? 15.780 2.185 0.407 1.00 33.77 150 ALA B C 1
ATOM 2688 O O . ALA B 1 53 ? 14.935 1.425 0.909 1.00 33.45 150 ALA B O 1
ATOM 2690 N N . ARG B 1 54 ? 16.274 3.236 1.036 1.00 36.74 151 ARG B N 1
ATOM 2691 C CA . ARG B 1 54 ? 15.829 3.621 2.358 1.00 37.01 151 ARG B CA 1
ATOM 2692 C C . ARG B 1 54 ? 15.535 5.104 2.324 1.00 39.65 151 ARG B C 1
ATOM 2693 O O . ARG B 1 54 ? 16.344 5.874 1.800 1.00 41.42 151 ARG B O 1
ATOM 2701 N N . GLU B 1 55 ? 14.397 5.521 2.880 1.00 31.66 152 GLU B N 1
ATOM 2702 C CA . GLU B 1 55 ? 14.209 6.956 3.062 1.00 34.96 152 GLU B CA 1
ATOM 2703 C C . GLU B 1 55 ? 15.034 7.379 4.271 1.00 39.45 152 GLU B C 1
ATOM 2704 O O . GLU B 1 55 ? 14.980 6.736 5.319 1.00 39.65 152 GLU B O 1
ATOM 2710 N N . LYS B 1 56 ? 15.819 8.448 4.098 1.00 35.24 153 LYS B N 1
ATOM 2711 C CA . LYS B 1 56 ? 16.903 8.763 5.032 1.00 37.38 153 LYS B CA 1
ATOM 2712 C C . LYS B 1 56 ? 16.384 9.136 6.417 1.00 40.58 153 LYS B C 1
ATOM 2713 O O . LYS B 1 56 ? 16.969 8.732 7.437 1.00 44.41 153 LYS B O 1
ATOM 2719 N N . GLN B 1 57 ? 15.316 9.923 6.498 1.00 43.33 154 GLN B N 1
ATOM 2720 C CA . GLN B 1 57 ? 14.914 10.412 7.820 1.00 45.14 154 GLN B CA 1
ATOM 2721 C C . GLN B 1 57 ? 14.356 9.278 8.674 1.00 45.49 154 GLN B C 1
ATOM 2722 O O . GLN B 1 57 ? 14.727 9.130 9.842 1.00 45.63 154 GLN B O 1
ATOM 2728 N N . SER B 1 58 ? 13.495 8.445 8.092 1.00 46.09 155 SER B N 1
ATOM 2729 C CA . SER B 1 58 ? 12.765 7.396 8.785 1.00 44.31 155 SER B CA 1
ATOM 2730 C C . SER B 1 58 ? 13.472 6.056 8.752 1.00 39.14 155 SER B C 1
ATOM 2731 O O . SER B 1 58 ? 13.081 5.153 9.495 1.00 45.11 155 SER B O 1
ATOM 2734 N N . LYS B 1 59 ? 14.486 5.911 7.899 1.00 36.72 156 LYS B N 1
ATOM 2735 C CA . LYS B 1 59 ? 15.118 4.629 7.609 1.00 35.84 156 LYS B CA 1
ATOM 2736 C C . LYS B 1 59 ? 14.120 3.582 7.108 1.00 42.60 156 LYS B C 1
ATOM 2737 O O . LYS B 1 59 ? 14.382 2.388 7.179 1.00 39.16 156 LYS B O 1
ATOM 2743 N N . PHE B 1 60 ? 12.997 4.024 6.531 1.00 33.36 157 PHE B N 1
ATOM 2744 C CA . PHE B 1 60 ? 11.996 3.102 6.003 1.00 32.70 157 PHE B CA 1
ATOM 2745 C C . PHE B 1 60 ? 12.454 2.442 4.701 1.00 29.55 157 PHE B C 1
ATOM 27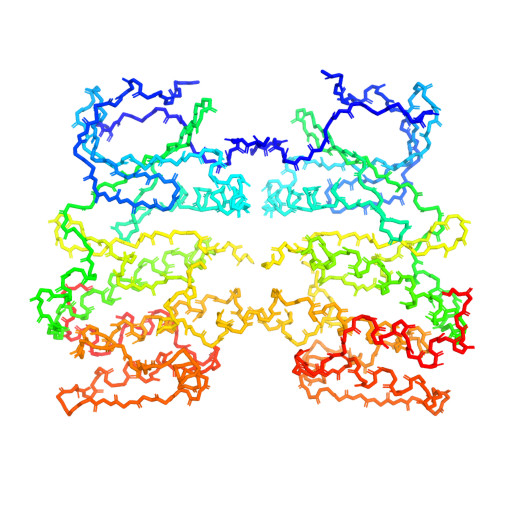46 O O . PHE B 1 60 ? 12.925 3.107 3.772 1.00 30.79 157 PHE B O 1
ATOM 2754 N N . ILE B 1 61 ? 12.336 1.114 4.643 1.00 29.34 158 ILE B N 1
ATOM 2755 C CA . ILE B 1 61 ? 12.829 0.344 3.502 1.00 27.20 158 ILE B CA 1
ATOM 2756 C C . ILE B 1 61 ? 11.748 0.257 2.410 1.00 27.59 158 ILE B C 1
ATOM 2757 O O . ILE B 1 61 ? 10.611 -0.118 2.685 1.00 29.11 158 ILE B O 1
ATOM 2762 N N . LEU B 1 62 ? 12.133 0.584 1.185 1.00 24.83 159 LEU B N 1
ATOM 2763 C CA . LEU B 1 62 ? 11.199 0.619 0.055 1.00 27.37 159 LEU B CA 1
ATOM 2764 C C . LEU B 1 62 ? 11.959 0.297 -1.228 1.00 26.92 159 LEU B C 1
ATOM 2765 O O . LEU B 1 62 ? 13.165 0.030 -1.211 1.00 26.17 159 LEU B O 1
ATOM 2770 N N . ALA B 1 63 ? 11.233 0.287 -2.361 1.00 22.68 160 ALA B N 1
ATOM 2771 C CA . ALA B 1 63 ? 11.834 -0.008 -3.655 1.00 23.04 160 ALA B CA 1
ATOM 2772 C C . ALA B 1 63 ? 11.680 1.244 -4.499 1.00 26.72 160 ALA B C 1
ATOM 2773 O O . ALA B 1 63 ? 10.621 1.878 -4.495 1.00 26.17 160 ALA B O 1
ATOM 2775 N N . LEU B 1 64 ? 12.758 1.667 -5.128 1.00 24.69 161 LEU B N 1
ATOM 2776 C CA . LEU B 1 64 ? 12.722 2.870 -5.942 1.00 24.03 161 LEU B CA 1
ATOM 2777 C C . LEU B 1 64 ? 12.923 2.452 -7.386 1.00 28.84 161 LEU B C 1
ATOM 2778 O O . LEU B 1 64 ? 13.956 1.867 -7.739 1.00 28.77 161 LEU B O 1
ATOM 2783 N N . LYS B 1 65 ? 11.926 2.702 -8.222 1.00 23.32 162 LYS B N 1
ATOM 2784 C CA . LYS B 1 65 ? 12.034 2.366 -9.636 1.00 23.47 162 LYS B CA 1
ATOM 2785 C C . LYS B 1 65 ? 12.434 3.632 -10.400 1.00 26.31 162 LYS B C 1
ATOM 2786 O O . LYS B 1 65 ? 11.763 4.664 -10.297 1.00 26.30 162 LYS B O 1
ATOM 2792 N N . VAL B 1 66 ? 13.535 3.554 -11.147 1.00 27.20 163 VAL B N 1
ATOM 2793 C CA . VAL B 1 66 ? 14.095 4.707 -11.841 1.00 27.60 163 VAL B CA 1
ATOM 2794 C C . VAL B 1 66 ? 13.885 4.486 -13.332 1.00 29.42 163 VAL B C 1
ATOM 2795 O O . VAL B 1 66 ? 14.295 3.453 -13.866 1.00 37.34 163 VAL B O 1
ATOM 2799 N N . LEU B 1 67 ? 13.192 5.408 -13.994 1.00 23.46 164 LEU B N 1
ATOM 2800 C CA . LEU B 1 67 ? 12.924 5.298 -15.432 1.00 25.02 164 LEU B CA 1
ATOM 2801 C C . LEU B 1 67 ? 13.499 6.517 -16.149 1.00 29.19 164 LEU B C 1
ATOM 2802 O O . LEU B 1 67 ? 13.407 7.640 -15.626 1.00 32.27 164 LEU B O 1
ATOM 2807 N N . PHE B 1 68 ? 14.056 6.320 -17.349 1.00 26.96 165 PHE B N 1
ATOM 2808 C CA . PHE B 1 68 ? 14.678 7.419 -18.078 1.00 25.19 165 PHE B CA 1
ATOM 2809 C C . PHE B 1 68 ? 13.689 8.053 -19.050 1.00 26.67 165 PHE B C 1
ATOM 2810 O O . PHE B 1 68 ? 13.161 7.382 -19.955 1.00 27.27 165 PHE B O 1
ATOM 2818 N N . LYS B 1 69 ? 13.447 9.338 -18.851 1.00 24.70 166 LYS B N 1
ATOM 2819 C CA . LYS B 1 69 ? 12.473 10.062 -19.673 1.00 25.72 166 LYS B CA 1
ATOM 2820 C C . LYS B 1 69 ? 12.756 9.900 -21.151 1.00 32.39 166 LYS B C 1
ATOM 2821 O O . LYS B 1 69 ? 11.842 9.650 -21.936 1.00 27.83 166 LYS B O 1
ATOM 2827 N N . ALA B 1 70 ? 14.022 10.086 -21.553 1.00 30.67 167 ALA B N 1
ATOM 2828 C CA . ALA B 1 70 ? 14.371 9.944 -22.961 1.00 32.24 167 ALA B CA 1
ATOM 2829 C C . ALA B 1 70 ? 13.903 8.606 -23.514 1.00 33.31 167 ALA B C 1
ATOM 2830 O O . ALA B 1 70 ? 13.399 8.533 -24.645 1.00 32.61 167 ALA B O 1
ATOM 2832 N N . GLN B 1 71 ? 14.072 7.543 -22.737 1.00 31.52 168 GLN B N 1
ATOM 2833 C CA . GLN B 1 71 ? 13.697 6.208 -23.192 1.00 26.58 168 GLN B CA 1
ATOM 2834 C C . GLN B 1 71 ? 12.181 6.052 -23.216 1.00 30.53 168 GLN B C 1
ATOM 2835 O O . GLN B 1 71 ? 11.611 5.486 -24.152 1.00 28.33 168 GLN B O 1
ATOM 2841 N N . LEU B 1 72 ? 11.503 6.557 -22.197 1.00 26.44 169 LEU B N 1
ATOM 2842 C CA . LEU B 1 72 ? 10.033 6.493 -22.227 1.00 26.57 169 LEU B CA 1
ATOM 2843 C C . LEU B 1 72 ? 9.430 7.229 -23.428 1.00 29.16 169 LEU B C 1
ATOM 2844 O O . LEU B 1 72 ? 8.472 6.754 -24.059 1.00 27.10 169 LEU B O 1
ATOM 2849 N N . GLU B 1 73 ? 9.943 8.410 -23.749 1.00 27.33 170 GLU B N 1
ATOM 2850 C CA . GLU B 1 73 ? 9.392 9.162 -24.870 1.00 31.74 170 GLU B CA 1
ATOM 2851 C C . GLU B 1 73 ? 9.756 8.531 -26.202 1.00 33.90 170 GLU B C 1
ATOM 2852 O O . GLU B 1 73 ? 8.914 8.446 -27.097 1.00 33.35 170 GLU B O 1
ATOM 2858 N N . LYS B 1 74 ? 11.003 8.096 -26.360 1.00 29.93 171 LYS B N 1
ATOM 2859 C CA . LYS B 1 74 ? 11.352 7.417 -27.612 1.00 32.89 171 LYS B CA 1
ATOM 2860 C C . LYS B 1 74 ? 10.435 6.217 -27.856 1.00 38.51 171 LYS B C 1
ATOM 2861 O O . LYS B 1 74 ? 10.053 5.938 -28.996 1.00 34.40 171 LYS B O 1
ATOM 2867 N N . ALA B 1 75 ? 10.051 5.496 -26.798 1.00 30.57 172 ALA B N 1
ATOM 2868 C CA . ALA B 1 75 ? 9.237 4.314 -27.023 1.00 33.15 172 ALA B CA 1
ATOM 2869 C C . ALA B 1 75 ? 7.752 4.646 -27.108 1.00 34.41 172 ALA B C 1
ATOM 2870 O O . ALA B 1 75 ? 6.961 3.774 -27.475 1.00 34.80 172 ALA B O 1
ATOM 2872 N N . GLY B 1 76 ? 7.365 5.882 -26.798 1.00 28.65 173 GLY B N 1
ATOM 2873 C CA . GLY B 1 76 ? 5.963 6.264 -26.841 1.00 29.37 173 GLY B CA 1
ATOM 2874 C C . GLY B 1 76 ? 5.113 5.631 -25.745 1.00 30.12 173 GLY B C 1
ATOM 2875 O O . GLY B 1 76 ? 3.911 5.413 -25.936 1.00 32.00 173 GLY B O 1
ATOM 2876 N N . VAL B 1 77 ? 5.714 5.333 -24.593 1.00 25.84 174 VAL B N 1
ATOM 2877 C CA . VAL B 1 77 ? 4.997 4.702 -23.474 1.00 28.73 174 VAL B CA 1
ATOM 2878 C C . VAL B 1 77 ? 4.791 5.664 -22.313 1.00 25.30 174 VAL B C 1
ATOM 2879 O O . VAL B 1 77 ? 4.408 5.229 -21.226 1.00 23.77 174 VAL B O 1
ATOM 2883 N N . GLU B 1 78 ? 5.044 6.953 -22.498 1.00 24.16 175 GLU B N 1
ATOM 2884 C CA . GLU B 1 78 ? 4.957 7.835 -21.341 1.00 24.24 175 GLU B CA 1
ATOM 2885 C C . GLU B 1 78 ? 3.503 8.013 -20.830 1.00 21.18 175 GLU B C 1
ATOM 2886 O O . GLU B 1 78 ? 3.278 8.123 -19.625 1.00 23.45 175 GLU B O 1
ATOM 2892 N N . HIS B 1 79 ? 2.508 8.059 -21.709 1.00 22.10 176 HIS B N 1
ATOM 2893 C CA . HIS B 1 79 ? 1.136 8.153 -21.210 1.00 20.41 176 HIS B CA 1
ATOM 2894 C C . HIS B 1 79 ? 0.684 6.877 -20.529 1.00 20.18 176 HIS B C 1
ATOM 2895 O O . HIS B 1 79 ? -0.177 6.921 -19.636 1.00 21.59 176 HIS B O 1
ATOM 2902 N N . GLN B 1 80 ? 1.264 5.730 -20.930 1.00 21.59 177 GLN B N 1
ATOM 2903 C CA . GLN B 1 80 ? 0.984 4.504 -20.213 1.00 21.49 177 GLN B CA 1
ATOM 2904 C C . GLN B 1 80 ? 1.516 4.570 -18.778 1.00 18.83 177 GLN B C 1
ATOM 2905 O O . GLN B 1 80 ? 0.826 4.153 -17.827 1.00 20.20 177 GLN B O 1
ATOM 2911 N N . LEU B 1 81 ? 2.754 5.055 -18.620 1.00 21.14 178 LEU B N 1
ATOM 2912 C CA . LEU B 1 81 ? 3.332 5.254 -17.298 1.00 18.54 178 LEU B CA 1
ATOM 2913 C C . LEU B 1 81 ? 2.456 6.198 -16.483 1.00 18.70 178 LEU B C 1
ATOM 2914 O O . LEU B 1 81 ? 2.148 5.924 -15.306 1.00 17.77 178 LEU B O 1
ATOM 2919 N N . ARG B 1 82 ? 2.040 7.325 -17.099 1.00 19.40 179 ARG B N 1
ATOM 2920 C CA . ARG B 1 82 ? 1.194 8.275 -16.374 1.00 17.80 179 ARG B CA 1
ATOM 2921 C C . ARG B 1 82 ? -0.062 7.586 -15.825 1.00 20.78 179 ARG B C 1
ATOM 2922 O O . ARG B 1 82 ? -0.445 7.779 -14.661 1.00 19.43 179 ARG B O 1
ATOM 2930 N N . ARG B 1 83 ? -0.743 6.788 -16.646 1.00 19.55 180 ARG B N 1
ATOM 2931 C CA . ARG B 1 83 ? -1.971 6.136 -16.177 1.00 19.23 180 ARG B CA 1
ATOM 2932 C C . ARG B 1 83 ? -1.679 5.102 -15.083 1.00 19.38 180 ARG B C 1
ATOM 2933 O O . ARG B 1 83 ? -2.416 5.008 -14.087 1.00 19.31 180 ARG B O 1
ATOM 2941 N N . GLU B 1 84 ? -0.608 4.323 -15.257 1.00 19.80 181 GLU B N 1
ATOM 2942 C CA . GLU B 1 84 ? -0.221 3.321 -14.258 1.00 17.64 181 GLU B CA 1
ATOM 2943 C C . GLU B 1 84 ? 0.015 3.972 -12.913 1.00 20.80 181 GLU B C 1
ATOM 2944 O O . GLU B 1 84 ? -0.434 3.481 -11.868 1.00 20.29 181 GLU B O 1
ATOM 2950 N N . VAL B 1 85 ? 0.728 5.092 -12.911 1.00 17.45 182 VAL B N 1
ATOM 2951 C CA . VAL B 1 85 ? 1.055 5.782 -11.659 1.00 17.37 182 VAL B CA 1
ATOM 2952 C C . VAL B 1 85 ? -0.202 6.392 -11.043 1.00 18.70 182 VAL B C 1
ATOM 2953 O O . VAL B 1 85 ? -0.427 6.304 -9.833 1.00 18.87 182 VAL B O 1
ATOM 2957 N N . GLU B 1 86 ? -1.040 7.031 -11.873 1.00 16.92 183 GLU B N 1
ATOM 2958 C CA . GLU B 1 86 ? -2.261 7.635 -11.371 1.00 19.92 183 GLU B CA 1
ATOM 2959 C C . GLU B 1 86 ? -3.176 6.580 -10.771 1.00 19.56 183 GLU B C 1
ATOM 2960 O O . GLU B 1 86 ? -3.751 6.782 -9.689 1.00 21.83 183 GLU B O 1
ATOM 2966 N N . ILE B 1 87 ? -3.317 5.433 -11.441 1.00 17.48 184 ILE B N 1
ATOM 2967 C CA . ILE B 1 87 ? -4.167 4.372 -10.887 1.00 20.24 184 ILE B CA 1
ATOM 2968 C C . ILE B 1 87 ? -3.564 3.763 -9.624 1.00 21.20 184 ILE B C 1
ATOM 2969 O O . ILE B 1 87 ? -4.234 3.669 -8.582 1.00 19.95 184 ILE B O 1
ATOM 2974 N N . GLN B 1 88 ? -2.309 3.293 -9.697 1.00 18.90 185 GLN B N 1
ATOM 2975 C CA . GLN B 1 88 ? -1.801 2.491 -8.579 1.00 18.17 185 GLN B CA 1
ATOM 2976 C C . GLN B 1 88 ? -1.647 3.330 -7.337 1.00 17.32 185 GLN B C 1
ATOM 2977 O O . GLN B 1 88 ? -1.775 2.800 -6.212 1.00 19.04 185 GLN B O 1
ATOM 2983 N N . SER B 1 89 ? -1.285 4.603 -7.510 1.00 18.00 186 SER B N 1
ATOM 2984 C CA . SER B 1 89 ? -1.006 5.426 -6.335 1.00 18.23 186 SER B CA 1
ATOM 2985 C C . SER B 1 89 ? -2.263 5.774 -5.565 1.00 24.02 186 SER B C 1
ATOM 2986 O O . SER B 1 89 ? -2.154 6.274 -4.418 1.00 25.35 186 SER B O 1
ATOM 2989 N N . HIS B 1 90 ? -3.437 5.464 -6.114 1.00 21.13 187 HIS B N 1
ATOM 2990 C CA . HIS B 1 90 ? -4.671 5.679 -5.365 1.00 25.25 187 HIS B CA 1
ATOM 2991 C C . HIS B 1 90 ? -5.305 4.383 -4.866 1.00 26.03 187 HIS B C 1
ATOM 2992 O O . HIS B 1 90 ? -6.465 4.398 -4.438 1.00 33.58 187 HIS B O 1
ATOM 2999 N N . LEU B 1 91 ? -4.578 3.266 -4.881 1.00 20.34 188 LEU B N 1
ATOM 3000 C CA . LEU B 1 91 ? -5.093 2.000 -4.371 1.00 20.88 188 LEU B CA 1
ATOM 3001 C C . LEU B 1 91 ? -4.362 1.733 -3.076 1.00 23.96 188 LEU B C 1
ATOM 3002 O O . LEU B 1 91 ? -3.121 1.862 -3.028 1.00 25.24 188 LEU B O 1
ATOM 3007 N N . ARG B 1 92 ? -5.099 1.390 -2.032 1.00 20.94 189 ARG B N 1
ATOM 3008 C CA . ARG B 1 92 ? -4.480 1.088 -0.732 1.00 22.07 189 ARG B CA 1
ATOM 3009 C C . ARG B 1 92 ? -5.130 -0.182 -0.192 1.00 24.55 189 ARG B C 1
ATOM 3010 O O . ARG B 1 92 ? -6.249 -0.140 0.369 1.00 24.96 189 ARG B O 1
ATOM 3018 N N . HIS B 1 93 ? -4.426 -1.305 -0.318 1.00 21.57 190 HIS B N 1
ATOM 3019 C CA . HIS B 1 93 ? -4.975 -2.590 0.079 1.00 20.64 190 HIS B CA 1
ATOM 3020 C C . HIS B 1 93 ? -3.806 -3.511 0.409 1.00 20.62 190 HIS B C 1
ATOM 3021 O O . HIS B 1 93 ? -2.769 -3.430 -0.255 1.00 20.55 190 HIS B O 1
ATOM 3028 N N . PRO B 1 94 ? -3.917 -4.388 1.407 1.00 20.92 191 PRO B N 1
ATOM 3029 C CA . PRO B 1 94 ? -2.737 -5.156 1.793 1.00 23.95 191 PRO B CA 1
ATOM 3030 C C . PRO B 1 94 ? -2.301 -6.171 0.733 1.00 23.11 191 PRO B C 1
ATOM 3031 O O . PRO B 1 94 ? -1.156 -6.685 0.797 1.00 22.21 191 PRO B O 1
ATOM 3035 N N . ASN B 1 95 ? -3.155 -6.489 -0.234 1.00 21.25 192 ASN B N 1
ATOM 3036 C CA . ASN B 1 95 ? -2.745 -7.406 -1.286 1.00 18.37 192 ASN B CA 1
ATOM 3037 C C . ASN B 1 95 ? -2.502 -6.694 -2.607 1.00 19.28 192 ASN B C 1
ATOM 3038 O O . ASN B 1 95 ? -2.505 -7.343 -3.641 1.00 19.59 192 ASN B O 1
ATOM 3043 N N . ILE B 1 96 ? -2.299 -5.369 -2.592 1.00 16.56 193 ILE B N 1
ATOM 3044 C CA . ILE B 1 96 ? -1.924 -4.607 -3.773 1.00 17.05 193 ILE B CA 1
ATOM 3045 C C . ILE B 1 96 ? -0.621 -3.901 -3.448 1.00 19.82 193 ILE B C 1
ATOM 3046 O O . ILE B 1 96 ? -0.523 -3.176 -2.444 1.00 19.31 193 ILE B O 1
ATOM 3051 N N . LEU B 1 97 ? 0.383 -4.094 -4.285 1.00 18.47 194 LEU B N 1
ATOM 3052 C CA . LEU B 1 97 ? 1.658 -3.421 -4.032 1.00 17.47 194 LEU B CA 1
ATOM 3053 C C . LEU B 1 97 ? 1.453 -1.904 -3.954 1.00 20.50 194 LEU B C 1
ATOM 3054 O O . LEU B 1 97 ? 0.886 -1.290 -4.873 1.00 19.87 194 LEU B O 1
ATOM 3059 N N . ARG B 1 98 ? 1.911 -1.285 -2.870 1.00 16.40 195 ARG B N 1
ATOM 3060 C CA . ARG B 1 98 ? 1.688 0.164 -2.710 1.00 18.05 195 ARG B CA 1
ATOM 3061 C C . ARG B 1 98 ? 2.592 0.949 -3.639 1.00 20.16 195 ARG B C 1
ATOM 3062 O O . ARG B 1 98 ? 3.778 0.636 -3.782 1.00 22.29 195 ARG B O 1
ATOM 3070 N N . LEU B 1 99 ? 2.039 2.030 -4.225 1.00 19.02 196 LEU B N 1
ATOM 3071 C CA . LEU B 1 99 ? 2.861 3.041 -4.917 1.00 19.02 196 LEU B CA 1
ATOM 3072 C C . LEU B 1 99 ? 2.658 4.289 -4.059 1.00 21.89 196 LEU B C 1
ATOM 3073 O O . LEU B 1 99 ? 1.580 4.906 -4.092 1.00 21.99 196 LEU B O 1
ATOM 3078 N N . TYR B 1 100 ? 3.667 4.603 -3.224 1.00 20.33 197 TYR B N 1
ATOM 3079 C CA . TYR B 1 100 ? 3.525 5.707 -2.280 1.00 23.10 197 TYR B CA 1
ATOM 3080 C C . TYR B 1 100 ? 3.510 7.066 -2.964 1.00 26.19 197 TYR B C 1
ATOM 3081 O O . TYR B 1 100 ? 2.865 8.002 -2.472 1.00 25.02 197 TYR B O 1
ATOM 3090 N N . GLY B 1 101 ? 4.273 7.223 -4.033 1.00 24.58 198 GLY B N 1
ATOM 3091 C CA . GLY B 1 101 ? 4.350 8.517 -4.693 1.00 26.02 198 GLY B CA 1
ATOM 3092 C C . GLY B 1 101 ? 5.282 8.401 -5.878 1.00 23.93 198 GLY B C 1
ATOM 3093 O O . GLY B 1 101 ? 5.888 7.341 -6.121 1.00 20.80 198 GLY B O 1
ATOM 3094 N N . TYR B 1 102 ? 5.488 9.532 -6.527 1.00 20.41 199 TYR B N 1
ATOM 3095 C CA . TYR B 1 102 ? 6.450 9.625 -7.604 1.00 20.02 199 TYR B CA 1
ATOM 3096 C C . TYR B 1 102 ? 7.072 11.002 -7.582 1.00 22.64 199 TYR B C 1
ATOM 3097 O O . TYR B 1 102 ? 6.590 11.933 -6.926 1.00 23.22 199 TYR B O 1
ATOM 3106 N N . PHE B 1 103 ? 8.180 11.120 -8.264 1.00 19.45 200 PHE B N 1
ATOM 3107 C CA . PHE B 1 103 ? 8.751 12.444 -8.485 1.00 23.30 200 PHE B CA 1
ATOM 3108 C C . PHE B 1 103 ? 9.590 12.331 -9.752 1.00 22.35 200 PHE B C 1
ATOM 3109 O O . PHE B 1 103 ? 9.749 11.240 -10.317 1.00 23.08 200 PHE B O 1
ATOM 3117 N N . HIS B 1 104 ? 10.159 13.453 -10.192 1.00 24.67 201 HIS B N 1
ATOM 3118 C CA . HIS B 1 104 ? 10.955 13.385 -11.402 1.00 24.88 201 HIS B CA 1
ATOM 3119 C C . HIS B 1 104 ? 11.969 14.516 -11.422 1.00 24.59 201 HIS B C 1
ATOM 3120 O O . HIS B 1 104 ? 11.813 15.539 -10.729 1.00 28.44 201 HIS B O 1
ATOM 3127 N N . ASP B 1 105 ? 13.055 14.266 -12.138 1.00 27.11 202 ASP B N 1
ATOM 3128 C CA . ASP B 1 105 ? 14.011 15.349 -12.333 1.00 31.66 202 ASP B CA 1
ATOM 3129 C C . ASP B 1 105 ? 14.293 15.543 -13.820 1.00 28.55 202 ASP B C 1
ATOM 3130 O O . ASP B 1 105 ? 13.512 15.099 -14.660 1.00 28.95 202 ASP B O 1
ATOM 3135 N N . ALA B 1 106 ? 15.397 16.213 -14.172 1.00 31.48 203 ALA B N 1
ATOM 3136 C CA . ALA B 1 106 ? 15.555 16.579 -15.578 1.00 41.21 203 ALA B CA 1
ATOM 3137 C C . ALA B 1 106 ? 15.578 15.353 -16.502 1.00 38.17 203 ALA B C 1
ATOM 3138 O O . ALA B 1 106 ? 15.090 15.417 -17.634 1.00 35.77 203 ALA B O 1
ATOM 3140 N N . THR B 1 107 ? 16.115 14.234 -16.057 1.00 34.17 204 THR B N 1
ATOM 3141 C CA . THR B 1 107 ? 16.225 13.101 -16.957 1.00 34.27 204 THR B CA 1
ATOM 3142 C C . THR B 1 107 ? 15.445 11.867 -16.536 1.00 32.00 204 THR B C 1
ATOM 3143 O O . THR B 1 107 ? 15.378 10.917 -17.325 1.00 29.80 204 THR B O 1
ATOM 3147 N N . ARG B 1 108 ? 14.872 11.833 -15.331 1.00 30.83 205 ARG B N 1
ATOM 3148 C CA . ARG B 1 108 ? 14.400 10.555 -14.797 1.00 30.38 205 ARG B CA 1
ATOM 3149 C C . ARG B 1 108 ? 13.069 10.737 -14.099 1.00 25.49 205 ARG B C 1
ATOM 3150 O O . ARG B 1 108 ? 12.778 11.808 -13.559 1.00 28.82 205 ARG B O 1
ATOM 3158 N N . VAL B 1 109 ? 12.285 9.660 -14.079 1.00 23.49 206 VAL B N 1
ATOM 3159 C CA . VAL B 1 109 ? 11.055 9.550 -13.319 1.00 24.35 206 VAL B CA 1
ATOM 3160 C C . VAL B 1 109 ? 11.305 8.488 -12.269 1.00 25.10 206 VAL B C 1
ATOM 3161 O O . VAL B 1 109 ? 11.900 7.453 -12.576 1.00 27.79 206 VAL B O 1
ATOM 3165 N N . TYR B 1 110 ? 10.812 8.713 -11.053 1.00 23.61 207 TYR B N 1
ATOM 3166 C CA . TYR B 1 110 ? 11.078 7.842 -9.915 1.00 25.20 207 TYR B CA 1
ATOM 3167 C C . TYR B 1 110 ? 9.761 7.403 -9.305 1.00 22.03 207 TYR B C 1
ATOM 3168 O O . TYR B 1 110 ? 8.905 8.242 -8.999 1.00 22.32 207 TYR B O 1
ATOM 3177 N N . LEU B 1 111 ? 9.564 6.088 -9.155 1.00 20.16 208 LEU B N 1
ATOM 3178 C CA . LEU B 1 111 ? 8.375 5.552 -8.519 1.00 19.81 208 LEU B CA 1
ATOM 3179 C C . LEU B 1 111 ? 8.783 4.981 -7.167 1.00 21.43 208 LEU B C 1
ATOM 3180 O O . LEU B 1 111 ? 9.747 4.187 -7.082 1.00 22.61 208 LEU B O 1
ATOM 3185 N N . ILE B 1 112 ? 8.094 5.405 -6.124 1.00 18.39 209 ILE B N 1
ATOM 3186 C CA . ILE B 1 112 ? 8.407 4.967 -4.756 1.00 19.18 209 ILE B CA 1
ATOM 3187 C C . ILE B 1 112 ? 7.435 3.864 -4.405 1.00 21.59 209 ILE B C 1
ATOM 3188 O O . ILE B 1 112 ? 6.242 4.117 -4.135 1.00 20.65 209 ILE B O 1
ATOM 3193 N N . LEU B 1 113 ? 7.951 2.635 -4.338 1.00 19.45 210 LEU B N 1
ATOM 3194 C CA . LEU B 1 113 ? 7.117 1.449 -4.257 1.00 20.21 210 LEU B CA 1
ATOM 3195 C C . LEU B 1 113 ? 7.335 0.684 -2.970 1.00 23.84 210 LEU B C 1
ATOM 3196 O O . LEU B 1 113 ? 8.411 0.729 -2.376 1.00 23.46 210 LEU B O 1
ATOM 3201 N N . GLU B 1 114 ? 6.305 -0.036 -2.533 1.00 21.67 211 GLU B N 1
ATOM 3202 C CA . GLU B 1 114 ? 6.459 -1.045 -1.496 1.00 21.23 211 GLU B CA 1
ATOM 3203 C C . GLU B 1 114 ? 7.477 -2.088 -1.935 1.00 20.94 211 GLU B C 1
ATOM 3204 O O . GLU B 1 114 ? 7.472 -2.548 -3.089 1.00 21.35 211 GLU B O 1
ATOM 3210 N N . TYR B 1 115 ? 8.369 -2.440 -1.007 1.00 23.07 212 TYR B N 1
ATOM 3211 C CA . TYR B 1 115 ? 9.305 -3.534 -1.230 1.00 24.10 212 TYR B CA 1
ATOM 3212 C C . TYR B 1 115 ? 8.653 -4.868 -0.847 1.00 21.19 212 TYR B C 1
ATOM 3213 O O . TYR B 1 115 ? 8.278 -5.092 0.315 1.00 24.15 212 TYR B O 1
ATOM 3222 N N . ALA B 1 116 ? 8.551 -5.760 -1.832 1.00 22.66 213 ALA B N 1
ATOM 3223 C CA . ALA B 1 116 ? 8.048 -7.099 -1.580 1.00 22.55 213 ALA B CA 1
ATOM 3224 C C . ALA B 1 116 ? 9.228 -8.043 -1.575 1.00 22.74 213 ALA B C 1
ATOM 3225 O O . ALA B 1 116 ? 9.786 -8.321 -2.642 1.00 25.95 213 ALA B O 1
ATOM 3227 N N . PRO B 1 117 ? 9.626 -8.584 -0.421 1.00 20.45 214 PRO B N 1
ATOM 3228 C CA . PRO B 1 117 ? 10.967 -9.172 -0.318 1.00 24.12 214 PRO B CA 1
ATOM 3229 C C . PRO B 1 117 ? 11.064 -10.619 -0.790 1.00 23.80 214 PRO B C 1
ATOM 3230 O O . PRO B 1 117 ? 12.199 -11.124 -0.937 1.00 26.99 214 PRO B O 1
ATOM 3234 N N . LEU B 1 118 ? 9.945 -11.313 -1.028 1.00 21.09 215 LEU B N 1
ATOM 3235 C CA . LEU B 1 118 ? 10.075 -12.746 -1.253 1.00 24.17 215 LEU B CA 1
ATOM 3236 C C . LEU B 1 118 ? 9.777 -13.136 -2.693 1.00 23.84 215 LEU B C 1
ATOM 3237 O O . LEU B 1 118 ? 9.375 -14.270 -2.953 1.00 22.34 215 LEU B O 1
ATOM 3242 N N . GLY B 1 119 ? 10.014 -12.225 -3.632 1.00 24.71 216 GLY B N 1
ATOM 3243 C CA . GLY B 1 119 ? 10.007 -12.560 -5.037 1.00 25.54 216 GLY B CA 1
ATOM 3244 C C . GLY B 1 119 ? 8.610 -12.719 -5.604 1.00 20.29 216 GLY B C 1
ATOM 3245 O O . GLY B 1 119 ? 7.649 -12.181 -5.088 1.00 24.02 216 GLY B O 1
ATOM 3246 N N . THR B 1 120 ? 8.522 -13.446 -6.720 1.00 19.87 217 THR B N 1
ATOM 3247 C CA . THR B 1 120 ? 7.269 -13.584 -7.452 1.00 17.89 217 THR B CA 1
ATOM 3248 C C . THR B 1 120 ? 6.644 -14.959 -7.241 1.00 19.56 217 THR B C 1
ATOM 3249 O O . THR B 1 120 ? 7.310 -15.971 -6.936 1.00 21.04 217 THR B O 1
ATOM 3253 N N . VAL B 1 121 ? 5.335 -14.996 -7.454 1.00 18.23 218 VAL B N 1
ATOM 3254 C CA . VAL B 1 121 ? 4.681 -16.286 -7.510 1.00 19.06 218 VAL B CA 1
ATOM 3255 C C . VAL B 1 121 ? 5.178 -17.107 -8.686 1.00 21.59 218 VAL B C 1
ATOM 3256 O O . VAL B 1 121 ? 5.257 -18.352 -8.597 1.00 19.62 218 VAL B O 1
ATOM 3260 N N . TYR B 1 122 ? 5.575 -16.462 -9.779 1.00 20.57 219 TYR B N 1
ATOM 3261 C CA . TYR B 1 122 ? 6.162 -17.189 -10.895 1.00 20.70 219 TYR B CA 1
ATOM 3262 C C . TYR B 1 122 ? 7.359 -18.007 -10.441 1.00 20.28 219 TYR B C 1
ATOM 3263 O O . TYR B 1 122 ? 7.498 -19.186 -10.792 1.00 22.71 219 TYR B O 1
ATOM 3272 N N . ARG B 1 123 ? 8.257 -17.389 -9.682 1.00 20.03 220 ARG B N 1
ATOM 3273 C CA . ARG B 1 123 ? 9.402 -18.116 -9.132 1.00 21.17 220 ARG B CA 1
ATOM 3274 C C . ARG B 1 123 ? 8.958 -19.220 -8.191 1.00 23.11 220 ARG B C 1
ATOM 3275 O O . ARG B 1 123 ? 9.533 -20.324 -8.214 1.00 21.60 220 ARG B O 1
ATOM 3283 N N . GLU B 1 124 ? 8.003 -18.928 -7.305 1.00 20.98 221 GLU B N 1
ATOM 3284 C CA . GLU B 1 124 ? 7.548 -19.959 -6.383 1.00 20.03 221 GLU B CA 1
ATOM 3285 C C . GLU B 1 124 ? 7.009 -21.172 -7.120 1.00 21.91 221 GLU B C 1
ATOM 3286 O O . GLU B 1 124 ? 7.283 -22.322 -6.725 1.00 20.63 221 GLU B O 1
ATOM 3292 N N . LEU B 1 125 ? 6.304 -20.941 -8.233 1.00 21.13 222 LEU B N 1
ATOM 3293 C CA . LEU B 1 125 ? 5.796 -22.083 -9.004 1.00 20.63 222 LEU B CA 1
ATOM 3294 C C . LEU B 1 125 ? 6.914 -22.847 -9.687 1.00 23.85 222 LEU B C 1
ATOM 3295 O O . LEU B 1 125 ? 6.834 -24.077 -9.835 1.00 26.33 222 LEU B O 1
ATOM 3300 N N . GLN B 1 126 ? 7.928 -22.128 -10.190 1.00 21.56 223 GLN B N 1
ATOM 3301 C CA . GLN B 1 126 ? 9.094 -22.786 -10.759 1.00 23.13 223 GLN B CA 1
ATOM 3302 C C . GLN B 1 126 ? 9.715 -23.699 -9.725 1.00 25.27 223 GLN B C 1
ATOM 3303 O O . GLN B 1 126 ? 10.141 -24.823 -10.039 1.00 28.84 223 GLN B O 1
ATOM 3309 N N . LYS B 1 127 ? 9.787 -23.225 -8.472 1.00 22.86 224 LYS B N 1
ATOM 3310 C CA . LYS B 1 127 ? 10.507 -24.017 -7.466 1.00 20.42 224 LYS B CA 1
ATOM 3311 C C . LYS B 1 127 ? 9.696 -25.232 -7.024 1.00 23.38 224 LYS B C 1
ATOM 3312 O O . LYS B 1 127 ? 10.276 -26.317 -6.802 1.00 26.64 224 LYS B O 1
ATOM 3318 N N . LEU B 1 128 ? 8.394 -25.074 -6.823 1.00 21.12 225 LEU B N 1
ATOM 3319 C CA . LEU B 1 128 ? 7.565 -26.140 -6.261 1.00 19.85 225 LEU B CA 1
ATOM 3320 C C . LEU B 1 128 ? 6.824 -26.958 -7.316 1.00 21.08 225 LEU B C 1
ATOM 3321 O O . LEU B 1 128 ? 6.255 -27.996 -6.942 1.00 23.39 225 LEU B O 1
ATOM 3326 N N . SER B 1 129 ? 6.806 -26.502 -8.582 1.00 19.80 226 SER B N 1
ATOM 3327 C CA . SER B 1 129 ? 6.112 -27.109 -9.736 1.00 19.91 226 SER B CA 1
ATOM 3328 C C . SER B 1 129 ? 4.611 -26.923 -9.683 1.00 20.96 226 SER B C 1
ATOM 3329 O O . SER B 1 129 ? 4.036 -26.452 -10.662 1.00 22.94 226 SER B O 1
ATOM 3332 N N . LYS B 1 130 ? 4.002 -27.258 -8.545 1.00 21.93 227 LYS B N 1
ATOM 3333 C CA . LYS B 1 130 ? 2.593 -26.928 -8.361 1.00 21.93 227 LYS B CA 1
ATOM 3334 C C . LYS B 1 130 ? 2.342 -26.729 -6.881 1.00 21.49 227 LYS B C 1
ATOM 3335 O O . LYS B 1 130 ? 3.190 -27.035 -6.023 1.00 22.08 227 LYS B O 1
ATOM 3341 N N . PHE B 1 131 ? 1.204 -26.096 -6.609 1.00 20.08 228 PHE B N 1
ATOM 3342 C CA . PHE B 1 131 ? 0.815 -25.798 -5.226 1.00 20.45 228 PHE B CA 1
ATOM 3343 C C . PHE B 1 131 ? -0.258 -26.757 -4.756 1.00 16.93 228 PHE B C 1
ATOM 3344 O O . PHE B 1 131 ? -1.067 -27.247 -5.562 1.00 22.64 228 PHE B O 1
ATOM 3352 N N . ASP B 1 132 ? -0.280 -26.999 -3.449 1.00 17.82 229 ASP B N 1
ATOM 3353 C CA . ASP B 1 132 ? -1.394 -27.806 -2.929 1.00 17.70 229 ASP B CA 1
ATOM 3354 C C . ASP B 1 132 ? -2.678 -26.967 -2.862 1.00 20.91 229 ASP B C 1
ATOM 3355 O O . ASP B 1 132 ? -2.717 -25.748 -3.153 1.00 19.98 229 ASP B O 1
ATOM 3360 N N . GLU B 1 133 ? -3.767 -27.638 -2.508 1.00 20.06 230 GLU B N 1
ATOM 3361 C CA . GLU B 1 133 ? -5.056 -26.913 -2.547 1.00 17.15 230 GLU B CA 1
ATOM 3362 C C . GLU B 1 133 ? -5.158 -25.844 -1.468 1.00 19.37 230 GLU B C 1
ATOM 3363 O O . GLU B 1 133 ? -5.874 -24.839 -1.665 1.00 18.47 230 GLU B O 1
ATOM 3369 N N . GLN B 1 134 ? -4.484 -26.012 -0.348 1.00 18.53 231 GLN B N 1
ATOM 3370 C CA . GLN B 1 134 ? -4.538 -24.976 0.679 1.00 20.72 231 GLN B CA 1
ATOM 3371 C C . GLN B 1 134 ? -3.845 -23.696 0.222 1.00 18.01 231 GLN B C 1
ATOM 3372 O O . GLN B 1 134 ? -4.399 -22.582 0.355 1.00 20.14 231 GLN B O 1
ATOM 3383 N N . ARG B 1 135 ? -2.631 -23.821 -0.331 1.00 16.84 232 ARG B N 1
ATOM 3384 C CA . ARG B 1 135 ? -1.941 -22.642 -0.813 1.00 17.73 232 ARG B CA 1
ATOM 3385 C C . ARG B 1 135 ? -2.721 -22.001 -1.955 1.00 18.05 232 ARG B C 1
ATOM 3386 O O . ARG B 1 135 ? -2.893 -20.772 -1.986 1.00 17.31 232 ARG B O 1
ATOM 3394 N N . THR B 1 136 ? -3.262 -22.842 -2.859 1.00 16.48 233 THR B N 1
ATOM 3395 C CA . THR B 1 136 ? -4.013 -22.287 -3.984 1.00 15.13 233 THR B CA 1
ATOM 3396 C C . THR B 1 136 ? -5.225 -21.517 -3.508 1.00 16.15 233 THR B C 1
ATOM 3397 O O . THR B 1 136 ? -5.493 -20.386 -3.950 1.00 15.55 233 THR B O 1
ATOM 3401 N N . ALA B 1 137 ? -6.025 -22.122 -2.619 1.00 16.81 234 ALA B N 1
ATOM 3402 C CA . ALA B 1 137 ? -7.241 -21.449 -2.180 1.00 15.64 234 ALA B CA 1
ATOM 3403 C C . ALA B 1 137 ? -6.930 -20.176 -1.407 1.00 16.52 234 ALA B C 1
ATOM 3404 O O . ALA B 1 137 ? -7.686 -19.203 -1.491 1.00 16.89 234 ALA B O 1
ATOM 3406 N N . THR B 1 138 ? -5.829 -20.181 -0.644 1.00 16.38 235 THR B N 1
ATOM 3407 C CA . THR B 1 138 ? -5.441 -18.977 0.082 1.00 16.05 235 THR B CA 1
ATOM 3408 C C . THR B 1 138 ? -5.077 -17.876 -0.892 1.00 17.87 235 THR B C 1
ATOM 3409 O O . THR B 1 138 ? -5.471 -16.718 -0.718 1.00 18.26 235 THR B O 1
ATOM 3413 N N . TYR B 1 139 ? -4.258 -18.221 -1.891 1.00 15.82 236 TYR B N 1
ATOM 3414 C CA . TYR B 1 139 ? -3.862 -17.189 -2.867 1.00 17.17 236 TYR B CA 1
ATOM 3415 C C . TYR B 1 139 ? -5.070 -16.685 -3.647 1.00 17.57 236 TYR B C 1
ATOM 3416 O O . TYR B 1 139 ? -5.176 -15.482 -3.933 1.00 18.13 236 TYR B O 1
ATOM 3425 N N . ILE B 1 140 ? -6.003 -17.575 -4.014 1.00 15.87 237 ILE B N 1
ATOM 3426 C CA . ILE B 1 140 ? -7.169 -17.083 -4.752 1.00 17.11 237 ILE B CA 1
ATOM 3427 C C . ILE B 1 140 ? -8.008 -16.198 -3.874 1.00 16.34 237 ILE B C 1
ATOM 3428 O O . ILE B 1 140 ? -8.599 -15.214 -4.369 1.00 16.82 237 ILE B O 1
ATOM 3433 N N . THR B 1 141 ? -8.084 -16.512 -2.558 1.00 17.25 238 THR B N 1
ATOM 3434 C CA . THR B 1 141 ? -8.784 -15.619 -1.636 1.00 18.00 238 THR B CA 1
ATOM 3435 C C . THR B 1 141 ? -8.143 -14.242 -1.629 1.00 17.17 238 THR B C 1
ATOM 3436 O O . THR B 1 141 ? -8.847 -13.218 -1.714 1.00 17.04 238 THR B O 1
ATOM 3440 N N . GLU B 1 142 ? -6.806 -14.189 -1.485 1.00 17.28 239 GLU B N 1
ATOM 3441 C CA . GLU B 1 142 ? -6.111 -12.903 -1.455 1.00 17.75 239 GLU B CA 1
ATOM 3442 C C . GLU B 1 142 ? -6.332 -12.133 -2.743 1.00 18.29 239 GLU B C 1
ATOM 3443 O O . GLU B 1 142 ? -6.609 -10.918 -2.708 1.00 20.22 239 GLU B O 1
ATOM 3449 N N . LEU B 1 143 ? -6.195 -12.804 -3.879 1.00 17.27 240 LEU B N 1
ATOM 3450 C CA . LEU B 1 143 ? -6.431 -12.129 -5.159 1.00 17.89 240 LEU B CA 1
ATOM 3451 C C . LEU B 1 143 ? -7.863 -11.648 -5.285 1.00 18.87 240 LEU B C 1
ATOM 3452 O O . LEU B 1 143 ? -8.105 -10.529 -5.739 1.00 18.65 240 LEU B O 1
ATOM 3457 N N . ALA B 1 144 ? -8.855 -12.465 -4.897 1.00 16.77 241 ALA B N 1
ATOM 3458 C CA . ALA B 1 144 ? -10.218 -12.010 -5.043 1.00 16.97 241 ALA B CA 1
ATOM 3459 C C . ALA B 1 144 ? -10.511 -10.839 -4.128 1.00 17.80 241 ALA B C 1
ATOM 3460 O O . ALA B 1 144 ? -11.289 -9.962 -4.494 1.00 19.12 241 ALA B O 1
ATOM 3462 N N . ASN B 1 145 ? -9.920 -10.815 -2.907 1.00 19.02 242 ASN B N 1
ATOM 3463 C CA . ASN B 1 145 ? -10.087 -9.644 -2.033 1.00 22.06 242 ASN B CA 1
ATOM 3464 C C . ASN B 1 145 ? -9.489 -8.393 -2.677 1.00 19.68 242 ASN B C 1
ATOM 3465 O O . ASN B 1 145 ? -10.109 -7.305 -2.670 1.00 19.94 242 ASN B O 1
ATOM 3470 N N . ALA B 1 146 ? -8.287 -8.526 -3.244 1.00 19.14 243 ALA B N 1
ATOM 3471 C CA . ALA B 1 146 ? -7.620 -7.387 -3.880 1.00 16.72 243 ALA B CA 1
ATOM 3472 C C . ALA B 1 146 ? -8.431 -6.907 -5.065 1.00 19.63 243 ALA B C 1
ATOM 3473 O O . ALA B 1 146 ? -8.620 -5.693 -5.261 1.00 18.82 243 ALA B O 1
ATOM 3475 N N . LEU B 1 147 ? -8.926 -7.854 -5.849 1.00 19.41 244 LEU B N 1
ATOM 3476 C CA . LEU B 1 147 ? -9.688 -7.471 -7.031 1.00 18.88 244 LEU B CA 1
ATOM 3477 C C . LEU B 1 147 ? -11.046 -6.895 -6.651 1.00 20.61 244 LEU B C 1
ATOM 3478 O O . LEU B 1 147 ? -11.535 -6.020 -7.341 1.00 22.73 244 LEU B O 1
ATOM 3483 N N . SER B 1 148 ? -11.657 -7.348 -5.557 1.00 18.73 245 SER B N 1
ATOM 3484 C CA . SER B 1 148 ? -12.912 -6.753 -5.093 1.00 21.09 245 SER B CA 1
ATOM 3485 C C . SER B 1 148 ? -12.698 -5.302 -4.713 1.00 24.64 245 SER B C 1
ATOM 3486 O O . SER B 1 148 ? -13.516 -4.424 -5.023 1.00 23.89 245 SER B O 1
ATOM 3491 N N . TYR B 1 149 ? -11.588 -5.041 -4.042 1.00 21.15 246 TYR B N 1
ATOM 3492 C CA . TYR B 1 149 ? -11.235 -3.669 -3.719 1.00 21.44 246 TYR B CA 1
ATOM 3493 C C . TYR B 1 149 ? -11.014 -2.849 -4.999 1.00 23.10 246 TYR B C 1
ATOM 3494 O O . TYR B 1 149 ? -11.581 -1.747 -5.136 1.00 22.43 246 TYR B O 1
ATOM 3503 N N . CYS B 1 150 ? -10.246 -3.370 -5.971 1.00 21.85 247 CYS B N 1
ATOM 3504 C CA . CYS B 1 150 ? -10.078 -2.656 -7.248 1.00 22.47 247 CYS B CA 1
ATOM 3505 C C . CYS B 1 150 ? -11.424 -2.321 -7.847 1.00 21.58 247 CYS B C 1
ATOM 3506 O O . CYS B 1 150 ? -11.673 -1.178 -8.253 1.00 23.85 247 CYS B O 1
ATOM 3509 N N . HIS B 1 151 ? -12.287 -3.325 -7.951 1.00 23.12 248 HIS B N 1
ATOM 3510 C CA . HIS B 1 151 ? -13.533 -3.116 -8.663 1.00 25.60 248 HIS B CA 1
ATOM 3511 C C . HIS B 1 151 ? -14.411 -2.119 -7.913 1.00 22.88 248 HIS B C 1
ATOM 3512 O O . HIS B 1 151 ? -15.129 -1.336 -8.560 1.00 28.61 248 HIS B O 1
ATOM 3519 N N . SER B 1 152 ? -14.269 -1.995 -6.584 1.00 27.84 249 SER B N 1
ATOM 3520 C CA . SER B 1 152 ? -15.001 -0.947 -5.860 1.00 27.54 249 SER B CA 1
ATOM 3521 C C . SER B 1 152 ? -14.502 0.458 -6.188 1.00 29.19 249 SER B C 1
ATOM 3522 O O . SER B 1 152 ? -15.251 1.436 -5.998 1.00 30.87 249 SER B O 1
ATOM 3525 N N . LYS B 1 153 ? -13.268 0.590 -6.665 1.00 24.27 250 LYS B N 1
ATOM 3526 C CA . LYS B 1 153 ? -12.685 1.823 -7.179 1.00 22.50 250 LYS B CA 1
ATOM 3527 C C . LYS B 1 153 ? -12.866 1.958 -8.694 1.00 22.97 250 LYS B C 1
ATOM 3528 O O . LYS B 1 153 ? -12.246 2.845 -9.304 1.00 28.24 250 LYS B O 1
ATOM 3534 N N . ARG B 1 154 ? -13.687 1.086 -9.296 1.00 25.54 251 ARG B N 1
ATOM 3535 C CA . ARG B 1 154 ? -13.866 0.975 -10.739 1.00 25.37 251 ARG B CA 1
ATOM 3536 C C . ARG B 1 154 ? -12.539 0.761 -11.482 1.00 26.04 251 ARG B C 1
ATOM 3537 O O . ARG B 1 154 ? -12.369 1.266 -12.605 1.00 29.80 251 ARG B O 1
ATOM 3545 N N . VAL B 1 155 ? -11.592 0.031 -10.897 1.00 20.35 252 VAL B N 1
ATOM 3546 C CA . VAL B 1 155 ? -10.325 -0.261 -11.561 1.00 20.90 252 VAL B CA 1
ATOM 3547 C C . VAL B 1 155 ? -10.330 -1.729 -11.973 1.00 21.54 252 VAL B C 1
ATOM 3548 O O . VAL B 1 155 ? -10.666 -2.597 -11.160 1.00 23.90 252 VAL B O 1
ATOM 3552 N N . ILE B 1 156 ? -10.012 -1.993 -13.243 1.00 21.44 253 ILE B N 1
ATOM 3553 C CA . ILE B 1 156 ? -9.852 -3.345 -13.765 1.00 21.03 253 ILE B CA 1
ATOM 3554 C C . ILE B 1 156 ? -8.358 -3.524 -14.034 1.00 19.59 253 ILE B C 1
ATOM 3555 O O . ILE B 1 156 ? -7.742 -2.660 -14.639 1.00 21.56 253 ILE B O 1
ATOM 3560 N N . HIS B 1 157 ? -7.768 -4.606 -13.549 1.00 18.50 254 HIS B N 1
ATOM 3561 C CA . HIS B 1 157 ? -6.332 -4.751 -13.671 1.00 20.25 254 HIS B CA 1
ATOM 3562 C C . HIS B 1 157 ? -5.915 -5.169 -15.078 1.00 21.98 254 HIS B C 1
ATOM 3563 O O . HIS B 1 157 ? -5.019 -4.563 -15.669 1.00 21.05 254 HIS B O 1
ATOM 3570 N N . ARG B 1 158 ? -6.511 -6.243 -15.597 1.00 19.07 255 ARG B N 1
ATOM 3571 C CA . ARG B 1 158 ? -6.396 -6.743 -16.973 1.00 18.20 255 ARG B CA 1
ATOM 3572 C C . ARG B 1 158 ? -5.078 -7.435 -17.297 1.00 21.19 255 ARG B C 1
ATOM 3573 O O . ARG B 1 158 ? -4.899 -7.885 -18.449 1.00 22.82 255 ARG B O 1
ATOM 3581 N N . ASP B 1 159 ? -4.141 -7.546 -16.365 1.00 20.92 256 ASP B N 1
ATOM 3582 C CA . ASP B 1 159 ? -2.895 -8.275 -16.686 1.00 23.57 256 ASP B CA 1
ATOM 3583 C C . ASP B 1 159 ? -2.491 -9.172 -15.527 1.00 23.17 256 ASP B C 1
ATOM 3584 O O . ASP B 1 159 ? -1.307 -9.271 -15.174 1.00 22.87 256 ASP B O 1
ATOM 3589 N N . ILE B 1 160 ? -3.447 -9.890 -14.943 1.00 18.16 257 ILE B N 1
ATOM 3590 C CA . ILE B 1 160 ? -3.137 -10.765 -13.803 1.00 19.34 257 ILE B CA 1
ATOM 3591 C C . ILE B 1 160 ? -2.466 -12.050 -14.300 1.00 22.05 257 ILE B C 1
ATOM 3592 O O . ILE B 1 160 ? -3.022 -12.767 -15.143 1.00 22.70 257 ILE B O 1
ATOM 3597 N N . LYS B 1 161 ? -1.248 -12.331 -13.807 1.00 20.61 258 LYS B N 1
ATOM 3598 C CA . LYS B 1 161 ? -0.488 -13.536 -14.160 1.00 20.28 258 LYS B CA 1
ATOM 3599 C C . LYS B 1 161 ? 0.610 -13.700 -13.118 1.00 19.69 258 LYS B C 1
ATOM 3600 O O . LYS B 1 161 ? 0.895 -12.746 -12.380 1.00 20.38 258 LYS B O 1
ATOM 3606 N N . PRO B 1 162 ? 1.256 -14.867 -13.047 1.00 18.89 259 PRO B N 1
ATOM 3607 C CA . PRO B 1 162 ? 2.119 -15.117 -11.886 1.00 18.96 259 PRO B CA 1
ATOM 3608 C C . PRO B 1 162 ? 3.318 -14.186 -11.781 1.00 18.48 259 PRO B C 1
ATOM 3609 O O . PRO B 1 162 ? 3.773 -13.884 -10.663 1.00 19.69 259 PRO B O 1
ATOM 3613 N N . GLU B 1 163 ? 3.855 -13.689 -12.915 1.00 18.65 260 GLU B N 1
ATOM 3614 C CA . GLU B 1 163 ? 4.990 -12.796 -12.758 1.00 23.33 260 GLU B CA 1
ATOM 3615 C C . GLU B 1 163 ? 4.584 -11.429 -12.219 1.00 22.31 260 GLU B C 1
ATOM 3616 O O . GLU B 1 163 ? 5.466 -10.681 -11.802 1.00 23.38 260 GLU B O 1
ATOM 3622 N N . ASN B 1 164 ? 3.283 -11.097 -12.220 1.00 20.45 261 ASN B N 1
ATOM 3623 C CA . ASN B 1 164 ? 2.793 -9.847 -11.651 1.00 18.71 261 ASN B CA 1
ATOM 3624 C C . ASN B 1 164 ? 2.276 -10.014 -10.238 1.00 20.53 261 ASN B C 1
ATOM 3625 O O . ASN B 1 164 ? 1.563 -9.142 -9.737 1.00 22.18 261 ASN B O 1
ATOM 3630 N N . LEU B 1 165 ? 2.557 -11.133 -9.612 1.00 19.04 262 LEU B N 1
ATOM 3631 C CA . LEU B 1 165 ? 2.161 -11.358 -8.223 1.00 18.35 262 LEU B CA 1
ATOM 3632 C C . LEU B 1 165 ? 3.424 -11.459 -7.387 1.00 19.47 262 LEU B C 1
ATOM 3633 O O . LEU B 1 165 ? 4.198 -12.410 -7.536 1.00 20.88 262 LEU B O 1
ATOM 3638 N N . LEU B 1 166 ? 3.647 -10.469 -6.545 1.00 19.62 263 LEU B N 1
ATOM 3639 C CA . LEU B 1 166 ? 4.832 -10.466 -5.686 1.00 17.93 263 LEU B CA 1
ATOM 3640 C C . LEU B 1 166 ? 4.463 -11.002 -4.311 1.00 19.90 263 LEU B C 1
ATOM 3641 O O . LEU B 1 166 ? 3.283 -11.097 -3.945 1.00 20.78 263 LEU B O 1
ATOM 3646 N N . LEU B 1 167 ? 5.488 -11.375 -3.535 1.00 20.96 264 LEU B N 1
ATOM 3647 C CA . LEU B 1 167 ? 5.248 -11.919 -2.206 1.00 20.49 264 LEU B CA 1
ATOM 3648 C C . LEU B 1 167 ? 5.838 -11.019 -1.108 1.00 21.69 264 LEU B C 1
ATOM 3649 O O . LEU B 1 167 ? 7.029 -10.649 -1.141 1.00 20.99 264 LEU B O 1
ATOM 3654 N N . GLY B 1 168 ? 4.998 -10.650 -0.137 1.00 23.37 265 GLY B N 1
ATOM 3655 C CA . GLY B 1 168 ? 5.448 -9.942 1.053 1.00 26.51 265 GLY B CA 1
ATOM 3656 C C . GLY B 1 168 ? 6.168 -10.868 2.028 1.00 27.27 265 GLY B C 1
ATOM 3657 O O . GLY B 1 168 ? 6.279 -12.084 1.835 1.00 30.05 265 GLY B O 1
ATOM 3658 N N . SER B 1 169 ? 6.679 -10.269 3.109 1.00 29.64 266 SER B N 1
ATOM 3659 C CA . SER B 1 169 ? 7.577 -11.036 3.976 1.00 28.47 266 SER B CA 1
ATOM 3660 C C . SER B 1 169 ? 6.850 -12.110 4.786 1.00 31.12 266 SER B C 1
ATOM 3661 O O . SER B 1 169 ? 7.524 -12.990 5.339 1.00 38.21 266 SER B O 1
ATOM 3664 N N . ALA B 1 170 ? 5.527 -12.035 4.914 1.00 29.78 267 ALA B N 1
ATOM 3665 C CA . ALA B 1 170 ? 4.755 -13.121 5.505 1.00 41.32 267 ALA B CA 1
ATOM 3666 C C . ALA B 1 170 ? 4.159 -14.021 4.440 1.00 36.34 267 ALA B C 1
ATOM 3667 O O . ALA B 1 170 ? 3.276 -14.827 4.741 1.00 37.12 267 ALA B O 1
ATOM 3669 N N . GLY B 1 171 ? 4.621 -13.898 3.200 1.00 30.28 268 GLY B N 1
ATOM 3670 C CA . GLY B 1 171 ? 4.085 -14.690 2.117 1.00 23.51 268 GLY B CA 1
ATOM 3671 C C . GLY B 1 171 ? 2.764 -14.182 1.565 1.00 19.96 268 GLY B C 1
ATOM 3672 O O . GLY B 1 171 ? 2.101 -14.918 0.838 1.00 25.98 268 GLY B O 1
ATOM 3673 N N . GLU B 1 172 ? 2.362 -12.956 1.891 1.00 25.90 269 GLU B N 1
ATOM 3674 C CA . GLU B 1 172 ? 1.086 -12.470 1.378 1.00 30.17 269 GLU B CA 1
ATOM 3675 C C . GLU B 1 172 ? 1.264 -12.018 -0.070 1.00 24.09 269 GLU B C 1
ATOM 3676 O O . GLU B 1 172 ? 2.286 -11.445 -0.429 1.00 22.74 269 GLU B O 1
ATOM 3682 N N . LEU B 1 173 ? 0.264 -12.283 -0.896 1.00 21.49 270 LEU B N 1
ATOM 3683 C CA . LEU B 1 173 ? 0.293 -11.865 -2.293 1.00 19.67 270 LEU B CA 1
ATOM 3684 C C . LEU B 1 173 ? 0.158 -10.364 -2.441 1.00 21.29 270 LEU B C 1
ATOM 3685 O O . LEU B 1 173 ? -0.610 -9.715 -1.710 1.00 22.58 270 LEU B O 1
ATOM 3690 N N . LYS B 1 174 ? 0.901 -9.799 -3.384 1.00 19.89 271 LYS B N 1
ATOM 3691 C CA . LYS B 1 174 ? 0.826 -8.360 -3.707 1.00 19.87 271 LYS B CA 1
ATOM 3692 C C . LYS B 1 174 ? 0.642 -8.243 -5.216 1.00 22.84 271 LYS B C 1
ATOM 3693 O O . LYS B 1 174 ? 1.560 -8.579 -5.991 1.00 22.39 271 LYS B O 1
ATOM 3699 N N . ILE B 1 175 ? -0.520 -7.763 -5.663 1.00 18.77 272 ILE B N 1
ATOM 3700 C CA . ILE B 1 175 ? -0.707 -7.552 -7.080 1.00 17.70 272 ILE B CA 1
ATOM 3701 C C . ILE B 1 175 ? 0.125 -6.349 -7.532 1.00 19.61 272 ILE B C 1
ATOM 3702 O O . ILE B 1 175 ? 0.107 -5.268 -6.897 1.00 19.79 272 ILE B O 1
ATOM 3707 N N . ALA B 1 176 ? 0.858 -6.539 -8.634 1.00 18.29 273 ALA B N 1
ATOM 3708 C CA . ALA B 1 176 ? 1.706 -5.490 -9.150 1.00 19.56 273 ALA B CA 1
ATOM 3709 C C . ALA B 1 176 ? 1.341 -5.282 -10.613 1.00 21.72 273 ALA B C 1
ATOM 3710 O O . ALA B 1 176 ? 0.548 -6.025 -11.203 1.00 22.07 273 ALA B O 1
ATOM 3712 N N . ASP B 1 177 ? 2.021 -4.338 -11.232 1.00 21.63 274 ASP B N 1
ATOM 3713 C CA . ASP B 1 177 ? 1.941 -4.063 -12.666 1.00 23.09 274 ASP B CA 1
ATOM 3714 C C . ASP B 1 177 ? 0.572 -3.586 -13.127 1.00 23.49 274 ASP B C 1
ATOM 3715 O O . ASP B 1 177 ? -0.161 -4.321 -13.783 1.00 25.96 274 ASP B O 1
ATOM 3720 N N . PHE B 1 178 ? 0.303 -2.302 -12.907 1.00 22.26 275 PHE B N 1
ATOM 3721 C CA . PHE B 1 178 ? -0.933 -1.684 -13.362 1.00 19.11 275 PHE B CA 1
ATOM 3722 C C . PHE B 1 178 ? -0.801 -1.011 -14.733 1.00 21.66 275 PHE B C 1
ATOM 3723 O O . PHE B 1 178 ? -1.644 -0.173 -15.095 1.00 22.23 275 PHE B O 1
ATOM 3731 N N . GLY B 1 179 ? 0.190 -1.455 -15.545 1.00 22.96 276 GLY B N 1
ATOM 3732 C CA . GLY B 1 179 ? 0.435 -0.832 -16.831 1.00 25.75 276 GLY B CA 1
ATOM 3733 C C . GLY B 1 179 ? -0.665 -1.051 -17.856 1.00 25.61 276 GLY B C 1
ATOM 3734 O O . GLY B 1 179 ? -0.728 -0.300 -18.837 1.00 27.62 276 GLY B O 1
ATOM 3735 N N . TRP B 1 180 ? -1.543 -2.045 -17.642 1.00 20.70 277 TRP B N 1
ATOM 3736 C CA . TRP B 1 180 ? -2.647 -2.301 -18.552 1.00 24.07 277 TRP B CA 1
ATOM 3737 C C . TRP B 1 180 ? -4.008 -2.044 -17.927 1.00 24.81 277 TRP B C 1
ATOM 3738 O O . TRP B 1 180 ? -5.037 -2.290 -18.579 1.00 23.85 277 TRP B O 1
ATOM 3749 N N . SER B 1 181 ? -4.039 -1.496 -16.722 1.00 20.21 278 SER B N 1
ATOM 3750 C CA . SER B 1 181 ? -5.302 -1.277 -16.014 1.00 18.98 278 SER B CA 1
ATOM 3751 C C . SER B 1 181 ? -6.064 -0.086 -16.568 1.00 24.32 278 SER B C 1
ATOM 3752 O O . SER B 1 181 ? -5.511 0.834 -17.188 1.00 24.86 278 SER B O 1
ATOM 3757 N N . VAL B 1 182 ? -7.366 -0.111 -16.349 1.00 22.92 279 VAL B N 1
ATOM 3758 C CA . VAL B 1 182 ? -8.241 0.969 -16.781 1.00 21.90 279 VAL B CA 1
ATOM 3759 C C . VAL B 1 182 ? -9.215 1.294 -15.663 1.00 24.32 279 VAL B C 1
ATOM 3760 O O . VAL B 1 182 ? -9.521 0.479 -14.785 1.00 24.16 279 VAL B O 1
ATOM 3764 N N . HIS B 1 183 ? -9.700 2.524 -15.706 1.00 29.98 280 HIS B N 1
ATOM 3765 C CA . HIS B 1 183 ? -10.726 2.989 -14.784 1.00 49.87 280 HIS B CA 1
ATOM 3766 C C . HIS B 1 183 ? -12.072 2.820 -15.472 1.00 63.26 280 HIS B C 1
ATOM 3767 O O . HIS B 1 183 ? -12.446 3.647 -16.300 1.00 69.76 280 HIS B O 1
ATOM 3774 N N . ALA B 1 184 ? -12.794 1.728 -15.138 1.00 69.46 281 ALA B N 1
ATOM 3775 C CA . ALA B 1 184 ? -14.089 1.302 -15.679 1.00 81.75 281 ALA B CA 1
ATOM 3776 C C . ALA B 1 184 ? -15.193 2.353 -15.524 1.00 92.40 281 ALA B C 1
ATOM 3777 O O . ALA B 1 184 ? -14.985 3.374 -14.856 1.00 94.91 281 ALA B O 1
ATOM 3779 N N . PRO B 1 185 ? -16.388 2.153 -16.125 1.00 100.19 282 PRO B N 1
ATOM 3780 C CA . PRO B 1 185 ? -17.422 3.175 -15.902 1.00 101.82 282 PRO B CA 1
ATOM 3781 C C . PRO B 1 185 ? -17.944 3.192 -14.471 1.00 102.60 282 PRO B C 1
ATOM 3782 O O . PRO B 1 185 ? -19.099 2.840 -14.252 1.00 104.00 282 PRO B O 1
ATOM 3786 N N . THR B 1 190 ? -23.946 8.851 -20.489 1.00 63.39 287 THR B N 1
ATOM 3787 C CA . THR B 1 190 ? -23.061 9.627 -21.359 1.00 63.31 287 THR B CA 1
ATOM 3788 C C . THR B 1 190 ? -23.712 9.900 -22.722 1.00 55.68 287 THR B C 1
ATOM 3789 O O . THR B 1 190 ? -24.752 9.325 -23.047 1.00 54.12 287 THR B O 1
ATOM 3804 N N . LEU B 1 192 ? -22.184 9.104 -25.387 1.00 35.74 289 LEU B N 1
ATOM 3805 C CA . LEU B 1 192 ? -21.800 7.979 -26.235 1.00 32.65 289 LEU B CA 1
ATOM 3806 C C . LEU B 1 192 ? -22.932 6.966 -26.357 1.00 36.30 289 LEU B C 1
ATOM 3807 O O . LEU B 1 192 ? -23.223 6.526 -27.458 1.00 33.01 289 LEU B O 1
ATOM 3812 N N . CYS B 1 193 ? -23.546 6.616 -25.233 1.00 39.76 290 CYS B N 1
ATOM 3813 C CA . CYS B 1 193 ? -24.581 5.561 -25.179 1.00 50.29 290 CYS B CA 1
ATOM 3814 C C . CYS B 1 193 ? -25.993 6.101 -25.255 1.00 62.13 290 CYS B C 1
ATOM 3815 O O . CYS B 1 193 ? -26.947 5.315 -25.287 1.00 67.11 290 CYS B O 1
ATOM 3818 N N . GLY B 1 194 ? -26.136 7.417 -25.214 1.00 62.53 291 GLY B N 1
ATOM 3819 C CA . GLY B 1 194 ? -27.452 8.005 -25.320 1.00 69.77 291 GLY B CA 1
ATOM 3820 C C . GLY B 1 194 ? -28.006 7.603 -26.666 1.00 71.44 291 GLY B C 1
ATOM 3821 O O . GLY B 1 194 ? -29.200 7.349 -26.823 1.00 75.35 291 GLY B O 1
ATOM 3822 N N . THR B 1 195 ? -27.113 7.507 -27.646 1.00 66.08 292 THR B N 1
ATOM 3823 C CA . THR B 1 195 ? -27.478 7.122 -29.008 1.00 66.04 292 THR B CA 1
ATOM 3824 C C . THR B 1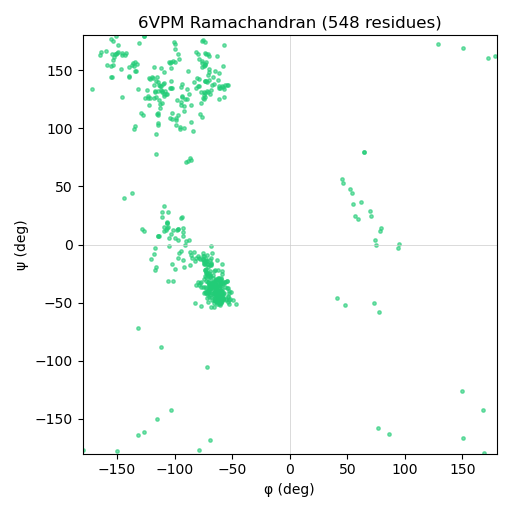 195 ? -26.804 5.792 -29.360 1.00 56.14 292 THR B C 1
ATOM 3825 O O . THR B 1 195 ? -25.665 5.808 -29.839 1.00 51.87 292 THR B O 1
ATOM 3829 N N . LEU B 1 196 ? -27.502 4.651 -29.178 1.00 45.48 293 LEU B N 1
ATOM 3830 C CA . LEU B 1 196 ? -26.874 3.405 -29.625 1.00 33.21 293 LEU B CA 1
ATOM 3831 C C . LEU B 1 196 ? -26.886 3.254 -31.135 1.00 29.50 293 LEU B C 1
ATOM 3832 O O . LEU B 1 196 ? -26.156 2.405 -31.637 1.00 27.49 293 LEU B O 1
ATOM 3837 N N . ASP B 1 197 ? -27.679 4.059 -31.846 1.00 31.17 294 ASP B N 1
ATOM 3838 C CA . ASP B 1 197 ? -27.889 3.855 -33.277 1.00 26.91 294 ASP B CA 1
ATOM 3839 C C . ASP B 1 197 ? -26.604 3.807 -34.079 1.00 26.98 294 ASP B C 1
ATOM 3840 O O . ASP B 1 197 ? -26.600 3.159 -35.129 1.00 26.19 294 ASP B O 1
ATOM 3845 N N . TYR B 1 198 ? -25.528 4.529 -33.690 1.00 25.23 295 TYR B N 1
ATOM 3846 C CA . TYR B 1 198 ? -24.327 4.566 -34.523 1.00 23.78 295 TYR B CA 1
ATOM 3847 C C . TYR B 1 198 ? -23.172 3.718 -33.972 1.00 23.80 295 TYR B C 1
ATOM 3848 O O . TYR B 1 198 ? -22.108 3.624 -34.598 1.00 27.59 295 TYR B O 1
ATOM 3857 N N . LEU B 1 199 ? -23.415 2.989 -32.917 1.00 23.03 296 LEU B N 1
ATOM 3858 C CA . LEU B 1 199 ? -22.315 2.235 -32.327 1.00 23.50 296 LEU B CA 1
ATOM 3859 C C . LEU B 1 199 ? -22.244 0.791 -32.859 1.00 21.74 296 LEU B C 1
ATOM 3860 O O . LEU B 1 199 ? -23.277 0.102 -32.975 1.00 22.08 296 LEU B O 1
ATOM 3865 N N . PRO B 1 200 ? -21.041 0.280 -33.149 1.00 21.25 297 PRO B N 1
ATOM 3866 C CA . PRO B 1 200 ? -20.928 -1.123 -33.524 1.00 23.40 297 PRO B CA 1
ATOM 3867 C C . PRO B 1 200 ? -21.125 -2.015 -32.308 1.00 22.09 297 PRO B C 1
ATOM 3868 O O . PRO B 1 200 ? -21.027 -1.532 -31.173 1.00 22.75 297 PRO B O 1
ATOM 3872 N N . PRO B 1 201 ? -21.383 -3.289 -32.524 1.00 24.19 298 PRO B N 1
ATOM 3873 C CA . PRO B 1 201 ? -21.649 -4.202 -31.422 1.00 26.62 298 PRO B CA 1
ATOM 3874 C C . PRO B 1 201 ? -20.551 -4.129 -30.381 1.00 24.35 298 PRO B C 1
ATOM 3875 O O . PRO B 1 201 ? -20.829 -4.103 -29.164 1.00 23.44 298 PRO B O 1
ATOM 3879 N N . GLU B 1 202 ? -19.292 -4.024 -30.821 1.00 22.28 299 GLU B N 1
ATOM 3880 C CA . GLU B 1 202 ? -18.231 -4.120 -29.835 1.00 23.68 299 GLU B CA 1
ATOM 3881 C C . GLU B 1 202 ? -18.135 -2.872 -28.955 1.00 22.61 299 GLU B C 1
ATOM 3882 O O . GLU B 1 202 ? -17.643 -2.980 -27.813 1.00 25.44 299 GLU B O 1
ATOM 3888 N N . MET B 1 203 ? -18.618 -1.709 -29.419 1.00 22.68 300 MET B N 1
ATOM 3889 C CA . MET B 1 203 ? -18.639 -0.526 -28.559 1.00 23.66 300 MET B CA 1
ATOM 3890 C C . MET B 1 203 ? -19.786 -0.576 -27.557 1.00 25.23 300 MET B C 1
ATOM 3891 O O . MET B 1 203 ? -19.633 -0.087 -26.412 1.00 28.47 300 MET B O 1
ATOM 3896 N N . ILE B 1 204 ? -20.912 -1.167 -27.947 1.00 24.49 301 ILE B N 1
ATOM 3897 C CA . ILE B 1 204 ? -22.024 -1.294 -27.012 1.00 25.45 301 ILE B CA 1
ATOM 3898 C C . ILE B 1 204 ? -21.675 -2.299 -25.921 1.00 26.01 301 ILE B C 1
ATOM 3899 O O . ILE B 1 204 ? -21.965 -2.073 -24.734 1.00 27.90 301 ILE B O 1
ATOM 3904 N N . GLU B 1 205 ? -21.049 -3.418 -26.296 1.00 25.53 302 GLU B N 1
ATOM 3905 C CA . GLU B 1 205 ? -20.705 -4.424 -25.283 1.00 25.59 302 GLU B CA 1
ATOM 3906 C C . GLU B 1 205 ? -19.555 -3.999 -24.386 1.00 27.27 302 GLU B C 1
ATOM 3907 O O . GLU B 1 205 ? -19.599 -4.276 -23.175 1.00 28.15 302 GLU B O 1
ATOM 3913 N N . GLY B 1 206 ? -18.546 -3.309 -24.928 1.00 26.20 303 GLY B N 1
ATOM 3914 C CA . GLY B 1 206 ? -17.445 -2.818 -24.114 1.00 23.59 303 GLY B CA 1
ATOM 3915 C C . GLY B 1 206 ? -16.745 -3.881 -23.279 1.00 26.19 303 GLY B C 1
ATOM 3916 O O . GLY B 1 206 ? -16.405 -3.660 -22.104 1.00 27.02 303 GLY B O 1
ATOM 3917 N N . ARG B 1 207 ? -16.470 -5.029 -23.878 1.00 27.11 304 ARG B N 1
ATOM 3918 C CA . ARG B 1 207 ? -15.976 -6.128 -23.054 1.00 23.57 304 ARG B CA 1
ATOM 3919 C C . ARG B 1 207 ? -14.585 -5.889 -22.474 1.00 26.88 304 ARG B C 1
ATOM 3920 O O . ARG B 1 207 ? -14.324 -6.360 -21.370 1.00 25.29 304 ARG B O 1
ATOM 3928 N N . MET B 1 208 ? -13.695 -5.177 -23.168 1.00 27.78 305 MET B N 1
ATOM 3929 C CA . MET B 1 208 ? -12.371 -4.922 -22.573 1.00 28.33 305 MET B CA 1
ATOM 3930 C C . MET B 1 208 ? -12.435 -3.988 -21.375 1.00 30.51 305 MET B C 1
ATOM 3931 O O . MET B 1 208 ? -11.411 -3.783 -20.688 1.00 29.74 305 MET B O 1
ATOM 3936 N N . HIS B 1 209 ? -13.583 -3.335 -21.163 1.00 25.50 306 HIS B N 1
ATOM 3937 C CA . HIS B 1 209 ? -13.754 -2.433 -20.022 1.00 25.58 306 HIS B CA 1
ATOM 3938 C C . HIS B 1 209 ? -14.720 -3.004 -19.020 1.00 25.86 306 HIS B C 1
ATOM 3939 O O . HIS B 1 209 ? -15.260 -2.263 -18.185 1.00 32.86 306 HIS B O 1
ATOM 3946 N N . ASP B 1 210 ? -14.883 -4.319 -19.021 1.00 22.47 307 ASP B N 1
ATOM 3947 C CA . ASP B 1 210 ? -15.783 -4.981 -18.096 1.00 23.09 307 ASP B CA 1
ATOM 3948 C C . ASP B 1 210 ? -14.950 -5.601 -16.973 1.00 24.49 307 ASP B C 1
ATOM 3949 O O . ASP B 1 210 ? -13.922 -6.235 -17.244 1.00 23.66 307 ASP B O 1
ATOM 3954 N N . GLU B 1 211 ? -15.371 -5.423 -15.709 1.00 27.57 308 GLU B N 1
ATOM 3955 C CA . GLU B 1 211 ? -14.635 -6.016 -14.591 1.00 27.46 308 GLU B CA 1
ATOM 3956 C C . GLU B 1 211 ? -14.537 -7.531 -14.697 1.00 24.23 308 GLU B C 1
ATOM 3957 O O . GLU B 1 211 ? -13.607 -8.124 -14.151 1.00 25.86 308 GLU B O 1
ATOM 3963 N N . LYS B 1 212 ? -15.443 -8.158 -15.440 1.00 24.24 309 LYS B N 1
ATOM 3964 C CA . LYS B 1 212 ? -15.337 -9.601 -15.601 1.00 23.47 309 LYS B CA 1
ATOM 3965 C C . LYS B 1 212 ? -14.078 -10.045 -16.314 1.00 21.36 309 LYS B C 1
ATOM 3966 O O . LYS B 1 212 ? -13.769 -11.248 -16.262 1.00 21.06 309 LYS B O 1
ATOM 3972 N N . VAL B 1 213 ? -13.306 -9.143 -16.974 1.00 20.03 310 VAL B N 1
ATOM 3973 C CA . VAL B 1 213 ? -12.004 -9.527 -17.511 1.00 22.37 310 VAL B CA 1
ATOM 3974 C C . VAL B 1 213 ? -11.204 -10.249 -16.444 1.00 21.84 310 VAL B C 1
ATOM 3975 O O . VAL B 1 213 ? -10.562 -11.279 -16.702 1.00 21.93 310 VAL B O 1
ATOM 3979 N N . ASP B 1 214 ? -11.154 -9.680 -15.237 1.00 19.28 311 ASP B N 1
ATOM 3980 C CA . ASP B 1 214 ? -10.215 -10.210 -14.255 1.00 19.48 311 ASP B CA 1
ATOM 3981 C C . ASP B 1 214 ? -10.692 -11.536 -13.684 1.00 22.26 311 ASP B C 1
ATOM 3982 O O . ASP B 1 214 ? -9.889 -12.253 -13.080 1.00 20.84 311 ASP B O 1
ATOM 3987 N N . LEU B 1 215 ? -11.958 -11.871 -13.840 1.00 18.90 312 LEU B N 1
ATOM 3988 C CA . LEU B 1 215 ? -12.461 -13.137 -13.321 1.00 18.33 312 LEU B CA 1
ATOM 3989 C C . LEU B 1 215 ? -11.905 -14.301 -14.140 1.00 18.83 312 LEU B C 1
ATOM 3990 O O . LEU B 1 215 ? -11.588 -15.379 -13.596 1.00 18.07 312 LEU B O 1
ATOM 3995 N N . TRP B 1 216 ? -11.806 -14.125 -15.451 1.00 17.64 313 TRP B N 1
ATOM 3996 C CA . TRP B 1 216 ? -11.189 -15.158 -16.285 1.00 17.42 313 TRP B CA 1
ATOM 3997 C C . TRP B 1 216 ? -9.757 -15.446 -15.836 1.00 20.63 313 TRP B C 1
ATOM 3998 O O . TRP B 1 216 ? -9.378 -16.606 -15.671 1.00 18.13 313 TRP B O 1
ATOM 4009 N N . SER B 1 217 ? -8.964 -14.395 -15.604 1.00 19.20 314 SER B N 1
ATOM 4010 C CA . SER B 1 217 ? -7.584 -14.594 -15.204 1.00 21.57 314 SER B CA 1
ATOM 4011 C C . SER B 1 217 ? -7.498 -15.342 -13.883 1.00 20.91 314 SER B C 1
ATOM 4012 O O . SER B 1 217 ? -6.617 -16.199 -13.706 1.00 22.06 314 SER B O 1
ATOM 4017 N N . LEU B 1 218 ? -8.431 -15.095 -12.946 1.00 19.35 315 LEU B N 1
ATOM 4018 C CA . LEU B 1 218 ? -8.471 -15.844 -11.701 1.00 19.92 315 LEU B CA 1
ATOM 4019 C C . LEU B 1 218 ? -8.659 -17.340 -11.946 1.00 22.05 315 LEU B C 1
ATOM 4020 O O . LEU B 1 218 ? -8.048 -18.170 -11.258 1.00 22.41 315 LEU B O 1
ATOM 4025 N N . GLY B 1 219 ? -9.512 -17.718 -12.905 1.00 20.85 316 GLY B N 1
ATOM 4026 C CA . GLY B 1 219 ? -9.660 -19.124 -13.231 1.00 20.74 316 GLY B CA 1
ATOM 4027 C C . GLY B 1 219 ? -8.394 -19.732 -13.845 1.00 20.14 316 GLY B C 1
ATOM 4028 O O . GLY B 1 219 ? -8.033 -20.886 -13.533 1.00 18.38 316 GLY B O 1
ATOM 4029 N N . VAL B 1 220 ? -7.742 -18.987 -14.753 1.00 18.25 317 VAL B N 1
ATOM 4030 C CA . VAL B 1 220 ? -6.477 -19.484 -15.312 1.00 17.37 317 VAL B CA 1
ATOM 4031 C C . VAL B 1 220 ? -5.453 -19.709 -14.208 1.00 18.18 317 VAL B C 1
ATOM 4032 O O . VAL B 1 220 ? -4.720 -20.725 -14.208 1.00 17.78 317 VAL B O 1
ATOM 4036 N N . LEU B 1 221 ? -5.330 -18.740 -13.294 1.00 18.23 318 LEU B N 1
ATOM 4037 C CA . LEU B 1 221 ? -4.405 -18.876 -12.173 1.00 21.38 318 LEU B CA 1
ATOM 4038 C C . LEU B 1 221 ? -4.748 -20.044 -11.290 1.00 21.10 318 LEU B C 1
ATOM 4039 O O . LEU B 1 221 ? -3.854 -20.764 -10.854 1.00 20.70 318 LEU B O 1
ATOM 4048 N N . CYS B 1 222 ? -6.025 -20.235 -10.969 1.00 17.18 319 CYS B N 1
ATOM 4049 C CA . CYS B 1 222 ? -6.366 -21.332 -10.077 1.00 19.94 319 CYS B CA 1
ATOM 4050 C C . CYS B 1 222 ? -5.922 -22.651 -10.699 1.00 18.79 319 CYS B C 1
ATOM 4051 O O . CYS B 1 222 ? -5.353 -23.522 -10.030 1.00 18.98 319 CYS B O 1
ATOM 4054 N N . TYR B 1 223 ? -6.177 -22.802 -12.006 1.00 16.83 320 TYR B N 1
ATOM 4055 C CA . TYR B 1 223 ? -5.695 -23.994 -12.729 1.00 18.30 320 TYR B CA 1
ATOM 4056 C C . TYR B 1 223 ? -4.179 -24.104 -12.724 1.00 18.13 320 TYR B C 1
ATOM 4057 O O . TYR B 1 223 ? -3.632 -25.178 -12.410 1.00 18.67 320 TYR B O 1
ATOM 4066 N N . GLU B 1 224 ? -3.473 -23.028 -13.066 1.00 16.43 321 GLU B N 1
ATOM 4067 C CA . GLU B 1 224 ? -2.010 -23.102 -13.109 1.00 18.47 321 GLU B CA 1
ATOM 4068 C C . GLU B 1 224 ? -1.436 -23.448 -11.747 1.00 18.46 321 GLU B C 1
ATOM 4069 O O . GLU B 1 224 ? -0.443 -24.184 -11.653 1.00 20.40 321 GLU B O 1
ATOM 4080 N N . PHE B 1 225 ? -1.957 -22.817 -10.691 1.00 18.01 322 PHE B N 1
ATOM 4081 C CA . PHE B 1 225 ? -1.497 -23.145 -9.344 1.00 17.74 322 PHE B CA 1
ATOM 4082 C C . PHE B 1 225 ? -1.606 -24.645 -9.062 1.00 21.64 322 PHE B C 1
ATOM 4083 O O . PHE B 1 225 ? -0.692 -25.238 -8.430 1.00 20.00 322 PHE B O 1
ATOM 4091 N N . LEU B 1 226 ? -2.747 -25.271 -9.430 1.00 17.63 323 LEU B N 1
ATOM 4092 C CA . LEU B 1 226 ? -2.921 -26.687 -9.074 1.00 17.07 323 LEU B CA 1
ATOM 4093 C C . LEU B 1 226 ? -2.185 -27.632 -10.006 1.00 20.17 323 LEU B C 1
ATOM 4094 O O . LEU B 1 226 ? -1.787 -28.721 -9.578 1.00 21.84 323 LEU B O 1
ATOM 4099 N N . VAL B 1 227 ? -2.051 -27.290 -11.277 1.00 20.27 324 VAL B N 1
ATOM 4100 C CA . VAL B 1 227 ? -1.540 -28.217 -12.286 1.00 20.48 324 VAL B CA 1
ATOM 4101 C C . VAL B 1 227 ? -0.086 -27.955 -12.615 1.00 23.29 324 VAL B C 1
ATOM 4102 O O . VAL B 1 227 ? 0.652 -28.873 -12.991 1.00 24.51 324 VAL B O 1
ATOM 4106 N N . GLY B 1 228 ? 0.339 -26.697 -12.530 1.00 21.23 325 GLY B N 1
ATOM 4107 C CA . GLY B 1 228 ? 1.710 -26.300 -12.840 1.00 21.71 325 GLY B CA 1
ATOM 4108 C C . GLY B 1 228 ? 1.912 -25.819 -14.264 1.00 21.86 325 GLY B C 1
ATOM 4109 O O . GLY B 1 228 ? 3.050 -25.484 -14.623 1.00 25.96 325 GLY B O 1
ATOM 4110 N N . LYS B 1 229 ? 0.852 -25.782 -15.087 1.00 22.36 326 LYS B N 1
ATOM 4111 C CA . LYS B 1 229 ? 0.864 -25.169 -16.414 1.00 24.91 326 LYS B CA 1
ATOM 4112 C C . LYS B 1 229 ? -0.513 -24.594 -16.643 1.00 23.37 326 LYS B C 1
ATOM 4113 O O . LYS B 1 229 ? -1.488 -25.068 -16.051 1.00 21.39 326 LYS B O 1
ATOM 4119 N N . PRO B 1 230 ? -0.636 -23.542 -17.433 1.00 22.38 327 PRO B N 1
ATOM 4120 C CA . PRO B 1 230 ? -1.940 -22.958 -17.622 1.00 24.02 327 PRO B CA 1
ATOM 4121 C C . PRO B 1 230 ? -2.769 -23.768 -18.613 1.00 23.41 327 PRO B C 1
ATOM 4122 O O . PRO B 1 230 ? -2.230 -24.568 -19.403 1.00 21.68 327 PRO B O 1
ATOM 4126 N N . PRO B 1 231 ? -4.098 -23.618 -18.582 1.00 20.21 328 PRO B N 1
ATOM 4127 C CA . PRO B 1 231 ? -4.954 -24.629 -19.223 1.00 19.25 328 PRO B CA 1
ATOM 4128 C C . PRO B 1 231 ? -4.945 -24.578 -20.730 1.00 22.89 328 PRO B C 1
ATOM 4129 O O . PRO B 1 231 ? -5.345 -25.583 -21.337 1.00 22.78 328 PRO B O 1
ATOM 4133 N N . PHE B 1 232 ? -4.577 -23.448 -21.358 1.00 22.44 329 PHE B N 1
ATOM 4134 C CA . PHE B 1 232 ? -4.601 -23.299 -22.816 1.00 21.94 329 PHE B CA 1
ATOM 4135 C C . PHE B 1 232 ? -3.201 -23.323 -23.408 1.00 24.06 329 PHE B C 1
ATOM 4136 O O . PHE B 1 232 ? -2.988 -22.948 -24.568 1.00 22.50 329 PHE B O 1
ATOM 4144 N N . GLU B 1 233 ? -2.232 -23.830 -22.653 1.00 21.61 330 GLU B N 1
ATOM 4145 C CA . GLU B 1 233 ? -0.842 -23.798 -23.106 1.00 24.60 330 GLU B CA 1
ATOM 4146 C C . GLU B 1 233 ? -0.665 -24.583 -24.387 1.00 28.89 330 GLU B C 1
ATOM 4147 O O . GLU B 1 233 ? -1.170 -25.700 -24.527 1.00 27.99 330 GLU B O 1
ATOM 4153 N N . ALA B 1 234 ? 0.070 -23.992 -25.333 1.00 26.23 331 ALA B N 1
ATOM 4154 C CA . ALA B 1 234 ? 0.380 -24.686 -26.581 1.00 26.65 331 ALA B CA 1
ATOM 4155 C C . ALA B 1 234 ? 1.693 -24.115 -27.063 1.00 27.93 331 ALA B C 1
ATOM 4156 O O . ALA B 1 234 ? 2.143 -23.070 -26.581 1.00 33.37 331 ALA B O 1
ATOM 4158 N N . ASN B 1 235 ? 2.324 -24.820 -27.980 1.00 28.24 332 ASN B N 1
ATOM 4159 C CA . ASN B 1 235 ? 3.656 -24.371 -28.383 1.00 28.03 332 ASN B CA 1
ATOM 4160 C C . ASN B 1 235 ? 3.623 -23.347 -29.523 1.00 31.00 332 ASN B C 1
ATOM 4161 O O . ASN B 1 235 ? 4.688 -22.935 -29.978 1.00 35.98 332 ASN B O 1
ATOM 4166 N N . THR B 1 236 ? 2.438 -22.910 -29.968 1.00 32.47 333 THR B N 1
ATOM 4167 C CA . THR B 1 236 ? 2.272 -21.787 -30.883 1.00 32.83 333 THR B CA 1
ATOM 4168 C C . THR B 1 236 ? 1.168 -20.856 -30.375 1.00 33.31 333 THR B C 1
ATOM 4169 O O . THR B 1 236 ? 0.207 -21.294 -29.729 1.00 30.08 333 THR B O 1
ATOM 4173 N N . TYR B 1 237 ? 1.304 -19.556 -30.686 1.00 38.45 334 TYR B N 1
ATOM 4174 C CA . TYR B 1 237 ? 0.276 -18.578 -30.331 1.00 38.59 334 TYR B CA 1
ATOM 4175 C C . TYR B 1 237 ? -1.075 -18.934 -30.938 1.00 36.54 334 TYR B C 1
ATOM 4176 O O . TYR B 1 237 ? -2.128 -18.793 -30.283 1.00 32.85 334 TYR B O 1
ATOM 4185 N N . GLN B 1 238 ? -1.064 -19.374 -32.200 1.00 34.91 335 GLN B N 1
ATOM 4186 C CA . GLN B 1 238 ? -2.317 -19.635 -32.890 1.00 35.38 335 GLN B CA 1
ATOM 4187 C C . GLN B 1 238 ? -3.089 -20.765 -32.242 1.00 31.90 335 GLN B C 1
ATOM 4188 O O . GLN B 1 238 ? -4.312 -20.673 -32.075 1.00 35.45 335 GLN B O 1
ATOM 4194 N N . GLU B 1 239 ? -2.402 -21.821 -31.829 1.00 31.39 336 GLU B N 1
ATOM 4195 C CA . GLU B 1 239 ? -3.107 -22.881 -31.126 1.00 34.31 336 GLU B CA 1
ATOM 4196 C C . GLU B 1 239 ? -3.600 -22.423 -29.750 1.00 30.85 336 GLU B C 1
ATOM 4197 O O . GLU B 1 239 ? -4.721 -22.762 -29.345 1.00 32.25 336 GLU B O 1
ATOM 4203 N N . THR B 1 240 ? -2.828 -21.611 -29.026 1.00 29.21 337 THR B N 1
ATOM 4204 C CA . THR B 1 240 ? -3.343 -21.120 -27.752 1.00 28.45 337 THR B CA 1
ATOM 4205 C C . THR B 1 240 ? -4.578 -20.250 -27.956 1.00 28.96 337 THR B C 1
ATOM 4206 O O . THR B 1 240 ? -5.575 -20.415 -27.244 1.00 28.54 337 THR B O 1
ATOM 4210 N N . TYR B 1 241 ? -4.547 -19.356 -28.952 1.00 30.69 338 TYR B N 1
ATOM 4211 C CA . TYR B 1 241 ? -5.717 -18.503 -29.178 1.00 33.15 338 TYR B CA 1
ATOM 4212 C C . TYR B 1 241 ? -6.930 -19.333 -29.569 1.00 34.88 338 TYR B C 1
ATOM 4213 O O . TYR B 1 241 ? -8.054 -19.041 -29.155 1.00 33.84 338 TYR B O 1
ATOM 4222 N N . LYS B 1 242 ? -6.725 -20.354 -30.390 1.00 29.45 339 LYS B N 1
ATOM 4223 C CA . LYS B 1 242 ? -7.810 -21.245 -30.786 1.00 36.63 339 LYS B CA 1
ATOM 4224 C C . LYS B 1 242 ? -8.438 -21.924 -29.580 1.00 36.27 339 LYS B C 1
ATOM 4225 O O . LYS B 1 242 ? -9.671 -21.991 -29.472 1.00 35.50 339 LYS B O 1
ATOM 4231 N N . ARG B 1 243 ? -7.610 -22.450 -28.672 1.00 29.16 340 ARG B N 1
ATOM 4232 C CA . ARG B 1 243 ? -8.155 -23.149 -27.515 1.00 27.79 340 ARG B CA 1
ATOM 4233 C C . ARG B 1 243 ? -8.870 -22.193 -26.566 1.00 31.87 340 ARG B C 1
ATOM 4234 O O . ARG B 1 243 ? -9.884 -22.559 -25.963 1.00 30.75 340 ARG B O 1
ATOM 4247 N N . ILE B 1 244 ? -8.356 -20.968 -26.423 1.00 28.14 341 ILE B N 1
ATOM 4248 C CA . ILE B 1 244 ? -9.066 -19.960 -25.621 1.00 31.44 341 ILE B CA 1
ATOM 4249 C C . ILE B 1 244 ? -10.426 -19.635 -26.229 1.00 32.10 341 ILE B C 1
ATOM 4250 O O . ILE B 1 244 ? -11.429 -19.491 -25.501 1.00 30.41 341 ILE B O 1
ATOM 4255 N N . SER B 1 245 ? -10.487 -19.509 -27.564 1.00 34.03 342 SER B N 1
ATOM 4256 C CA . SER B 1 245 ? -11.728 -19.128 -28.223 1.00 35.04 342 SER B CA 1
ATOM 4257 C C . SER B 1 245 ? -12.791 -20.202 -28.058 1.00 40.11 342 SER B C 1
ATOM 4258 O O . SER B 1 245 ? -13.973 -19.881 -27.897 1.00 46.43 342 SER B O 1
ATOM 4263 N N . ARG B 1 246 ? -12.398 -21.482 -28.086 1.00 27.05 343 ARG B N 1
ATOM 4264 C CA . ARG B 1 246 ? -13.315 -22.602 -27.907 1.00 34.56 343 ARG B CA 1
ATOM 4265 C C . ARG B 1 246 ? -13.510 -22.948 -26.446 1.00 28.48 343 ARG B C 1
ATOM 4266 O O . ARG B 1 246 ? -14.360 -23.802 -26.151 1.00 34.23 343 ARG B O 1
ATOM 4281 N N . VAL B 1 247 ? -12.751 -22.303 -25.542 1.00 31.55 344 VAL B N 1
ATOM 4282 C CA . VAL B 1 247 ? -12.628 -22.683 -24.130 1.00 32.39 344 VAL B CA 1
ATOM 4283 C C . VAL B 1 247 ? -12.427 -24.190 -24.064 1.00 27.59 344 VAL B C 1
ATOM 4284 O O . VAL B 1 247 ? -13.183 -24.921 -23.414 1.00 31.84 344 VAL B O 1
ATOM 4288 N N . GLU B 1 248 ? -11.386 -24.643 -24.753 1.00 28.42 345 GLU B N 1
ATOM 4289 C CA . GLU B 1 248 ? -11.045 -26.056 -24.877 1.00 28.39 345 GLU B CA 1
ATOM 4290 C C . GLU B 1 248 ? -9.878 -26.312 -23.931 1.00 27.42 345 GLU B C 1
ATOM 4291 O O . GLU B 1 248 ? -8.765 -25.811 -24.142 1.00 28.68 345 GLU B O 1
ATOM 4297 N N . PHE B 1 249 ? -10.139 -27.101 -22.889 1.00 26.23 346 PHE B N 1
ATOM 4298 C CA . PHE B 1 249 ? -9.074 -27.488 -21.958 1.00 27.02 346 PHE B CA 1
ATOM 4299 C C . PHE B 1 249 ? -9.531 -28.740 -21.233 1.00 31.35 346 PHE B C 1
ATOM 4300 O O . PHE B 1 249 ? -10.699 -29.121 -21.300 1.00 30.95 346 PHE B O 1
ATOM 4308 N N . THR B 1 250 ? -8.590 -29.390 -20.558 1.00 25.61 347 THR B N 1
ATOM 4309 C CA . THR B 1 250 ? -8.881 -30.641 -19.854 1.00 27.05 347 THR B CA 1
ATOM 4310 C C . THR B 1 250 ? -8.240 -30.553 -18.478 1.00 29.67 347 THR B C 1
ATOM 4311 O O . THR B 1 250 ? -7.334 -29.747 -18.242 1.00 32.32 347 THR B O 1
ATOM 4315 N N . PHE B 1 251 ? -8.746 -31.322 -17.573 1.00 26.76 348 PHE B N 1
ATOM 4316 C CA . PHE B 1 251 ? -8.191 -31.439 -16.214 1.00 23.88 348 PHE B CA 1
ATOM 4317 C C . PHE B 1 251 ? -7.400 -32.733 -16.057 1.00 30.69 348 PHE B C 1
ATOM 4318 O O . PHE B 1 251 ? -7.900 -33.818 -16.445 1.00 27.78 348 PHE B O 1
ATOM 4326 N N . PRO B 1 252 ? -6.202 -32.685 -15.459 1.00 26.24 349 PRO B N 1
ATOM 4327 C CA . PRO B 1 252 ? -5.572 -33.908 -14.960 1.00 29.94 349 PRO B CA 1
ATOM 4328 C C . PRO B 1 252 ? -6.454 -34.606 -13.942 1.00 30.12 349 PRO B C 1
ATOM 4329 O O . PRO B 1 252 ? -7.269 -33.983 -13.255 1.00 25.74 349 PRO B O 1
ATOM 4333 N N . ASP B 1 253 ? -6.276 -35.930 -13.848 1.00 28.77 350 ASP B N 1
ATOM 4334 C CA . ASP B 1 253 ? -7.064 -36.708 -12.910 1.00 30.43 350 ASP B CA 1
ATOM 4335 C C . ASP B 1 253 ? -6.942 -36.214 -11.476 1.00 30.59 350 ASP B C 1
ATOM 4336 O O . ASP B 1 253 ? -7.895 -36.354 -10.700 1.00 29.42 350 ASP B O 1
ATOM 4341 N N . PHE B 1 254 ? -5.790 -35.672 -11.085 1.00 28.61 351 PHE B N 1
ATOM 4342 C CA . PHE B 1 254 ? -5.627 -35.299 -9.682 1.00 30.85 351 PHE B CA 1
ATOM 4343 C C . PHE B 1 254 ? -6.366 -34.025 -9.284 1.00 32.01 351 PHE B C 1
ATOM 4344 O O . PHE B 1 254 ? -6.504 -33.787 -8.082 1.00 31.19 351 PHE B O 1
ATOM 4352 N N . VAL B 1 255 ? -6.857 -33.204 -10.216 1.00 22.52 352 VAL B N 1
ATOM 4353 C CA . VAL B 1 255 ? -7.583 -31.993 -9.826 1.00 22.18 352 VAL B CA 1
ATOM 4354 C C . VAL B 1 255 ? -8.941 -32.418 -9.306 1.00 21.52 352 VAL B C 1
ATOM 4355 O O . VAL B 1 255 ? -9.690 -33.118 -10.002 1.00 24.66 352 VAL B O 1
ATOM 4359 N N . THR B 1 256 ? -9.271 -31.958 -8.098 1.00 23.22 353 THR B N 1
ATOM 4360 C CA . THR B 1 256 ? -10.433 -32.484 -7.412 1.00 22.76 353 THR B CA 1
ATOM 4361 C C . THR B 1 256 ? -11.669 -31.839 -7.959 1.00 23.41 353 THR B C 1
ATOM 4362 O O . THR B 1 256 ? -11.618 -30.775 -8.615 1.00 22.64 353 THR B O 1
ATOM 4366 N N . GLU B 1 257 ? -12.803 -32.465 -7.653 1.00 25.63 354 GLU B N 1
ATOM 4367 C CA . GLU B 1 257 ? -14.059 -32.027 -8.255 1.00 25.47 354 GLU B CA 1
ATOM 4368 C C . GLU B 1 257 ? -14.421 -30.618 -7.815 1.00 26.55 354 GLU B C 1
ATOM 4369 O O . GLU B 1 257 ? -14.957 -29.838 -8.616 1.00 26.06 354 GLU B O 1
ATOM 4375 N N . GLY B 1 258 ? -14.133 -30.268 -6.544 1.00 26.02 355 GLY B N 1
ATOM 4376 C CA . GLY B 1 258 ? -14.441 -28.915 -6.074 1.00 26.29 355 GLY B CA 1
ATOM 4377 C C . GLY B 1 258 ? -13.633 -27.849 -6.806 1.00 25.53 355 GLY B C 1
ATOM 4378 O O . GLY B 1 258 ? -14.149 -26.761 -7.119 1.00 21.95 355 GLY B O 1
ATOM 4379 N N . ALA B 1 259 ? -12.366 -28.156 -7.087 1.00 19.71 356 ALA B N 1
ATOM 4380 C CA . ALA B 1 259 ? -11.515 -27.241 -7.830 1.00 18.85 356 ALA B CA 1
ATOM 4381 C C . ALA B 1 259 ? -12.011 -27.113 -9.264 1.00 20.66 356 ALA B C 1
ATOM 4382 O O . ALA B 1 259 ? -12.063 -26.007 -9.811 1.00 20.95 356 ALA B O 1
ATOM 4384 N N . ARG B 1 260 ? -12.400 -28.235 -9.882 1.00 20.01 357 ARG B N 1
ATOM 4385 C CA . ARG B 1 260 ? -12.930 -28.187 -11.241 1.00 21.05 357 ARG B CA 1
ATOM 4386 C C . ARG B 1 260 ? -14.171 -27.324 -11.311 1.00 22.12 357 ARG B C 1
ATOM 4387 O O . ARG B 1 260 ? -14.366 -26.572 -12.279 1.00 23.27 357 ARG B O 1
ATOM 4395 N N . ASP B 1 261 ? -15.034 -27.419 -10.296 1.00 22.58 358 ASP B N 1
ATOM 4396 C CA . ASP B 1 261 ? -16.252 -26.631 -10.324 1.00 24.91 358 ASP B CA 1
ATOM 4397 C C . ASP B 1 261 ? -15.922 -25.155 -10.352 1.00 24.78 358 ASP B C 1
ATOM 4398 O O . ASP B 1 261 ? -16.464 -24.408 -11.169 1.00 26.16 358 ASP B O 1
ATOM 4403 N N . LEU B 1 262 ? -15.018 -24.716 -9.468 1.00 21.47 359 LEU B N 1
ATOM 4404 C CA . LEU B 1 262 ? -14.683 -23.294 -9.460 1.00 21.92 359 LEU B CA 1
ATOM 4405 C C . LEU B 1 262 ? -14.041 -22.876 -10.782 1.00 23.99 359 LEU B C 1
ATOM 4406 O O . LEU B 1 262 ? -14.400 -21.840 -11.362 1.00 20.95 359 LEU B O 1
ATOM 4411 N N . ILE B 1 263 ? -13.023 -23.629 -11.239 1.00 20.66 360 ILE B N 1
ATOM 4412 C CA . ILE B 1 263 ? -12.299 -23.226 -12.443 1.00 19.99 360 ILE B CA 1
ATOM 4413 C C . ILE B 1 263 ? -13.238 -23.155 -13.645 1.00 22.94 360 ILE B C 1
ATOM 4414 O O . ILE B 1 263 ? -13.173 -22.215 -14.457 1.00 20.01 360 ILE B O 1
ATOM 4419 N N . SER B 1 264 ? -14.121 -24.143 -13.784 1.00 23.06 361 SER B N 1
ATOM 4420 C CA . SER B 1 264 ? -15.056 -24.166 -14.913 1.00 20.44 361 SER B CA 1
ATOM 4421 C C . SER B 1 264 ? -16.032 -22.998 -14.845 1.00 24.40 361 SER B C 1
ATOM 4422 O O . SER B 1 264 ? -16.449 -22.493 -15.886 1.00 26.69 361 SER B O 1
ATOM 4425 N N . ARG B 1 265 ? -16.416 -22.586 -13.648 1.00 21.98 362 ARG B N 1
ATOM 4426 C CA . ARG B 1 265 ? -17.298 -21.440 -13.507 1.00 23.69 362 ARG B CA 1
ATOM 4427 C C . ARG B 1 265 ? -16.619 -20.161 -13.985 1.00 23.76 362 ARG B C 1
ATOM 4428 O O . ARG B 1 265 ? -17.284 -19.264 -14.544 1.00 24.78 362 ARG B O 1
ATOM 4436 N N . LEU B 1 266 ? -15.314 -20.044 -13.740 1.00 20.13 363 LEU B N 1
ATOM 4437 C CA . LEU B 1 266 ? -14.588 -18.824 -14.068 1.00 17.66 363 LEU B CA 1
ATOM 4438 C C . LEU B 1 266 ? -14.259 -18.737 -15.544 1.00 23.20 363 LEU B C 1
ATOM 4439 O O . LEU B 1 266 ? -14.246 -17.615 -16.102 1.00 23.63 363 LEU B O 1
ATOM 4444 N N . LEU B 1 267 ? -13.967 -19.879 -16.190 1.00 19.19 364 LEU B N 1
ATOM 4445 C CA . LEU B 1 267 ? -13.482 -19.855 -17.588 1.00 18.35 364 LEU B CA 1
ATOM 4446 C C . LEU B 1 267 ? -14.667 -19.936 -18.557 1.00 23.21 364 LEU B C 1
ATOM 4447 O O . LEU B 1 267 ? -14.932 -20.961 -19.189 1.00 26.56 364 LEU B O 1
ATOM 4452 N N . LYS B 1 268 ? -15.441 -18.843 -18.618 1.00 20.55 365 LYS B N 1
ATOM 4453 C CA . LYS B 1 268 ? -16.585 -18.745 -19.528 1.00 22.33 365 LYS B CA 1
ATOM 4454 C C . LYS B 1 268 ? -16.274 -17.715 -20.609 1.00 22.70 365 LYS B C 1
ATOM 4455 O O . LYS B 1 268 ? -15.777 -16.617 -20.306 1.00 24.27 365 LYS B O 1
ATOM 4461 N N . HIS B 1 269 ? -16.526 -18.077 -21.872 1.00 23.48 366 HIS B N 1
ATOM 4462 C CA . HIS B 1 269 ? -16.243 -17.145 -22.965 1.00 26.54 366 HIS B CA 1
ATOM 4463 C C . HIS B 1 269 ? -17.063 -15.868 -22.818 1.00 28.33 366 HIS B C 1
ATOM 4464 O O . HIS B 1 269 ? -16.527 -14.775 -22.964 1.00 28.68 366 HIS B O 1
ATOM 4471 N N . ASN B 1 270 ? -18.347 -15.994 -22.521 1.00 25.90 367 ASN B N 1
ATOM 4472 C CA . ASN B 1 270 ? -19.287 -14.871 -22.327 1.00 27.83 367 ASN B CA 1
ATOM 4473 C C . ASN B 1 270 ? -19.001 -14.276 -20.950 1.00 29.14 367 ASN B C 1
ATOM 4474 O O . ASN B 1 270 ? -19.196 -14.960 -19.934 1.00 27.72 367 ASN B O 1
ATOM 4479 N N . PRO B 1 271 ? -18.441 -13.069 -20.861 1.00 28.21 368 PRO B N 1
ATOM 4480 C CA . PRO B 1 271 ? -18.031 -12.548 -19.537 1.00 26.19 368 PRO B CA 1
ATOM 4481 C C . PRO B 1 271 ? -19.167 -12.426 -18.553 1.00 26.09 368 PRO B C 1
ATOM 4482 O O . PRO B 1 271 ? -18.931 -12.596 -17.331 1.00 27.83 368 PRO B O 1
ATOM 4486 N N . SER B 1 272 ? -20.415 -12.206 -19.043 1.00 29.10 369 SER B N 1
ATOM 4487 C CA . SER B 1 272 ? -21.517 -12.106 -18.091 1.00 28.26 369 SER B CA 1
ATOM 4488 C C . SER B 1 272 ? -21.839 -13.432 -17.430 1.00 30.05 369 SER B C 1
ATOM 4489 O O . SER B 1 272 ? -22.479 -13.433 -16.373 1.00 32.13 369 SER B O 1
ATOM 4492 N N . GLN B 1 273 ? -21.391 -14.549 -17.992 1.00 28.81 370 GLN B N 1
ATOM 4493 C CA . GLN B 1 273 ? -21.618 -15.816 -17.309 1.00 30.66 370 GLN B CA 1
ATOM 4494 C C . GLN B 1 273 ? -20.615 -16.090 -16.206 1.00 28.49 370 GLN B C 1
ATOM 4495 O O . GLN B 1 273 ? -20.789 -17.070 -15.464 1.00 29.49 370 GLN B O 1
ATOM 4501 N N . ARG B 1 274 ? -19.525 -15.311 -16.115 1.00 23.65 371 ARG B N 1
ATOM 4502 C CA . ARG B 1 274 ? -18.536 -15.575 -15.085 1.00 21.84 371 ARG B CA 1
ATOM 4503 C C . ARG B 1 274 ? -19.101 -15.103 -13.746 1.00 21.10 371 ARG B C 1
ATOM 4504 O O . ARG B 1 274 ? -19.951 -14.200 -13.708 1.00 25.45 371 ARG B O 1
ATOM 4512 N N . PRO B 1 275 ? -18.660 -15.692 -12.647 1.00 20.54 372 PRO B N 1
ATOM 4513 C CA . PRO B 1 275 ? -19.247 -15.336 -11.345 1.00 20.79 372 PRO B CA 1
ATOM 4514 C C . PRO B 1 275 ? -18.784 -13.957 -10.895 1.00 26.84 372 PRO B C 1
ATOM 4515 O O . PRO B 1 275 ? -17.803 -13.427 -11.422 1.00 27.09 372 PRO B O 1
ATOM 4519 N N . MET B 1 276 ? -19.485 -13.400 -9.889 1.00 25.21 373 MET B N 1
ATOM 4520 C CA . MET B 1 276 ? -18.954 -12.259 -9.117 1.00 24.59 373 MET B CA 1
ATOM 4521 C C . MET B 1 276 ? -17.845 -12.699 -8.162 1.00 22.35 373 MET B C 1
ATOM 4522 O O . MET B 1 276 ? -17.738 -13.877 -7.785 1.00 21.70 373 MET B O 1
ATOM 4530 N N . LEU B 1 277 ? -16.946 -11.759 -7.819 1.00 22.22 374 LEU B N 1
ATOM 4531 C CA . LEU B 1 277 ? -15.871 -12.136 -6.918 1.00 19.03 374 LEU B CA 1
ATOM 4532 C C . LEU B 1 277 ? -16.403 -12.627 -5.577 1.00 20.96 374 LEU B C 1
ATOM 4533 O O . LEU B 1 277 ? -15.800 -13.509 -4.977 1.00 20.24 374 LEU B O 1
ATOM 4538 N N . ARG B 1 278 ? -17.574 -12.132 -5.124 1.00 21.26 375 ARG B N 1
ATOM 4539 C CA . ARG B 1 278 ? -18.115 -12.629 -3.867 1.00 22.27 375 ARG B CA 1
ATOM 4540 C C . ARG B 1 278 ? -18.414 -14.119 -3.965 1.00 25.55 375 ARG B C 1
ATOM 4541 O O . ARG B 1 278 ? -18.239 -14.860 -3.001 1.00 22.27 375 ARG B O 1
ATOM 4549 N N . GLU B 1 279 ? -18.838 -14.590 -5.151 1.00 21.25 376 GLU B N 1
ATOM 4550 C CA . GLU B 1 279 ? -19.122 -16.010 -5.306 1.00 21.64 376 GLU B CA 1
ATOM 4551 C C . GLU B 1 279 ? -17.856 -16.856 -5.279 1.00 22.70 376 GLU B C 1
ATOM 4552 O O . GLU B 1 279 ? -17.914 -18.029 -4.861 1.00 24.81 376 GLU B O 1
ATOM 4558 N N . VAL B 1 280 ? -16.733 -16.304 -5.741 1.00 19.43 377 VAL B N 1
ATOM 4559 C CA . VAL B 1 280 ? -15.456 -17.010 -5.597 1.00 16.96 377 VAL B CA 1
ATOM 4560 C C . VAL B 1 280 ? -15.084 -17.115 -4.113 1.00 18.38 377 VAL B C 1
ATOM 4561 O O . VAL B 1 280 ? -14.736 -18.200 -3.610 1.00 19.42 377 VAL B O 1
ATOM 4565 N N . LEU B 1 281 ? -15.136 -15.973 -3.400 1.00 18.87 378 LEU B N 1
ATOM 4566 C CA . LEU B 1 281 ? -14.767 -15.952 -1.970 1.00 19.74 378 LEU B CA 1
ATOM 4567 C C . LEU B 1 281 ? -15.616 -16.893 -1.148 1.00 22.76 378 LEU B C 1
ATOM 4568 O O . LEU B 1 281 ? -15.126 -17.477 -0.164 1.00 23.23 378 LEU B O 1
ATOM 4573 N N . GLU B 1 282 ? -16.869 -17.089 -1.558 1.00 18.72 379 GLU B N 1
ATOM 4574 C CA . GLU B 1 282 ? -17.830 -17.936 -0.842 1.00 21.21 379 GLU B CA 1
ATOM 4575 C C . GLU B 1 282 ? -17.938 -19.345 -1.389 1.00 22.20 379 GLU B C 1
ATOM 4576 O O . GLU B 1 282 ? -18.726 -20.142 -0.867 1.00 22.36 379 GLU B O 1
ATOM 4582 N N . HIS B 1 283 ? -17.127 -19.697 -2.388 1.00 18.72 380 HIS B N 1
ATOM 4583 C CA . HIS B 1 283 ? -17.227 -21.026 -2.967 1.00 18.81 380 HIS B CA 1
ATOM 4584 C C . HIS B 1 283 ? -16.815 -22.045 -1.922 1.00 20.29 380 HIS B C 1
ATOM 4585 O O . HIS B 1 283 ? -15.805 -21.832 -1.237 1.00 18.43 380 HIS B O 1
ATOM 4592 N N . PRO B 1 284 ? -17.515 -23.184 -1.793 1.00 19.57 381 PRO B N 1
ATOM 4593 C CA . PRO B 1 284 ? -17.147 -24.132 -0.732 1.00 19.45 381 PRO B CA 1
ATOM 4594 C C . PRO B 1 284 ? -15.792 -24.767 -0.878 1.00 20.06 381 PRO B C 1
ATOM 4595 O O . PRO B 1 284 ? -15.239 -25.189 0.155 1.00 20.11 381 PRO B O 1
ATOM 4599 N N . TRP B 1 285 ? -15.214 -24.842 -2.083 1.00 17.97 382 TRP B N 1
ATOM 4600 C CA . TRP B 1 285 ? -13.862 -25.395 -2.171 1.00 18.48 382 TRP B CA 1
ATOM 4601 C C . TRP B 1 285 ? -12.876 -24.394 -1.626 1.00 19.11 382 TRP B C 1
ATOM 4602 O O . TRP B 1 285 ? -11.878 -24.752 -0.992 1.00 17.49 382 TRP B O 1
ATOM 4613 N N . ILE B 1 286 ? -13.116 -23.118 -1.872 1.00 15.59 383 ILE B N 1
ATOM 4614 C CA . ILE B 1 286 ? -12.236 -22.078 -1.321 1.00 17.98 383 ILE B CA 1
ATOM 4615 C C . ILE B 1 286 ? -12.301 -22.071 0.202 1.00 17.68 383 ILE B C 1
ATOM 4616 O O . ILE B 1 286 ? -11.265 -22.084 0.879 1.00 18.88 383 ILE B O 1
ATOM 4621 N N . THR B 1 287 ? -13.520 -22.069 0.800 1.00 19.21 384 THR B N 1
ATOM 4622 C CA . THR B 1 287 ? -13.573 -21.991 2.255 1.00 21.70 384 THR B CA 1
ATOM 4623 C C . THR B 1 287 ? -13.163 -23.301 2.926 1.00 21.43 384 THR B C 1
ATOM 4624 O O . THR B 1 287 ? -12.701 -23.271 4.077 1.00 21.83 384 THR B O 1
ATOM 4628 N N . ALA B 1 288 ? -13.246 -24.438 2.219 1.00 19.20 385 ALA B N 1
ATOM 4629 C CA . ALA B 1 288 ? -12.768 -25.690 2.788 1.00 19.01 385 ALA B CA 1
ATOM 4630 C C . ALA B 1 288 ? -11.261 -25.725 2.887 1.00 19.99 385 ALA B C 1
ATOM 4631 O O . ALA B 1 288 ? -10.721 -26.444 3.750 1.00 22.37 385 ALA B O 1
ATOM 4633 N N . ASN B 1 289 ? -10.558 -24.976 2.016 1.00 19.65 386 ASN B N 1
ATOM 4634 C CA . ASN B 1 289 ? -9.110 -25.123 1.911 1.00 17.49 386 ASN B CA 1
ATOM 4635 C C . ASN B 1 289 ? -8.280 -23.904 2.296 1.00 19.63 386 ASN B C 1
ATOM 4636 O O . ASN B 1 289 ? -7.099 -24.068 2.613 1.00 20.84 386 ASN B O 1
ATOM 4641 N N . SER B 1 290 ? -8.852 -22.710 2.319 1.00 19.57 387 SER B N 1
ATOM 4642 C CA . SER B 1 290 ? -8.065 -21.493 2.536 1.00 18.71 387 SER B CA 1
ATOM 4643 C C . SER B 1 290 ? -7.585 -21.413 3.972 1.00 28.54 387 SER B C 1
ATOM 4644 O O . SER B 1 290 ? -8.224 -21.944 4.888 1.00 33.55 387 SER B O 1
ATOM 4649 N N . SER B 1 291 ? -6.382 -20.853 4.157 1.00 24.15 388 SER B N 1
ATOM 4650 C CA . SER B 1 291 ? -5.947 -20.376 5.467 1.00 29.32 388 SER B CA 1
ATOM 4651 C C . SER B 1 291 ? -6.650 -19.090 5.830 1.00 32.48 388 SER B C 1
ATOM 4652 O O . SER B 1 291 ? -6.528 -18.647 6.966 1.00 50.95 388 SER B O 1
ATOM 4655 N N . LYS B 1 292 ? -7.251 -18.447 4.831 1.00 48.73 389 LYS B N 1
ATOM 4656 C CA . LYS B 1 292 ? -7.778 -17.093 4.822 1.00 53.96 389 LYS B CA 1
ATOM 4657 C C . LYS B 1 292 ? -9.291 -17.143 4.704 1.00 53.67 389 LYS B C 1
ATOM 4658 O O . LYS B 1 292 ? -9.901 -16.193 4.246 1.00 54.36 389 LYS B O 1
#

Sequence (552 aa):
MSYSYDAPSDFINFSSKRQWALEDFEIGRPLGKGKFGNVYLAREKQSKFILALKVLFKAQLEKAGVEHQLRREVEIQSHLRHPNILRLYGYFHDATRVYLILEYAPLGTVYRELQKLSKFDEQRTATYITELANALSYCHSKRVIHRDIKPENLLLGSAGELKIADFGWSVHAPTLCGTLDYLPPEMIEGRMHDEKVDLWSLGVLCYEFLVGKPPFEANTYQETYKRISRVEFTFPDFVTEGARDLISRLLKHNPSQRPMLREVLEHPWITANSSKMSYSYDAPSDFINFSSKRQWALEDFEIGRPLGKGKFGNVYLAREKQSKFILALKVLFKAQLEKAGVEHQLRREVEIQSHLRHPNILRLYGYFHDATRVYLILEYAPLGTVYRELQKLSKFDEQRTATYITELANALSYCHSKRVIHRDIKPENLLLGSAGELKIADFGWSVHAPTLCGTLDYLPPEMIEGRMHDEKVDLWSLGVLCYEFLVGKPPFEANTYQETYKRISRVEFTFPDFVTEGARDLISRLLKHNPSQRPMLREVLEHPWITANSSK

GO terms:
  GO:0004672 protein kinase activity (F, IDA)
  GO:0005813 centrosome (C, IDA)
  GO:0009611 response to wounding (P, IDA)
  GO:0097421 liver regeneration (P, IDA)
  GO:0006468 protein phosphorylation (P, IDA)
  GO:0097431 mitotic spindle pole (C, IDA)
  GO:0004712 protein serine/threonine/tyrosine kinase activity (F, TAS)
  GO:0005813 centrosome (C, TAS)
  GO:0005819 spindle (C, TAS)
  GO:0030496 midbody (C, TAS)
  GO:0045840 positive regulation of mitotic nuclear division (P, TAS)
  GO:0046605 regulation of centrosome cycle (P, TAS)
  GO:0046777 protein autophosphorylation (P, TAS)
  GO:0090141 positive regulation of mitochondrial fission (P, IMP)
  GO:0005515 protein binding (F, IPI)
  GO:0019901 protein kinase binding (F, IPI)
  GO:0005634 nucleus (C, TAS)
  GO:0000278 mitotic cell cycle (P, TAS)
  GO:0006468 protein phosphorylation (P, TAS)
  GO:0004674 protein serine/threonine kinase activity (F, EXP)

Radius of gyration: 26.36 Å; Cα contacts (8 Å, |Δi|>4): 1052; chains: 2; bounding box: 60×77×71 Å

Nearest PDB structures (foldseek):
  5drd-assembly1_A  TM=8.988E-01  e=4.474E-43  Homo sapiens
  6r49-assembly1_A  TM=9.007E-01  e=7.914E-43  Homo sapiens
  4zs0-assembly1_A  TM=9.133E-01  e=9.192E-42  Homo sapiens
  5ew9-assembly1_A  TM=8.761E-01  e=5.908E-40  Homo sapiens
  1uu9-assembly1_A  TM=8.740E-01  e=8.322E-24  Spodoptera frugiperda

InterPro domains:
  IPR000719 Protein kinase domain [PF00069] (133-383)
  IPR000719 Protein kinase domain [PS50011] (133-383)
  IPR000719 Protein kinase domain [SM00220] (133-383)
  IPR008271 Serine/threonine-protein kinase, active site [PS00108] (252-264)
  IPR011009 Protein kinase-like domain superfamily [SSF56112] (120-386)
  IPR017441 Protein kinase, ATP binding site [PS00107] (139-162)
  IPR030611 Aurora kinase A [cd14116] (127-384)
  IPR030616 Aurora kinase-like [PTHR24350] (18-401)

Organism: Homo sapiens (NCBI:txid9606)

Secondary structure (DSSP, 8-state):
-----SS--B---TT--PBP-GGGEEEEEEEEE-SSEEEEEEEETTTTEEEEEEEEEHHHHHHHT-HHHHHHHHHHHTT---TTB--EEEEEE-SSEEEEEE---TT-BHHHHHHHHSS--HHHHHHHHHHHHHHHHHHHHTTEE-----GGGEEE-TTS-EEE---TT-EE-----S--TT--HHHHH-GGGSTTHHHHHHHHHHHHHHHSS-TT--SSHHHHHHHHHTT-----TTS-HHHHHHHHHH--SSGGGSPPHHHHHT-HHHHHH---/-----SS--B---TT---B--GGGEEEEEEEEE-SS-EEEEEEETTT--EEEEEEEEHHHHHHHT-HHHHHHHHHHHTT---TTB--EEEEEE-SSEEEEEE---TT-BHHHHHHHHSS--HHHHHHHHHHHHHHHHHHHHTTEE-----GGGEEE-TTS-EEE---TT-EE-----S-GGG--HHHHH-GGGSTTHHHHHHHHHHHHHHHSS-TT--SSHHHHHHHHHHT-----TTS-HHHHHHHHHH--SSGGGSPPHHHHHT-HHHHHH---